Protein 6XXW (pdb70)

CATH classification: 3.20.20.80

Structure (mmCIF, N/CA/C/O backbone):
data_6XXW
#
_entry.id   6XXW
#
_cell.length_a   79.130
_cell.length_b   115.820
_cell.length_c   130.540
_cell.angle_alpha   90.000
_cell.angle_beta   90.000
_cell.angle_gamma   90.000
#
_symmetry.space_group_name_H-M   'I 2 2 2'
#
loop_
_entity.id
_entity.type
_entity.pdbx_description
1 polymer Beta-glucuronidase
2 non-polymer 2-AMINO-2-HYDROXYMETHYL-PROPANE-1,3-DIOL
3 non-polymer (4S)-2-METHYL-2,4-PENTANEDIOL
4 non-polymer 'CHLORIDE ION'
5 water water
#
loop_
_atom_site.group_PDB
_atom_site.id
_atom_site.type_symbol
_atom_site.label_atom_id
_atom_site.label_alt_id
_atom_site.label_comp_id
_atom_site.label_asym_id
_atom_site.label_entity_id
_atom_site.label_seq_id
_atom_site.pdbx_PDB_ins_code
_atom_site.Cartn_x
_atom_site.Cartn_y
_atom_site.Cartn_z
_atom_site.occupancy
_atom_site.B_iso_or_equiv
_atom_site.auth_seq_id
_atom_site.auth_comp_id
_atom_site.auth_asym_id
_atom_site.auth_atom_id
_atom_site.pdbx_PDB_model_num
ATOM 1 N N . MET A 1 21 ? 10.585 39.572 23.396 1.00 45.38 1 MET A N 1
ATOM 2 C CA . MET A 1 21 ? 9.840 40.779 23.065 1.00 45.88 1 MET A CA 1
ATOM 3 C C . MET A 1 21 ? 10.473 42.034 23.683 1.00 33.12 1 MET A C 1
ATOM 4 O O . MET A 1 21 ? 10.795 42.078 24.872 1.00 42.70 1 MET A O 1
ATOM 9 N N . LEU A 1 22 ? 10.643 43.057 22.857 1.00 27.89 2 LEU A N 1
ATOM 10 C CA . LEU A 1 22 ? 11.338 44.267 23.258 1.00 26.06 2 LEU A CA 1
ATOM 11 C C . LEU A 1 22 ? 10.356 45.281 23.832 1.00 21.40 2 LEU A C 1
ATOM 12 O O . LEU A 1 22 ? 9.197 45.355 23.421 1.00 25.75 2 LEU A O 1
ATOM 17 N N . TYR A 1 23 ? 10.838 46.060 24.783 1.00 22.58 3 TYR A N 1
ATOM 18 C CA . TYR A 1 23 ? 10.039 47.131 25.354 1.00 21.93 3 TYR A CA 1
ATOM 19 C C . TYR A 1 23 ? 9.577 48.097 24.260 1.00 22.00 3 TYR A C 1
ATOM 20 O O . TYR A 1 23 ? 10.392 48.522 23.433 1.00 23.87 3 TYR A O 1
ATOM 29 N N . PRO A 1 24 ? 8.291 48.453 24.213 1.00 24.22 4 PRO A N 1
ATOM 30 C CA . PRO A 1 24 ? 7.793 49.343 23.145 1.00 21.96 4 PRO A CA 1
ATOM 31 C C . PRO A 1 24 ? 8.415 50.727 23.253 1.00 26.26 4 PRO A C 1
ATOM 32 O O . PRO A 1 24 ? 8.279 51.400 24.278 1.00 25.41 4 PRO A O 1
ATOM 36 N N . LYS A 1 25 ? 9.077 51.158 22.176 1.00 24.34 5 LYS A N 1
ATOM 37 C CA . LYS A 1 25 ? 9.797 52.428 22.125 1.00 29.73 5 LYS A CA 1
ATOM 38 C C . LYS A 1 25 ? 9.523 53.105 20.792 1.00 29.65 5 LYS A C 1
ATOM 39 O O . LYS A 1 25 ? 9.600 52.460 19.741 1.00 24.76 5 LYS A O 1
ATOM 45 N N . GLU A 1 26 ? 9.231 54.399 20.827 1.00 26.01 6 GLU A N 1
ATOM 46 C CA . GLU A 1 26 ? 9.022 55.119 19.581 1.00 25.30 6 GLU A CA 1
ATOM 47 C C . GLU A 1 26 ? 10.355 55.366 18.881 1.00 24.64 6 GLU A C 1
ATOM 48 O O . GLU A 1 26 ? 11.407 55.484 19.514 1.00 24.06 6 GLU A O 1
ATOM 50 N N . SER A 1 27 ? 10.306 55.417 17.553 1.00 22.25 7 SER A N 1
ATOM 51 C CA . SER A 1 27 ? 11.474 55.784 16.766 1.00 24.41 7 SER A CA 1
ATOM 52 C C . SER A 1 27 ? 11.000 56.383 15.445 1.00 24.59 7 SER A C 1
ATOM 53 O O . SER A 1 27 ? 9.799 56.562 15.214 1.00 22.63 7 SER A O 1
ATOM 56 N N . GLU A 1 28 ? 11.966 56.687 14.572 1.00 21.14 8 GLU A N 1
ATOM 57 C CA . GLU A 1 28 ? 11.655 57.078 13.202 1.00 27.05 8 GLU A CA 1
ATOM 58 C C . GLU A 1 28 ? 10.738 56.078 12.508 1.00 29.15 8 GLU A C 1
ATOM 59 O O . GLU A 1 28 ? 10.072 56.431 11.530 1.00 26.83 8 GLU A O 1
ATOM 65 N N . THR A 1 29 ? 10.702 54.831 12.969 1.00 23.08 9 THR A N 1
ATOM 66 C CA . THR A 1 29 ? 9.976 53.788 12.265 1.00 22.76 9 THR A CA 1
ATOM 67 C C . THR A 1 29 ? 8.896 53.120 13.106 1.00 27.48 9 THR A C 1
ATOM 68 O O . THR A 1 29 ? 8.264 52.166 12.631 1.00 23.15 9 THR A O 1
ATOM 72 N N . ARG A 1 30 ? 8.657 53.587 14.332 1.00 22.40 10 ARG A N 1
ATOM 73 C CA . ARG A 1 30 ? 7.706 52.933 15.227 1.00 21.93 10 ARG A CA 1
ATOM 74 C C . ARG A 1 30 ? 6.899 53.972 15.995 1.00 22.30 10 ARG A C 1
ATOM 75 O O . ARG A 1 30 ? 7.472 54.902 16.562 1.00 23.41 10 ARG A O 1
ATOM 83 N N . GLU A 1 31 ? 5.582 53.794 16.022 1.00 25.84 11 GLU A N 1
ATOM 84 C CA . GLU A 1 31 ? 4.674 54.592 16.835 1.00 25.32 11 GLU A CA 1
ATOM 85 C C . GLU A 1 31 ? 4.244 53.797 18.058 1.00 30.50 11 GLU A C 1
ATOM 86 O O . GLU A 1 31 ? 4.157 52.567 18.016 1.00 23.10 11 GLU A O 1
ATOM 92 N N . VAL A 1 32 ? 3.981 54.508 19.154 1.00 21.28 12 VAL A N 1
ATOM 93 C CA . VAL A 1 32 ? 3.492 53.907 20.385 1.00 22.93 12 VAL A CA 1
ATOM 94 C C . VAL A 1 32 ? 2.283 54.708 20.848 1.00 27.13 12 VAL A C 1
ATOM 95 O O . VAL A 1 32 ? 2.346 55.939 20.922 1.00 26.82 12 VAL A O 1
ATOM 99 N N . LYS A 1 33 ? 1.186 54.012 21.146 1.00 21.98 13 LYS A N 1
ATOM 100 C CA . LYS A 1 33 ? -0.045 54.610 21.658 1.00 22.55 13 LYS A CA 1
ATOM 101 C C . LYS A 1 33 ? -0.348 53.977 23.011 1.00 22.47 13 LYS A C 1
ATOM 102 O O . LYS A 1 33 ? -0.577 52.768 23.091 1.00 22.06 13 LYS A O 1
ATOM 108 N N . ASP A 1 34 ? -0.349 54.784 24.064 1.00 19.69 14 ASP A N 1
ATOM 109 C CA . ASP A 1 34 ? -0.567 54.280 25.418 1.00 20.11 14 ASP A CA 1
ATOM 110 C C . ASP A 1 34 ? -2.064 54.283 25.715 1.00 25.26 14 ASP A C 1
ATOM 111 O O . ASP A 1 34 ? -2.712 55.330 25.624 1.00 25.26 14 ASP A O 1
ATOM 116 N N . LEU A 1 35 ? -2.618 53.114 26.047 1.00 20.89 15 LEU A N 1
ATOM 117 C CA . LEU A 1 35 ? -4.043 52.997 26.345 1.00 22.54 15 LEU A CA 1
ATOM 118 C C . LEU A 1 35 ? -4.350 53.145 27.830 1.00 21.79 15 LEU A C 1
ATOM 119 O O . LEU A 1 35 ? -5.509 52.988 28.227 1.00 23.94 15 LEU A O 1
ATOM 124 N N . SER A 1 36 ? -3.345 53.438 28.649 1.00 24.78 16 SER A N 1
ATOM 125 C CA . SER A 1 36 ? -3.580 53.719 30.057 1.00 22.62 16 SER A CA 1
ATOM 126 C C . SER A 1 36 ? -4.526 54.898 30.202 1.00 24.58 16 SER A C 1
ATOM 127 O O . SER A 1 36 ? -4.616 55.763 29.326 1.00 24.05 16 SER A O 1
ATOM 130 N N . GLY A 1 37 ? -5.245 54.923 31.316 1.00 24.82 17 GLY A N 1
ATOM 131 C CA . GLY A 1 37 ? -6.209 55.973 31.572 1.00 20.24 17 GLY A CA 1
ATOM 132 C C . GLY A 1 37 ? -7.419 55.388 32.262 1.00 20.68 17 GLY A C 1
ATOM 133 O O . GLY A 1 37 ? -7.273 54.443 33.041 1.00 21.10 17 GLY A O 1
ATOM 134 N N . VAL A 1 38 ? -8.614 55.880 31.959 1.00 19.86 18 VAL A N 1
ATOM 135 C CA . VAL A 1 38 ? -9.835 55.413 32.611 1.00 15.37 18 VAL A CA 1
ATOM 136 C C . VAL A 1 38 ? -10.510 54.390 31.707 1.00 19.48 18 VAL A C 1
ATOM 137 O O . VAL A 1 38 ? -10.861 54.701 30.564 1.00 20.77 18 VAL A O 1
ATOM 141 N N . TRP A 1 39 ? -10.727 53.182 32.223 1.00 16.15 19 TRP A N 1
ATOM 142 C CA . TRP A 1 39 ? -11.404 52.127 31.481 1.00 18.80 19 TRP A CA 1
ATOM 143 C C . TRP A 1 39 ? -12.751 51.821 32.120 1.00 19.02 19 TRP A C 1
ATOM 144 O O . TRP A 1 39 ? -13.012 52.181 33.265 1.00 19.10 19 TRP A O 1
ATOM 155 N N . GLU A 1 40 ? -13.606 51.118 31.385 1.00 16.05 20 GLU A N 1
ATOM 156 C CA . GLU A 1 40 ? -14.797 50.568 32.019 1.00 15.61 20 GLU A CA 1
ATOM 157 C C . GLU A 1 40 ? -14.457 49.189 32.579 1.00 19.95 20 GLU A C 1
ATOM 158 O O . GLU A 1 40 ? -13.578 48.493 32.062 1.00 19.04 20 GLU A O 1
ATOM 164 N N . PHE A 1 41 ? -15.158 48.800 33.645 1.00 19.83 21 PHE A N 1
ATOM 165 C CA . PHE A 1 41 ? -14.773 47.638 34.441 1.00 20.18 21 PHE A CA 1
ATOM 166 C C . PHE A 1 41 ? -16.028 46.980 34.996 1.00 18.41 21 PHE A C 1
ATOM 167 O O . PHE A 1 41 ? -16.950 47.667 35.438 1.00 18.56 21 PHE A O 1
ATOM 175 N N . ARG A 1 42 ? -16.054 45.649 34.978 1.00 18.70 22 ARG A N 1
ATOM 176 C CA . ARG A 1 42 ? -17.158 44.909 35.576 1.00 19.88 22 ARG A CA 1
ATOM 177 C C . ARG A 1 42 ? -16.635 43.576 36.082 1.00 21.01 22 ARG A C 1
ATOM 178 O O . ARG A 1 42 ? -15.534 43.152 35.729 1.00 18.87 22 ARG A O 1
ATOM 186 N N . THR A 1 43 ? -17.427 42.927 36.931 1.00 19.74 23 THR A N 1
ATOM 187 C CA . THR A 1 43 ? -17.100 41.596 37.420 1.00 20.74 23 THR A CA 1
ATOM 188 C C . THR A 1 43 ? -17.932 40.554 36.679 1.00 26.57 23 THR A C 1
ATOM 189 O O . THR A 1 43 ? -18.863 40.875 35.942 1.00 26.73 23 THR A O 1
ATOM 193 N N . GLU A 1 44 ? -17.580 39.288 36.900 1.00 25.27 24 GLU A N 1
ATOM 194 C CA . GLU A 1 44 ? -18.138 38.188 36.118 1.00 32.67 24 GLU A CA 1
ATOM 195 C C . GLU A 1 44 ? -19.661 38.152 36.185 1.00 26.33 24 GLU A C 1
ATOM 196 O O . GLU A 1 44 ? -20.256 38.314 37.252 1.00 30.63 24 GLU A O 1
ATOM 202 N N . SER A 1 45 ? -20.288 37.953 35.018 1.00 29.78 25 SER A N 1
ATOM 203 C CA . SER A 1 45 ? -21.736 37.761 34.896 1.00 37.72 25 SER A CA 1
ATOM 204 C C . SER A 1 45 ? -22.527 38.974 35.383 1.00 40.12 25 SER A C 1
ATOM 205 O O . SER A 1 45 ? -23.678 38.850 35.806 1.00 46.62 25 SER A O 1
ATOM 208 N N . ASP A 1 46 ? -21.925 40.159 35.322 1.00 35.34 26 ASP A N 1
ATOM 209 C CA . ASP A 1 46 ? -22.605 41.398 35.665 1.00 35.87 26 ASP A CA 1
ATOM 210 C C . ASP A 1 46 ? -22.556 42.328 34.463 1.00 31.34 26 ASP A C 1
ATOM 211 O O . ASP A 1 46 ? -21.520 42.441 33.803 1.00 36.16 26 ASP A O 1
ATOM 216 N N . LYS A 1 47 ? -23.677 42.998 34.184 1.00 37.02 27 LYS A N 1
ATOM 217 C CA . LYS A 1 47 ? -23.774 43.815 32.978 1.00 48.15 27 LYS A CA 1
ATOM 218 C C . LYS A 1 47 ? -23.422 45.283 33.197 1.00 43.30 27 LYS A C 1
ATOM 219 O O . LYS A 1 47 ? -23.114 45.978 32.222 1.00 47.53 27 LYS A O 1
ATOM 221 N N A ASN A 1 48 ? -23.442 45.771 34.436 0.54 39.37 28 ASN A N 1
ATOM 222 N N B ASN A 1 48 ? -23.475 45.768 34.435 0.46 39.37 28 ASN A N 1
ATOM 223 C CA A ASN A 1 48 ? -23.182 47.180 34.715 0.54 34.84 28 ASN A CA 1
ATOM 224 C CA B ASN A 1 48 ? -23.159 47.161 34.722 0.46 34.88 28 ASN A CA 1
ATOM 225 C C A ASN A 1 48 ? -21.690 47.416 34.928 0.54 35.47 28 ASN A C 1
ATOM 226 C C B ASN A 1 48 ? -21.652 47.351 34.833 0.46 35.43 28 ASN A C 1
ATOM 227 O O A ASN A 1 48 ? -21.036 46.662 35.655 0.54 36.02 28 ASN A O 1
ATOM 228 O O B ASN A 1 48 ? -20.945 46.505 35.388 0.46 35.95 28 ASN A O 1
ATOM 237 N N . TYR A 1 49 ? -21.164 48.471 34.306 1.00 28.69 29 TYR A N 1
ATOM 238 C CA . TYR A 1 49 ? -19.759 48.836 34.412 1.00 25.25 29 TYR A CA 1
ATOM 239 C C . TYR A 1 49 ? -19.565 49.927 35.464 1.00 28.37 29 TYR A C 1
ATOM 240 O O . TYR A 1 49 ? -20.468 50.720 35.733 1.00 24.17 29 TYR A O 1
ATOM 249 N N . ILE A 1 50 ? -18.369 49.965 36.053 1.00 20.65 30 ILE A N 1
ATOM 250 C CA . ILE A 1 50 ? -17.926 51.137 36.812 1.00 22.50 30 ILE A CA 1
ATOM 251 C C . ILE A 1 50 ? -16.676 51.670 36.119 1.00 17.65 30 ILE A C 1
ATOM 252 O O . ILE A 1 50 ? -16.192 51.068 35.152 1.00 19.74 30 ILE A O 1
ATOM 257 N N . LEU A 1 51 ? -16.129 52.779 36.604 1.00 18.78 31 LEU A N 1
ATOM 258 C CA . LEU A 1 51 ? -14.873 53.288 36.068 1.00 16.95 31 LEU A CA 1
ATOM 259 C C . LEU A 1 51 ? -13.690 52.736 36.856 1.00 21.41 31 LEU A C 1
ATOM 260 O O . LEU A 1 51 ? -13.757 52.590 38.077 1.00 19.64 31 LEU A O 1
ATOM 265 N N . MET A 1 52 ? -12.594 52.457 36.147 1.00 16.70 32 MET A N 1
ATOM 266 C CA . MET A 1 52 ? -11.416 51.885 36.782 1.00 19.64 32 MET A CA 1
ATOM 267 C C . MET A 1 52 ? -10.146 52.395 36.113 1.00 15.85 32 MET A C 1
ATOM 268 O O . MET A 1 52 ? -9.982 52.238 34.897 1.00 18.82 32 MET A O 1
ATOM 273 N N . PRO A 1 53 ? -9.213 52.979 36.864 1.00 16.04 33 PRO A N 1
ATOM 274 C CA . PRO A 1 53 ? -7.946 53.405 36.257 1.00 18.75 33 PRO A CA 1
ATOM 275 C C . PRO A 1 53 ? -7.084 52.215 35.848 1.00 20.08 33 PRO A C 1
ATOM 276 O O . PRO A 1 53 ? -7.110 51.151 36.469 1.00 16.97 33 PRO A O 1
ATOM 280 N N . VAL A 1 54 ? -6.320 52.411 34.776 1.00 17.73 34 VAL A N 1
ATOM 281 C CA . VAL A 1 54 ? -5.347 51.439 34.291 1.00 19.35 34 VAL A CA 1
ATOM 282 C C . VAL A 1 54 ? -4.055 52.192 34.000 1.00 20.27 34 VAL A C 1
ATOM 283 O O . VAL A 1 54 ? -4.079 53.184 33.258 1.00 20.93 34 VAL A O 1
ATOM 287 N N . PRO A 1 55 ? -2.900 51.761 34.524 1.00 17.90 35 PRO A N 1
ATOM 288 C CA . PRO A 1 55 ? -2.691 50.573 35.345 1.00 15.93 35 PRO A CA 1
ATOM 289 C C . PRO A 1 55 ? -2.955 50.818 36.835 1.00 18.87 35 PRO A C 1
ATOM 290 O O . PRO A 1 55 ? -2.680 51.903 37.353 1.00 20.67 35 PRO A O 1
ATOM 294 N N . ALA A 1 56 ? -3.475 49.793 37.500 1.00 17.73 36 ALA A N 1
ATOM 295 C CA . ALA A 1 56 ? -3.790 49.822 38.926 1.00 15.93 36 ALA A CA 1
ATOM 296 C C . ALA A 1 56 ? -4.339 48.468 39.345 1.00 17.68 36 ALA A C 1
ATOM 297 O O . ALA A 1 56 ? -4.923 47.750 38.531 1.00 16.33 36 ALA A O 1
ATOM 299 N N . SER A 1 57 ? -4.189 48.120 40.611 1.00 17.85 37 SER A N 1
ATOM 300 C CA . SER A 1 57 ? -4.965 47.020 41.152 1.00 14.86 37 SER A CA 1
ATOM 301 C C . SER A 1 57 ? -6.374 47.551 41.368 1.00 17.09 37 SER A C 1
ATOM 302 O O . SER A 1 57 ? -6.544 48.720 41.699 1.00 19.06 37 SER A O 1
ATOM 305 N N . PHE A 1 58 ? -7.396 46.702 41.189 1.00 19.00 38 PHE A N 1
ATOM 306 C CA . PHE A 1 58 ? -8.753 47.217 41.387 1.00 17.04 38 PHE A CA 1
ATOM 307 C C . PHE A 1 58 ? -9.209 47.194 42.844 1.00 19.00 38 PHE A C 1
ATOM 308 O O . PHE A 1 58 ? -10.257 47.774 43.152 1.00 17.22 38 PHE A O 1
ATOM 316 N N . ASN A 1 59 ? -8.435 46.582 43.745 1.00 14.90 39 ASN A N 1
ATOM 317 C CA . ASN A 1 59 ? -8.949 46.212 45.063 1.00 20.09 39 ASN A CA 1
ATOM 318 C C . ASN A 1 59 ? -9.228 47.424 45.951 1.00 17.29 39 ASN A C 1
ATOM 319 O O . ASN A 1 59 ? -10.208 47.423 46.707 1.00 16.20 39 ASN A O 1
ATOM 324 N N . ASP A 1 60 ? -8.381 48.452 45.903 1.00 14.51 40 ASP A N 1
ATOM 325 C CA . ASP A 1 60 ? -8.503 49.587 46.820 1.00 15.94 40 ASP A CA 1
ATOM 326 C C . ASP A 1 60 ? -9.096 50.832 46.163 1.00 19.47 40 ASP A C 1
ATOM 327 O O . ASP A 1 60 ? -9.095 51.904 46.778 1.00 20.19 40 ASP A O 1
ATOM 332 N N . ILE A 1 61 ? -9.616 50.707 44.940 1.00 16.59 41 ILE A N 1
ATOM 333 C CA . ILE A 1 61 ? -10.092 51.865 44.187 1.00 15.16 41 ILE A CA 1
ATOM 334 C C . ILE A 1 61 ? -11.479 52.289 44.659 1.00 17.19 41 ILE A C 1
ATOM 335 O O . ILE A 1 61 ? -11.798 53.488 44.686 1.00 14.80 41 ILE A O 1
ATOM 340 N N . THR A 1 62 ? -12.322 51.319 45.019 1.00 15.98 42 THR A N 1
ATOM 341 C CA . THR A 1 62 ? -13.713 51.551 45.380 1.00 14.68 42 THR A CA 1
ATOM 342 C C . THR A 1 62 ? -13.901 51.363 46.886 1.00 18.40 42 THR A C 1
ATOM 343 O O . THR A 1 62 ? -12.985 50.989 47.616 1.00 17.70 42 THR A O 1
ATOM 347 N N . GLN A 1 63 ? -15.122 51.625 47.346 1.00 12.86 43 GLN A N 1
ATOM 348 C CA . GLN A 1 63 ? -15.514 51.381 48.726 1.00 17.43 43 GLN A CA 1
ATOM 349 C C . GLN A 1 63 ? -16.371 50.124 48.845 1.00 22.59 43 GLN A C 1
ATOM 350 O O . GLN A 1 63 ? -17.072 49.938 49.850 1.00 22.81 43 GLN A O 1
ATOM 356 N N . ASP A 1 64 ? -16.343 49.276 47.819 1.00 18.95 44 ASP A N 1
ATOM 357 C CA . ASP A 1 64 ? -17.096 48.026 47.798 1.00 18.57 44 ASP A CA 1
ATOM 358 C C . ASP A 1 64 ? -16.192 46.951 48.386 1.00 20.14 44 ASP A C 1
ATOM 359 O O . ASP A 1 64 ? -15.227 46.530 47.741 1.00 19.49 44 ASP A O 1
ATOM 364 N N . ILE A 1 65 ? -16.486 46.515 49.619 1.00 20.22 45 ILE A N 1
ATOM 365 C CA . ILE A 1 65 ? -15.653 45.490 50.244 1.00 20.13 45 ILE A CA 1
ATOM 366 C C . ILE A 1 65 ? -15.710 44.176 49.464 1.00 18.02 45 ILE A C 1
ATOM 367 O O . ILE A 1 65 ? -14.746 43.399 49.458 1.00 22.45 45 ILE A O 1
ATOM 372 N N . ASN A 1 66 ? -16.823 43.915 48.788 1.00 19.27 46 ASN A N 1
ATOM 373 C CA . ASN A 1 66 ? -16.951 42.688 48.021 1.00 21.88 46 ASN A CA 1
ATOM 374 C C . ASN A 1 66 ? -16.103 42.711 46.761 1.00 22.13 46 ASN A C 1
ATOM 375 O O . ASN A 1 66 ? -15.776 41.643 46.229 1.00 22.32 46 ASN A O 1
ATOM 380 N N . LEU A 1 67 ? -15.727 43.896 46.279 1.00 20.16 47 LEU A N 1
ATOM 381 C CA . LEU A 1 67 ? -14.749 43.970 45.200 1.00 20.63 47 LEU A CA 1
ATOM 382 C C . LEU A 1 67 ? -13.326 43.902 45.738 1.00 18.03 47 LEU A C 1
ATOM 383 O O . LEU A 1 67 ? -12.477 43.221 45.158 1.00 19.44 47 LEU A O 1
ATOM 388 N N . ARG A 1 68 ? -13.050 44.584 46.856 1.00 18.54 48 ARG A N 1
ATOM 389 C CA . ARG A 1 68 ? -11.747 44.447 47.506 1.00 21.03 48 ARG A CA 1
ATOM 390 C C . ARG A 1 68 ? -11.342 42.977 47.655 1.00 19.51 48 ARG A C 1
ATOM 391 O O . ARG A 1 68 ? -10.207 42.592 47.359 1.00 19.78 48 ARG A O 1
ATOM 399 N N . ASP A 1 69 ? -12.265 42.139 48.110 1.00 20.15 49 ASP A N 1
ATOM 400 C CA . ASP A 1 69 ? -11.979 40.746 48.416 1.00 18.22 49 ASP A CA 1
ATOM 401 C C . ASP A 1 69 ? -12.463 39.809 47.320 1.00 24.22 49 ASP A C 1
ATOM 402 O O . ASP A 1 69 ? -12.594 38.600 47.553 1.00 19.63 49 ASP A O 1
ATOM 407 N N . TYR A 1 70 ? -12.713 40.344 46.127 1.00 18.16 50 TYR A N 1
ATOM 408 C CA . TYR A 1 70 ? -13.271 39.551 45.039 1.00 19.76 50 TYR A CA 1
ATOM 409 C C . TYR A 1 70 ? -12.297 38.470 44.591 1.00 21.25 50 TYR A C 1
ATOM 410 O O . TYR A 1 70 ? -11.082 38.679 44.570 1.00 20.07 50 TYR A O 1
ATOM 419 N N . VAL A 1 71 ? -12.836 37.298 44.242 1.00 19.09 51 VAL A N 1
ATOM 420 C CA . VAL A 1 71 ? -12.058 36.207 43.664 1.00 17.71 51 VAL A CA 1
ATOM 421 C C . VAL A 1 71 ? -12.815 35.696 42.448 1.00 22.40 51 VAL A C 1
ATOM 422 O O . VAL A 1 71 ? -13.968 35.263 42.566 1.00 19.44 51 VAL A O 1
ATOM 426 N N . GLY A 1 72 ? -12.169 35.743 41.288 1.00 18.21 52 GLY A N 1
ATOM 427 C CA . GLY A 1 72 ? -12.824 35.362 40.053 1.00 18.72 52 GLY A CA 1
ATOM 428 C C . GLY A 1 72 ? -12.404 36.237 38.893 1.00 20.17 52 GLY A C 1
ATOM 429 O O . GLY A 1 72 ? -11.320 36.822 38.916 1.00 20.72 52 GLY A O 1
ATOM 430 N N . ARG A 1 73 ? -13.261 36.351 37.889 1.00 17.85 53 ARG A N 1
ATOM 431 C CA . ARG A 1 73 ? -12.932 37.047 36.653 1.00 19.01 53 ARG A CA 1
ATOM 432 C C . ARG A 1 73 ? -13.480 38.465 36.672 1.00 18.10 53 ARG A C 1
ATOM 433 O O . ARG A 1 73 ? -14.607 38.704 37.109 1.00 20.25 53 ARG A O 1
ATOM 441 N N . VAL A 1 74 ? -12.668 39.410 36.201 1.00 19.76 54 VAL A N 1
ATOM 442 C CA . VAL A 1 74 ? -13.118 40.778 36.001 1.00 18.41 54 VAL A CA 1
ATOM 443 C C . VAL A 1 74 ? -12.816 41.138 34.552 1.00 19.46 54 VAL A C 1
ATOM 444 O O . VAL A 1 74 ? -12.026 40.476 33.879 1.00 18.75 54 VAL A O 1
ATOM 448 N N . TYR A 1 75 ? -13.478 42.183 34.065 1.00 21.52 55 TYR A N 1
ATOM 449 C CA . TYR A 1 75 ? -13.449 42.522 32.644 1.00 21.42 55 TYR A CA 1
ATOM 450 C C . TYR A 1 75 ? -13.227 44.017 32.499 1.00 20.78 55 TYR A C 1
ATOM 451 O O . TYR A 1 75 ? -13.977 44.812 33.068 1.00 18.39 55 TYR A O 1
ATOM 460 N N . TYR A 1 76 ? -12.193 44.386 31.751 1.00 18.77 56 TYR A N 1
ATOM 461 C CA . TYR A 1 76 ? -11.883 45.769 31.412 1.00 19.32 56 TYR A CA 1
ATOM 462 C C . TYR A 1 76 ? -12.277 46.026 29.964 1.00 19.54 56 TYR A C 1
ATOM 463 O O . TYR A 1 76 ? -12.159 45.136 29.123 1.00 23.99 56 TYR A O 1
ATOM 472 N N . LYS A 1 77 ? -12.743 47.246 29.670 1.00 16.54 57 LYS A N 1
ATOM 473 C CA . LYS A 1 77 ? -13.194 47.594 28.324 1.00 16.42 57 LYS A CA 1
ATOM 474 C C . LYS A 1 77 ? -12.820 49.030 27.992 1.00 23.88 57 LYS A C 1
ATOM 475 O O . LYS A 1 77 ? -12.951 49.919 28.841 1.00 22.05 57 LYS A O 1
ATOM 481 N N . LYS A 1 78 ? -12.400 49.263 26.744 1.00 19.29 58 LYS A N 1
ATOM 482 C CA . LYS A 1 78 ? -12.023 50.601 26.306 1.00 17.12 58 LYS A CA 1
ATOM 483 C C . LYS A 1 78 ? -12.125 50.694 24.790 1.00 23.92 58 LYS A C 1
ATOM 484 O O . LYS A 1 78 ? -11.829 49.735 24.074 1.00 19.20 58 LYS A O 1
ATOM 490 N N . SER A 1 79 ? -12.511 51.874 24.316 1.00 23.32 59 SER A N 1
ATOM 491 C CA . SER A 1 79 ? -12.529 52.181 22.890 1.00 21.35 59 SER A CA 1
ATOM 492 C C . SER A 1 79 ? -11.212 52.813 22.469 1.00 23.98 59 SER A C 1
ATOM 493 O O . SER A 1 79 ? -10.599 53.579 23.222 1.00 21.34 59 SER A O 1
ATOM 496 N N . PHE A 1 80 ? -10.797 52.514 21.243 1.00 22.09 60 PHE A N 1
ATOM 497 C CA . PHE A 1 80 ? -9.620 53.153 20.682 1.00 24.45 60 PHE A CA 1
ATOM 498 C C . PHE A 1 80 ? -9.783 53.224 19.172 1.00 24.84 60 PHE A C 1
ATOM 499 O O . PHE A 1 80 ? -10.530 52.453 18.569 1.00 26.15 60 PHE A O 1
ATOM 507 N N . PHE A 1 81 ? -9.085 54.180 18.574 1.00 22.12 61 PHE A N 1
ATOM 508 C CA . PHE A 1 81 ? -9.161 54.448 17.147 1.00 23.51 61 PHE A CA 1
ATOM 509 C C . PHE A 1 81 ? -7.815 54.112 16.527 1.00 26.25 61 PHE A C 1
ATOM 510 O O . PHE A 1 81 ? -6.772 54.480 17.072 1.00 27.05 61 PHE A O 1
ATOM 518 N N . ILE A 1 82 ? -7.835 53.390 15.417 1.00 26.61 62 ILE A N 1
ATOM 519 C CA . ILE A 1 82 ? -6.626 53.041 14.674 1.00 25.61 62 ILE A CA 1
ATOM 520 C C . ILE A 1 82 ? -6.551 53.956 13.459 1.00 24.08 62 ILE A C 1
ATOM 521 O O . ILE A 1 82 ? -7.537 54.050 12.721 1.00 22.10 62 ILE A O 1
ATOM 526 N N . PRO A 1 83 ? -5.431 54.642 13.230 1.00 25.42 63 PRO A N 1
ATOM 527 C CA . PRO A 1 83 ? -5.305 55.477 12.027 1.00 30.16 63 PRO A CA 1
ATOM 528 C C . PRO A 1 83 ? -5.230 54.635 10.763 1.00 28.22 63 PRO A C 1
ATOM 529 O O . PRO A 1 83 ? -4.604 53.571 10.741 1.00 29.41 63 PRO A O 1
ATOM 533 N N . VAL A 1 84 ? -5.867 55.128 9.693 1.00 30.47 64 VAL A N 1
ATOM 534 C CA . VAL A 1 84 ? -5.852 54.401 8.422 1.00 27.67 64 VAL A CA 1
ATOM 535 C C . VAL A 1 84 ? -4.427 54.147 7.966 1.00 27.03 64 VAL A C 1
ATOM 536 O O . VAL A 1 84 ? -4.154 53.156 7.278 1.00 28.93 64 VAL A O 1
ATOM 540 N N . TYR A 1 85 ? -3.497 55.028 8.340 1.00 28.09 65 TYR A N 1
ATOM 541 C CA . TYR A 1 85 ? -2.113 54.917 7.905 1.00 33.72 65 TYR A CA 1
ATOM 542 C C . TYR A 1 85 ? -1.356 53.798 8.605 1.00 39.16 65 TYR A C 1
ATOM 543 O O . TYR A 1 85 ? -0.201 53.545 8.250 1.00 36.85 65 TYR A O 1
ATOM 552 N N . TRP A 1 86 ? -1.960 53.130 9.591 1.00 32.74 66 TRP A N 1
ATOM 553 C CA . TRP A 1 86 ? -1.322 51.957 10.173 1.00 28.66 66 TRP A CA 1
ATOM 554 C C . TRP A 1 86 ? -1.517 50.701 9.329 1.00 28.78 66 TRP A C 1
ATOM 555 O O . TRP A 1 86 ? -0.907 49.671 9.628 1.00 24.87 66 TRP A O 1
ATOM 566 N N . LYS A 1 87 ? -2.330 50.758 8.278 1.00 32.27 67 LYS A N 1
ATOM 567 C CA . LYS A 1 87 ? -2.371 49.652 7.327 1.00 26.67 67 LYS A CA 1
ATOM 568 C C . LYS A 1 87 ? -0.971 49.377 6.781 1.00 27.25 67 LYS A C 1
ATOM 569 O O . LYS A 1 87 ? -0.132 50.275 6.677 1.00 32.69 67 LYS A O 1
ATOM 571 N N . GLU A 1 88 ? -0.702 48.116 6.470 1.00 31.47 68 GLU A N 1
ATOM 572 C CA . GLU A 1 88 ? 0.617 47.701 5.992 1.00 41.11 68 GLU A CA 1
ATOM 573 C C . GLU A 1 88 ? 1.717 47.977 7.023 1.00 48.73 68 GLU A C 1
ATOM 574 O O . GLU A 1 88 ? 2.897 48.110 6.670 1.00 46.62 68 GLU A O 1
ATOM 576 N N . ARG A 1 89 ? 1.339 48.102 8.293 1.00 38.98 69 ARG A N 1
ATOM 577 C CA . ARG A 1 89 ? 2.259 48.016 9.415 1.00 33.76 69 ARG A CA 1
ATOM 578 C C . ARG A 1 89 ? 1.863 46.819 10.263 1.00 26.66 69 ARG A C 1
ATOM 579 O O . ARG A 1 89 ? 0.702 46.407 10.268 1.00 32.57 69 ARG A O 1
ATOM 587 N N . ASN A 1 90 ? 2.827 46.257 10.987 1.00 24.75 70 ASN A N 1
ATOM 588 C CA . ASN A 1 90 ? 2.470 45.373 12.090 1.00 25.98 70 ASN A CA 1
ATOM 589 C C . ASN A 1 90 ? 1.889 46.210 13.225 1.00 23.49 70 ASN A C 1
ATOM 590 O O . ASN A 1 90 ? 2.367 47.304 13.507 1.00 23.94 70 ASN A O 1
ATOM 595 N N . ILE A 1 91 ? 0.839 45.708 13.859 1.00 20.85 71 ILE A N 1
ATOM 596 C CA . ILE A 1 91 ? 0.211 46.391 14.980 1.00 21.59 71 ILE A CA 1
ATOM 597 C C . ILE A 1 91 ? 0.224 45.433 16.156 1.00 20.61 71 ILE A C 1
ATOM 598 O O . ILE A 1 91 ? -0.391 44.361 16.092 1.00 21.74 71 ILE A O 1
ATOM 603 N N . PHE A 1 92 ? 0.937 45.800 17.214 1.00 19.82 72 PHE A N 1
ATOM 604 C CA . PHE A 1 92 ? 1.083 44.933 18.373 1.00 23.01 72 PHE A CA 1
ATOM 605 C C . PHE A 1 92 ? 0.328 45.527 19.551 1.00 24.19 72 PHE A C 1
ATOM 606 O O . PHE A 1 92 ? 0.390 46.735 19.802 1.00 21.36 72 PHE A O 1
ATOM 614 N N . LEU A 1 93 ? -0.382 44.671 20.266 1.00 20.14 73 LEU A N 1
ATOM 615 C CA . LEU A 1 93 ? -1.074 45.049 21.488 1.00 20.04 73 LEU A CA 1
ATOM 616 C C . LEU A 1 93 ? -0.350 44.383 22.641 1.00 20.89 73 LEU A C 1
ATOM 617 O O . LEU A 1 93 ? -0.279 43.156 22.687 1.00 20.15 73 LEU A O 1
ATOM 622 N N . ARG A 1 94 ? 0.183 45.186 23.557 1.00 21.07 74 ARG A N 1
ATOM 623 C CA . ARG A 1 94 ? 1.014 44.700 24.652 1.00 21.26 74 ARG A CA 1
ATOM 624 C C . ARG A 1 94 ? 0.348 45.006 25.989 1.00 20.74 74 ARG A C 1
ATOM 625 O O . ARG A 1 94 ? -0.130 46.125 26.214 1.00 18.94 74 ARG A O 1
ATOM 633 N N . VAL A 1 95 ? 0.309 44.009 26.869 1.00 17.56 75 VAL A N 1
ATOM 634 C CA . VAL A 1 95 ? -0.173 44.179 28.240 1.00 18.69 75 VAL A CA 1
ATOM 635 C C . VAL A 1 95 ? 1.029 43.977 29.152 1.00 19.04 75 VAL A C 1
ATOM 636 O O . VAL A 1 95 ? 1.656 42.912 29.131 1.00 20.57 75 VAL A O 1
ATOM 640 N N . GLY A 1 96 ? 1.369 45.007 29.926 1.00 21.55 76 GLY A N 1
ATOM 641 C CA . GLY A 1 96 ? 2.573 44.937 30.731 1.00 20.92 76 GLY A CA 1
ATOM 642 C C . GLY A 1 96 ? 2.503 43.862 31.800 1.00 19.33 76 GLY A C 1
ATOM 643 O O . GLY A 1 96 ? 3.492 43.169 32.057 1.00 21.39 76 GLY A O 1
ATOM 644 N N . ALA A 1 97 ? 1.348 43.731 32.455 1.00 17.21 77 ALA A N 1
ATOM 645 C CA . ALA A 1 97 ? 1.131 42.701 33.469 1.00 20.35 77 ALA A CA 1
ATOM 646 C C . ALA A 1 97 ? -0.336 42.684 33.873 1.00 21.96 77 ALA A C 1
ATOM 647 O O . ALA A 1 97 ? -0.967 43.742 33.973 1.00 19.08 77 ALA A O 1
ATOM 649 N N . ALA A 1 98 ? -0.868 41.480 34.103 1.00 19.20 78 ALA A N 1
ATOM 650 C CA . ALA A 1 98 ? -2.224 41.302 34.627 1.00 21.95 78 ALA A CA 1
ATOM 651 C C . ALA A 1 98 ? -2.249 40.054 35.502 1.00 22.08 78 ALA A C 1
ATOM 652 O O . ALA A 1 98 ? -1.926 38.962 35.029 1.00 20.94 78 ALA A O 1
ATOM 654 N N . ALA A 1 99 ? -2.626 40.197 36.770 1.00 20.54 79 ALA A N 1
ATOM 655 C CA . ALA A 1 99 ? -2.522 39.108 37.743 1.00 19.23 79 ALA A CA 1
ATOM 656 C C . ALA A 1 99 ? -3.870 38.405 37.899 1.00 16.95 79 ALA A C 1
ATOM 657 O O . ALA A 1 99 ? -4.830 39.025 38.364 1.00 24.23 79 ALA A O 1
ATOM 659 N N . HIS A 1 100 ? -3.951 37.110 37.559 1.00 21.92 80 HIS A N 1
ATOM 660 C CA . HIS A 1 100 ? -2.844 36.226 37.202 1.00 22.59 80 HIS A CA 1
ATOM 661 C C . HIS A 1 100 ? -3.041 35.509 35.855 1.00 22.66 80 HIS A C 1
ATOM 662 O O . HIS A 1 100 ? -2.062 35.175 35.190 1.00 28.74 80 HIS A O 1
ATOM 669 N N . PHE A 1 101 ? -4.291 35.227 35.488 1.00 19.98 81 PHE A N 1
ATOM 670 C CA . PHE A 1 101 ? -4.647 34.686 34.176 1.00 21.51 81 PHE A CA 1
ATOM 671 C C . PHE A 1 101 ? -5.384 35.759 33.383 1.00 25.36 81 PHE A C 1
ATOM 672 O O . PHE A 1 101 ? -6.215 36.486 33.941 1.00 23.65 81 PHE A O 1
ATOM 680 N N . SER A 1 102 ? -5.096 35.864 32.084 1.00 18.50 82 SER A N 1
ATOM 681 C CA . SER A 1 102 ? -5.672 36.948 31.296 1.00 18.09 82 SER A CA 1
ATOM 682 C C . SER A 1 102 ? -6.008 36.481 29.883 1.00 24.16 82 SER A C 1
ATOM 683 O O . SER A 1 102 ? -5.350 35.601 29.325 1.00 18.58 82 SER A O 1
ATOM 686 N N . GLU A 1 103 ? -7.048 37.091 29.314 1.00 22.11 83 GLU A N 1
ATOM 687 C CA . GLU A 1 103 ? -7.443 36.917 27.920 1.00 20.55 83 GLU A CA 1
ATOM 688 C C . GLU A 1 103 ? -7.721 38.288 27.315 1.00 18.59 83 GLU A C 1
ATOM 689 O O . GLU A 1 103 ? -8.387 39.115 27.942 1.00 19.01 83 GLU A O 1
ATOM 695 N N . VAL A 1 104 ? -7.227 38.524 26.097 1.00 21.15 84 VAL A N 1
ATOM 696 C CA . VAL A 1 104 ? -7.324 39.828 25.441 1.00 22.51 84 VAL A CA 1
ATOM 697 C C . VAL A 1 104 ? -8.174 39.696 24.182 1.00 24.23 84 VAL A C 1
ATOM 698 O O . VAL A 1 104 ? -7.875 38.872 23.307 1.00 19.82 84 VAL A O 1
ATOM 702 N N . TYR A 1 105 ? -9.218 40.519 24.085 1.00 19.08 85 TYR A N 1
ATOM 703 C CA . TYR A 1 105 ? -10.123 40.504 22.942 1.00 18.45 85 TYR A CA 1
ATOM 704 C C . TYR A 1 105 ? -10.070 41.835 22.214 1.00 18.95 85 TYR A C 1
ATOM 705 O O . TYR A 1 105 ? -10.211 42.892 22.836 1.00 22.34 85 TYR A O 1
ATOM 714 N N . VAL A 1 106 ? -9.919 41.780 20.895 1.00 17.61 86 VAL A N 1
ATOM 715 C CA . VAL A 1 106 ? -9.982 42.962 20.038 1.00 15.58 86 VAL A CA 1
ATOM 716 C C . VAL A 1 106 ? -11.231 42.819 19.181 1.00 20.68 86 VAL A C 1
ATOM 717 O O . VAL A 1 106 ? -11.320 41.900 18.354 1.00 19.89 86 VAL A O 1
ATOM 721 N N . ASN A 1 107 ? -12.203 43.714 19.387 1.00 19.41 87 ASN A N 1
ATOM 722 C CA . ASN A 1 107 ? -13.506 43.642 18.707 1.00 18.04 87 ASN A CA 1
ATOM 723 C C . ASN A 1 107 ? -14.131 42.254 18.841 1.00 20.81 87 ASN A C 1
ATOM 724 O O . ASN A 1 107 ? -14.686 41.700 17.887 1.00 21.53 87 ASN A O 1
ATOM 729 N N . GLY A 1 108 ? -14.041 41.685 20.044 1.00 19.33 88 GLY A N 1
ATOM 730 C CA . GLY A 1 108 ? -14.595 40.376 20.322 1.00 20.51 88 GLY A CA 1
ATOM 731 C C . GLY A 1 108 ? -13.719 39.200 19.945 1.00 20.26 88 GLY A C 1
ATOM 732 O O . GLY A 1 108 ? -14.076 38.060 20.267 1.00 23.03 88 GLY A O 1
ATOM 733 N N . ASN A 1 109 ? -12.591 39.432 19.277 1.00 19.74 89 ASN A N 1
ATOM 734 C CA . ASN A 1 109 ? -11.693 38.371 18.843 1.00 20.02 89 ASN A CA 1
ATOM 735 C C . ASN A 1 109 ? -10.598 38.137 19.877 1.00 25.71 89 ASN A C 1
ATOM 736 O O . ASN A 1 109 ? -9.876 39.070 20.231 1.00 20.57 89 ASN A O 1
ATOM 741 N N . LEU A 1 110 ? -10.441 36.885 20.315 1.00 21.01 90 LEU A N 1
ATOM 742 C CA . LEU A 1 110 ? -9.360 36.531 21.235 1.00 20.95 90 LEU A CA 1
ATOM 743 C C . LEU A 1 110 ? -8.020 36.595 20.508 1.00 27.21 90 LEU A C 1
ATOM 744 O O . LEU A 1 110 ? -7.770 35.812 19.587 1.00 27.18 90 LEU A O 1
ATOM 749 N N . VAL A 1 111 ? -7.149 37.517 20.913 1.00 21.56 91 VAL A N 1
ATOM 750 C CA . VAL A 1 111 ? -5.852 37.661 20.263 1.00 23.20 91 VAL A CA 1
ATOM 751 C C . VAL A 1 111 ? -4.713 37.018 21.052 1.00 26.89 91 VAL A C 1
ATOM 752 O O . VAL A 1 111 ? -3.682 36.674 20.454 1.00 23.29 91 VAL A O 1
ATOM 756 N N . THR A 1 112 ? -4.867 36.832 22.361 1.00 24.40 92 THR A N 1
ATOM 757 C CA . THR A 1 112 ? -3.877 36.090 23.127 1.00 21.91 92 THR A CA 1
ATOM 758 C C . THR A 1 112 ? -4.425 35.801 24.518 1.00 24.68 92 THR A C 1
ATOM 759 O O . THR A 1 112 ? -5.393 36.417 24.978 1.00 22.39 92 THR A O 1
ATOM 763 N N . LYS A 1 113 ? -3.789 34.830 25.159 1.00 24.56 93 LYS A N 1
ATOM 764 C CA . LYS A 1 113 ? -4.055 34.425 26.526 1.00 22.98 93 LYS A CA 1
ATOM 765 C C . LYS A 1 113 ? -2.719 34.392 27.246 1.00 29.25 93 LYS A C 1
ATOM 766 O O . LYS A 1 113 ? -1.669 34.217 26.618 1.00 24.52 93 LYS A O 1
ATOM 768 N N . HIS A 1 114 ? -2.749 34.573 28.563 1.00 20.93 94 HIS A N 1
ATOM 769 C CA . HIS A 1 114 ? -1.490 34.574 29.281 1.00 20.65 94 HIS A CA 1
ATOM 770 C C . HIS A 1 114 ? -1.686 34.093 30.707 1.00 25.66 94 HIS A C 1
ATOM 771 O O . HIS A 1 114 ? -2.709 34.366 31.347 1.00 21.52 94 HIS A O 1
ATOM 778 N N . LYS A 1 115 ? -0.667 33.397 31.198 1.00 18.01 95 LYS A N 1
ATOM 779 C CA . LYS A 1 115 ? -0.659 32.815 32.531 1.00 17.55 95 LYS A CA 1
ATOM 780 C C . LYS A 1 115 ? 0.552 33.360 33.264 1.00 18.88 95 LYS A C 1
ATOM 781 O O . LYS A 1 115 ? 1.688 33.199 32.800 1.00 19.25 95 LYS A O 1
ATOM 787 N N . GLY A 1 116 ? 0.313 33.968 34.416 1.00 19.19 96 GLY A N 1
ATOM 788 C CA . GLY A 1 116 ? 1.377 34.573 35.192 1.00 20.97 96 GLY A CA 1
ATOM 789 C C . GLY A 1 116 ? 1.166 36.071 35.285 1.00 21.14 96 GLY A C 1
ATOM 790 O O . GLY A 1 116 ? 1.080 36.757 34.263 1.00 21.12 96 GLY A O 1
ATOM 791 N N . GLY A 1 117 ? 1.109 36.597 36.501 1.00 19.35 97 GLY A N 1
ATOM 792 C CA . GLY A 1 117 ? 0.727 37.978 36.692 1.00 19.17 97 GLY A CA 1
ATOM 793 C C . GLY A 1 117 ? 1.824 39.021 36.691 1.00 20.68 97 GLY A C 1
ATOM 794 O O . GLY A 1 117 ? 1.520 40.179 36.995 1.00 18.46 97 GLY A O 1
ATOM 795 N N . PHE A 1 118 ? 3.079 38.676 36.355 1.00 17.85 98 PHE A N 1
ATOM 796 C CA . PHE A 1 118 ? 4.181 39.620 36.534 1.00 18.92 98 PHE A CA 1
ATOM 797 C C . PHE A 1 118 ? 5.084 39.740 35.312 1.00 20.79 98 PHE A C 1
ATOM 798 O O . PHE A 1 118 ? 6.185 40.304 35.417 1.00 21.40 98 PHE A O 1
ATOM 806 N N . LEU A 1 119 ? 4.633 39.272 34.151 1.00 19.16 99 LEU A N 1
ATOM 807 C CA . LEU A 1 119 ? 5.401 39.433 32.923 1.00 17.17 99 LEU A CA 1
ATOM 808 C C . LEU A 1 119 ? 4.477 39.830 31.780 1.00 20.48 99 LEU A C 1
ATOM 809 O O . LEU A 1 119 ? 3.274 39.542 31.820 1.00 18.86 99 LEU A O 1
ATOM 814 N N . PRO A 1 120 ? 5.002 40.513 30.767 1.00 22.57 100 PRO A N 1
ATOM 815 C CA . PRO A 1 120 ? 4.143 41.072 29.719 1.00 18.76 100 PRO A CA 1
ATOM 816 C C . PRO A 1 120 ? 3.766 40.051 28.654 1.00 22.65 100 PRO A C 1
ATOM 817 O O . PRO A 1 120 ? 4.400 39.006 28.483 1.00 21.56 100 PRO A O 1
ATOM 821 N N . PHE A 1 121 ? 2.717 40.390 27.908 1.00 19.81 101 PHE A N 1
ATOM 822 C CA . PHE A 1 121 ? 2.296 39.537 26.809 1.00 21.50 101 PHE A CA 1
ATOM 823 C C . PHE A 1 121 ? 1.716 40.415 25.724 1.00 21.78 101 PHE A C 1
ATOM 824 O O . PHE A 1 121 ? 1.247 41.525 25.989 1.00 19.80 101 PHE A O 1
ATOM 832 N N . GLU A 1 122 ? 1.752 39.908 24.494 1.00 21.52 102 GLU A N 1
ATOM 833 C CA . GLU A 1 122 ? 1.362 40.728 23.360 1.00 22.71 102 GLU A CA 1
ATOM 834 C C . GLU A 1 122 ? 0.886 39.851 22.219 1.00 26.15 102 GLU A C 1
ATOM 835 O O . GLU A 1 122 ? 1.117 38.642 22.194 1.00 23.86 102 GLU A O 1
ATOM 841 N N . ALA A 1 123 ? 0.207 40.482 21.268 1.00 22.36 103 ALA A N 1
ATOM 842 C CA . ALA A 1 123 ? -0.215 39.785 20.064 1.00 22.85 103 ALA A CA 1
ATOM 843 C C . ALA A 1 123 ? -0.235 40.783 18.921 1.00 26.19 103 ALA A C 1
ATOM 844 O O . ALA A 1 123 ? -0.375 41.988 19.140 1.00 19.58 103 ALA A O 1
ATOM 846 N N . GLU A 1 124 ? -0.091 40.279 17.699 1.00 24.14 104 GLU A N 1
ATOM 847 C CA . GLU A 1 124 ? -0.258 41.118 16.520 1.00 23.34 104 GLU A CA 1
ATOM 848 C C . GLU A 1 124 ? -1.735 41.114 16.158 1.00 21.49 104 GLU A C 1
ATOM 849 O O . GLU A 1 124 ? -2.354 40.047 16.104 1.00 25.09 104 GLU A O 1
ATOM 855 N N . ILE A 1 125 ? -2.312 42.301 15.956 1.00 21.97 105 ILE A N 1
ATOM 856 C CA . ILE A 1 125 ? -3.771 42.411 15.906 1.00 21.10 105 ILE A CA 1
ATOM 857 C C . ILE A 1 125 ? -4.278 43.070 14.628 1.00 21.84 105 ILE A C 1
ATOM 858 O O . ILE A 1 125 ? -5.476 43.340 14.507 1.00 21.48 105 ILE A O 1
ATOM 863 N N . SER A 1 126 ? -3.400 43.308 13.651 1.00 20.14 106 SER A N 1
ATOM 864 C CA . SER A 1 126 ? -3.845 44.006 12.444 1.00 19.19 106 SER A CA 1
ATOM 865 C C . SER A 1 126 ? -4.990 43.268 11.752 1.00 24.33 106 SER A C 1
ATOM 866 O O . SER A 1 126 ? -5.824 43.899 11.092 1.00 27.40 106 SER A O 1
ATOM 869 N N . LYS A 1 127 ? -5.074 41.947 11.930 1.00 23.57 107 LYS A N 1
ATOM 870 C CA . LYS A 1 127 ? -6.148 41.172 11.318 1.00 25.84 107 LYS A CA 1
ATOM 871 C C . LYS A 1 127 ? -7.511 41.494 11.914 1.00 22.09 107 LYS A C 1
ATOM 872 O O . LYS A 1 127 ? -8.531 41.180 11.298 1.00 21.62 107 LYS A O 1
ATOM 874 N N . PHE A 1 128 ? -7.563 42.115 13.090 1.00 22.19 108 PHE A N 1
ATOM 875 C CA . PHE A 1 128 ? -8.828 42.278 13.792 1.00 19.68 108 PHE A CA 1
ATOM 876 C C . PHE A 1 128 ? -9.283 43.719 13.955 1.00 22.34 108 PHE A C 1
ATOM 877 O O . PHE A 1 128 ? -10.356 43.938 14.531 1.00 22.69 108 PHE A O 1
ATOM 885 N N . VAL A 1 129 ? -8.518 44.705 13.472 1.00 24.55 109 VAL A N 1
ATOM 886 C CA . VAL A 1 129 ? -8.831 46.108 13.727 1.00 23.46 109 VAL A CA 1
ATOM 887 C C . VAL A 1 129 ? -9.667 46.679 12.590 1.00 29.11 109 VAL A C 1
ATOM 888 O O . VAL A 1 129 ? -9.619 46.216 11.445 1.00 27.67 109 VAL A O 1
ATOM 892 N N . ASN A 1 130 ? -10.443 47.710 12.929 1.00 23.40 110 ASN A N 1
ATOM 893 C CA . ASN A 1 130 ? -11.163 48.534 11.968 1.00 25.38 110 ASN A CA 1
ATOM 894 C C . ASN A 1 130 ? -10.325 49.786 11.738 1.00 23.42 110 ASN A C 1
ATOM 895 O O . ASN A 1 130 ? -10.167 50.608 12.646 1.00 25.40 110 ASN A O 1
ATOM 900 N N . TYR A 1 131 ? -9.787 49.927 10.532 1.00 22.84 111 TYR A N 1
ATOM 901 C CA . TYR A 1 131 ? -8.891 51.035 10.235 1.00 23.11 111 TYR A CA 1
ATOM 902 C C . TYR A 1 131 ? -9.663 52.341 10.060 1.00 28.95 111 TYR A C 1
ATOM 903 O O . TYR A 1 131 ? -10.689 52.394 9.376 1.00 26.41 111 TYR A O 1
ATOM 912 N N . GLY A 1 132 ? -9.149 53.402 10.682 1.00 24.66 112 GLY A N 1
ATOM 913 C CA . GLY A 1 132 ? -9.805 54.694 10.651 1.00 29.10 112 GLY A CA 1
ATOM 914 C C . GLY A 1 132 ? -11.122 54.749 11.382 1.00 29.19 112 GLY A C 1
ATOM 915 O O . GLY A 1 132 ? -11.922 55.656 11.134 1.00 24.54 112 GLY A O 1
ATOM 916 N N . GLN A 1 133 ? -11.371 53.809 12.292 1.00 25.20 113 GLN A N 1
ATOM 917 C CA . GLN A 1 133 ? -12.664 53.682 12.942 1.00 22.06 113 GLN A CA 1
ATOM 918 C C . GLN A 1 133 ? -12.469 53.289 14.400 1.00 23.49 113 GLN A C 1
ATOM 919 O O . GLN A 1 133 ? -11.359 52.985 14.845 1.00 22.22 113 GLN A O 1
ATOM 925 N N . GLU A 1 134 ? -13.580 53.277 15.132 1.00 22.60 114 GLU A N 1
ATOM 926 C CA . GLU A 1 134 ? -13.574 52.859 16.528 1.00 23.34 114 GLU A CA 1
ATOM 927 C C . GLU A 1 134 ? -13.308 51.359 16.654 1.00 24.12 114 GLU A C 1
ATOM 928 O O . GLU A 1 134 ? -13.771 50.551 15.844 1.00 21.16 114 GLU A O 1
ATOM 934 N N . ASN A 1 135 ? -12.544 50.996 17.677 1.00 19.88 115 ASN A N 1
ATOM 935 C CA . ASN A 1 135 ? -12.293 49.613 18.034 1.00 25.86 115 ASN A CA 1
ATOM 936 C C . ASN A 1 135 ? -12.564 49.452 19.523 1.00 19.01 115 ASN A C 1
ATOM 937 O O . ASN A 1 135 ? -12.580 50.431 20.271 1.00 21.94 115 ASN A O 1
ATOM 942 N N . ILE A 1 136 ? -12.796 48.212 19.943 1.00 21.09 116 ILE A N 1
ATOM 943 C CA . ILE A 1 136 ? -13.057 47.889 21.345 1.00 21.82 116 ILE A CA 1
ATOM 944 C C . ILE A 1 136 ? -12.032 46.851 21.790 1.00 21.68 116 ILE A C 1
ATOM 945 O O . ILE A 1 136 ? -11.916 45.786 21.174 1.00 22.56 116 ILE A O 1
ATOM 950 N N . ILE A 1 137 ? -11.291 47.157 22.852 1.00 19.13 117 ILE A N 1
ATOM 951 C CA . ILE A 1 137 ? -10.448 46.168 23.506 1.00 17.64 117 ILE A CA 1
ATOM 952 C C . ILE A 1 137 ? -11.123 45.742 24.801 1.00 20.04 117 ILE A C 1
ATOM 953 O O . ILE A 1 137 ? -11.662 46.575 25.549 1.00 20.60 117 ILE A O 1
ATOM 958 N N . GLU A 1 138 ? -11.126 44.443 25.055 1.00 18.06 118 GLU A N 1
ATOM 959 C CA . GLU A 1 138 ? -11.595 43.928 26.331 1.00 17.49 118 GLU A CA 1
ATOM 960 C C . GLU A 1 138 ? -10.545 42.981 26.883 1.00 22.56 118 GLU A C 1
ATOM 961 O O . GLU A 1 138 ? -9.976 42.172 26.146 1.00 21.01 118 GLU A O 1
ATOM 967 N N . ILE A 1 139 ? -10.268 43.105 28.177 1.00 17.95 119 ILE A N 1
ATOM 968 C CA . ILE A 1 139 ? -9.265 42.283 28.834 1.00 19.02 119 ILE A CA 1
ATOM 969 C C . ILE A 1 139 ? -9.927 41.612 30.026 1.00 21.59 119 ILE A C 1
ATOM 970 O O . ILE A 1 139 ? -10.459 42.293 30.910 1.00 19.42 119 ILE A O 1
ATOM 975 N N . MET A 1 140 ? -9.937 40.283 30.025 1.00 17.91 120 MET A N 1
ATOM 976 C CA . MET A 1 140 ? -10.391 39.518 31.170 1.00 19.05 120 MET A CA 1
ATOM 977 C C . MET A 1 140 ? -9.181 39.201 32.035 1.00 22.05 120 MET A C 1
ATOM 978 O O . MET A 1 140 ? -8.122 38.825 31.525 1.00 21.86 120 MET A O 1
ATOM 983 N N . VAL A 1 141 ? -9.340 39.356 33.345 1.00 19.52 121 VAL A N 1
ATOM 984 C CA . VAL A 1 141 ? -8.290 39.035 34.306 1.00 17.44 121 VAL A CA 1
ATOM 985 C C . VAL A 1 141 ? -8.912 38.165 35.389 1.00 19.57 121 VAL A C 1
ATOM 986 O O . VAL A 1 141 ? -9.976 38.496 35.911 1.00 19.69 121 VAL A O 1
ATOM 990 N N . ASP A 1 142 ? -8.244 37.067 35.730 1.00 19.47 122 ASP A N 1
ATOM 991 C CA . ASP A 1 142 ? -8.717 36.120 36.738 1.00 16.95 122 ASP A CA 1
ATOM 992 C C . ASP A 1 142 ? -7.652 36.049 37.821 1.00 16.79 122 ASP A C 1
ATOM 993 O O . ASP A 1 142 ? -6.484 35.785 37.519 1.00 17.69 122 ASP A O 1
ATOM 998 N N . ASN A 1 143 ? -8.038 36.324 39.074 1.00 19.95 123 ASN A N 1
ATOM 999 C CA . ASN A 1 143 ? -7.090 36.306 40.181 1.00 20.78 123 ASN A CA 1
ATOM 1000 C C . ASN A 1 143 ? -7.150 35.012 40.983 1.00 20.72 123 ASN A C 1
ATOM 1001 O O . ASN A 1 143 ? -6.528 34.925 42.048 1.00 17.02 123 ASN A O 1
ATOM 1006 N N . THR A 1 144 ? -7.867 34.003 40.487 1.00 19.14 124 THR A N 1
ATOM 1007 C CA . THR A 1 144 ? -7.978 32.724 41.176 1.00 21.96 124 THR A CA 1
ATOM 1008 C C . THR A 1 144 ? -6.640 31.997 41.114 1.00 25.60 124 THR A C 1
ATOM 1009 O O . THR A 1 144 ? -6.153 31.678 40.027 1.00 38.88 124 THR A O 1
ATOM 1013 N N . LEU A 1 145 ? -6.048 31.720 42.266 1.00 21.35 125 LEU A N 1
ATOM 1014 C CA . LEU A 1 145 ? -4.782 30.996 42.280 1.00 24.02 125 LEU A CA 1
ATOM 1015 C C . LEU A 1 145 ? -5.011 29.488 42.205 1.00 24.74 125 LEU A C 1
ATOM 1016 O O . LEU A 1 145 ? -6.063 28.974 42.605 1.00 20.84 125 LEU A O 1
ATOM 1021 N N . THR A 1 146 ? -4.007 28.779 41.677 1.00 23.31 126 THR A N 1
ATOM 1022 C CA . THR A 1 146 ? -3.973 27.323 41.660 1.00 18.86 126 THR A CA 1
ATOM 1023 C C . THR A 1 146 ? -2.574 26.861 42.046 1.00 21.20 126 THR A C 1
ATOM 1024 O O . THR A 1 146 ? -1.640 27.662 42.156 1.00 20.38 126 THR A O 1
ATOM 1028 N N . TRP A 1 147 ? -2.408 25.547 42.219 1.00 20.94 127 TRP A N 1
ATOM 1029 C CA . TRP A 1 147 ? -1.079 25.062 42.561 1.00 20.11 127 TRP A CA 1
ATOM 1030 C C . TRP A 1 147 ? -0.132 24.992 41.373 1.00 21.29 127 TRP A C 1
ATOM 1031 O O . TRP A 1 147 ? 1.053 24.706 41.577 1.00 24.98 127 TRP A O 1
ATOM 1042 N N . ASP A 1 148 ? -0.586 25.246 40.143 1.00 19.08 128 ASP A N 1
ATOM 1043 C CA . ASP A 1 148 ? 0.350 25.251 39.022 1.00 24.77 128 ASP A CA 1
ATOM 1044 C C . ASP A 1 148 ? 0.526 26.631 38.394 1.00 24.97 128 ASP A C 1
ATOM 1045 O O . ASP A 1 148 ? 1.017 26.730 37.270 1.00 26.94 128 ASP A O 1
ATOM 1050 N N . VAL A 1 149 ? 0.148 27.691 39.091 1.00 24.64 129 VAL A N 1
ATOM 1051 C CA . VAL A 1 149 ? 0.584 29.036 38.732 1.00 24.19 129 VAL A CA 1
ATOM 1052 C C . VAL A 1 149 ? 1.516 29.502 39.841 1.00 21.06 129 VAL A C 1
ATOM 1053 O O . VAL A 1 149 ? 1.472 28.998 40.966 1.00 19.67 129 VAL A O 1
ATOM 1057 N N . LEU A 1 150 ? 2.380 30.468 39.516 1.00 18.97 130 LEU A N 1
ATOM 1058 C CA . LEU A 1 150 ? 3.296 31.054 40.486 1.00 18.16 130 LEU A CA 1
ATOM 1059 C C . LEU A 1 150 ? 2.972 32.532 40.662 1.00 22.59 130 LEU A C 1
ATOM 1060 O O . LEU A 1 150 ? 2.936 33.276 39.672 1.00 20.58 130 LEU A O 1
ATOM 1065 N N . PRO A 1 151 ? 2.744 33.003 41.891 1.00 17.37 131 PRO A N 1
ATOM 1066 C CA . PRO A 1 151 ? 2.761 32.204 43.119 1.00 16.05 131 PRO A CA 1
ATOM 1067 C C . PRO A 1 151 ? 1.490 31.373 43.290 1.00 16.05 131 PRO A C 1
ATOM 1068 O O . PRO A 1 151 ? 0.424 31.788 42.837 1.00 16.77 131 PRO A O 1
ATOM 1072 N N . PRO A 1 152 ? 1.614 30.221 43.937 1.00 18.37 132 PRO A N 1
ATOM 1073 C CA . PRO A 1 152 ? 0.483 29.296 44.046 1.00 18.09 132 PRO A CA 1
ATOM 1074 C C . PRO A 1 152 ? -0.472 29.612 45.194 1.00 17.95 132 PRO A C 1
ATOM 1075 O O . PRO A 1 152 ? -0.165 30.336 46.142 1.00 18.46 132 PRO A O 1
ATOM 1079 N N . GLY A 1 153 ? -1.649 29.008 45.089 1.00 19.19 133 GLY A N 1
ATOM 1080 C CA . GLY A 1 153 ? -2.686 29.082 46.099 1.00 18.56 133 GLY A CA 1
ATOM 1081 C C . GLY A 1 153 ? -3.785 28.131 45.696 1.00 23.77 133 GLY A C 1
ATOM 1082 O O . GLY A 1 153 ? -3.661 27.394 44.717 1.00 21.52 133 GLY A O 1
ATOM 1083 N N A GLU A 1 154 ? -4.885 28.175 46.446 0.64 21.86 134 GLU A N 1
ATOM 1084 N N B GLU A 1 154 ? -4.869 28.135 46.466 0.36 21.99 134 GLU A N 1
ATOM 1085 C CA A GLU A 1 154 ? -5.967 27.228 46.210 0.64 26.58 134 GLU A CA 1
ATOM 1086 C CA B GLU A 1 154 ? -5.971 27.244 46.135 0.36 26.54 134 GLU A CA 1
ATOM 1087 C C A GLU A 1 154 ? -7.281 27.804 46.713 0.64 26.54 134 GLU A C 1
ATOM 1088 C C B GLU A 1 154 ? -7.271 27.792 46.697 0.36 26.54 134 GLU A C 1
ATOM 1089 O O A GLU A 1 154 ? -7.345 28.344 47.822 0.64 27.09 134 GLU A O 1
ATOM 1090 O O B GLU A 1 154 ? -7.317 28.289 47.826 0.36 27.11 134 GLU A O 1
ATOM 1101 N N . LEU A 1 155 ? -8.319 27.698 45.889 1.00 25.01 135 LEU A N 1
ATOM 1102 C CA . LEU A 1 155 ? -9.652 28.099 46.304 1.00 23.96 135 LEU A CA 1
ATOM 1103 C C . LEU A 1 155 ? -10.277 26.930 47.052 1.00 31.82 135 LEU A C 1
ATOM 1104 O O . LEU A 1 155 ? -10.280 25.801 46.553 1.00 30.08 135 LEU A O 1
ATOM 1109 N N . LYS A 1 156 ? -10.757 27.173 48.263 1.00 31.19 136 LYS A N 1
ATOM 1110 C CA . LYS A 1 156 ? -11.308 26.103 49.077 1.00 32.56 136 LYS A CA 1
ATOM 1111 C C . LYS A 1 156 ? -12.744 26.412 49.461 1.00 35.85 136 LYS A C 1
ATOM 1112 O O . LYS A 1 156 ? -13.081 27.556 49.788 1.00 34.83 136 LYS A O 1
ATOM 1118 N N . VAL A 1 157 ? -13.575 25.372 49.411 1.00 34.39 137 VAL A N 1
ATOM 1119 C CA . VAL A 1 157 ? -14.972 25.437 49.819 1.00 36.76 137 VAL A CA 1
ATOM 1120 C C . VAL A 1 157 ? -15.044 25.151 51.310 1.00 37.44 137 VAL A C 1
ATOM 1121 O O . VAL A 1 157 ? -14.401 24.217 51.806 1.00 40.55 137 VAL A O 1
ATOM 1125 N N . ILE A 1 158 ? -15.799 25.969 52.036 1.00 31.61 138 ILE A N 1
ATOM 1126 C CA . ILE A 1 158 ? -15.953 25.818 53.480 1.00 34.37 138 ILE A CA 1
ATOM 1127 C C . ILE A 1 158 ? -17.453 25.858 53.752 1.00 36.36 138 ILE A C 1
ATOM 1128 O O . ILE A 1 158 ? -18.034 26.928 53.956 1.00 36.76 138 ILE A O 1
ATOM 1133 N N . GLU A 1 159 ? -18.094 24.690 53.756 1.00 29.39 139 GLU A N 1
ATOM 1134 C CA . GLU A 1 159 ? -19.528 24.585 54.020 1.00 32.37 139 GLU A CA 1
ATOM 1135 C C . GLU A 1 159 ? -19.711 23.696 55.242 1.00 33.12 139 GLU A C 1
ATOM 1136 O O . GLU A 1 159 ? -20.030 22.514 55.129 1.00 37.24 139 GLU A O 1
ATOM 1142 N N . ASP A 1 160 ? -19.513 24.274 56.420 1.00 34.86 140 ASP A N 1
ATOM 1143 C CA . ASP A 1 160 ? -19.639 23.505 57.649 1.00 31.74 140 ASP A CA 1
ATOM 1144 C C . ASP A 1 160 ? -20.685 24.156 58.541 1.00 27.49 140 ASP A C 1
ATOM 1145 O O . ASP A 1 160 ? -21.509 24.941 58.060 1.00 36.36 140 ASP A O 1
ATOM 1150 N N . GLU A 1 161 ? -20.661 23.837 59.833 1.00 31.61 141 GLU A N 1
ATOM 1151 C CA . GLU A 1 161 ? -21.705 24.308 60.735 1.00 39.88 141 GLU A CA 1
ATOM 1152 C C . GLU A 1 161 ? -21.693 25.826 60.883 1.00 32.88 141 GLU A C 1
ATOM 1153 O O . GLU A 1 161 ? -22.746 26.430 61.107 1.00 34.32 141 GLU A O 1
ATOM 1159 N N . MET A 1 162 ? -20.537 26.468 60.741 1.00 38.09 142 MET A N 1
ATOM 1160 C CA . MET A 1 162 ? -20.456 27.908 60.956 1.00 31.60 142 MET A CA 1
ATOM 1161 C C . MET A 1 162 ? -20.334 28.706 59.664 1.00 33.09 142 MET A C 1
ATOM 1162 O O . MET A 1 162 ? -20.134 29.926 59.717 1.00 33.29 142 MET A O 1
ATOM 1167 N N . HIS A 1 163 ? -20.466 28.067 58.504 1.00 30.91 143 HIS A N 1
ATOM 1168 C CA . HIS A 1 163 ? -20.404 28.869 57.291 1.00 30.55 143 HIS A CA 1
ATOM 1169 C C . HIS A 1 163 ? -21.617 28.603 56.409 1.00 37.21 143 HIS A C 1
ATOM 1170 O O . HIS A 1 163 ? -22.007 27.447 56.218 1.00 36.63 143 HIS A O 1
ATOM 1177 N N . PRO A 1 164 ? -22.234 29.649 55.865 1.00 43.44 144 PRO A N 1
ATOM 1178 C CA . PRO A 1 164 ? -23.391 29.456 54.979 1.00 40.39 144 PRO A CA 1
ATOM 1179 C C . PRO A 1 164 ? -23.000 28.752 53.686 1.00 45.79 144 PRO A C 1
ATOM 1180 O O . PRO A 1 164 ? -21.825 28.571 53.362 1.00 40.00 144 PRO A O 1
ATOM 1184 N N . LYS A 1 165 ? -24.021 28.342 52.937 1.00 44.66 145 LYS A N 1
ATOM 1185 C CA . LYS A 1 165 ? -23.786 27.678 51.664 1.00 44.23 145 LYS A CA 1
ATOM 1186 C C . LYS A 1 165 ? -23.061 28.623 50.717 1.00 38.08 145 LYS A C 1
ATOM 1187 O O . LYS A 1 165 ? -23.413 29.801 50.600 1.00 46.45 145 LYS A O 1
ATOM 1193 N N . GLY A 1 166 ? -22.029 28.114 50.057 1.00 42.16 146 GLY A N 1
ATOM 1194 C CA . GLY A 1 166 ? -21.299 28.906 49.092 1.00 35.47 146 GLY A CA 1
ATOM 1195 C C . GLY A 1 166 ? -20.144 29.702 49.649 1.00 37.91 146 GLY A C 1
ATOM 1196 O O . GLY A 1 166 ? -19.513 30.447 48.893 1.00 33.43 146 GLY A O 1
ATOM 1197 N N . TYR A 1 167 ? -19.839 29.573 50.938 1.00 33.88 147 TYR A N 1
ATOM 1198 C CA . TYR A 1 167 ? -18.681 30.262 51.493 1.00 34.56 147 TYR A CA 1
ATOM 1199 C C . TYR A 1 167 ? -17.404 29.670 50.912 1.00 31.93 147 TYR A C 1
ATOM 1200 O O . TYR A 1 167 ? -17.189 28.455 50.973 1.00 28.18 147 TYR A O 1
ATOM 1209 N N . LYS A 1 168 ? -16.547 30.522 50.356 1.00 28.62 148 LYS A N 1
ATOM 1210 C CA . LYS A 1 168 ? -15.297 30.035 49.794 1.00 29.28 148 LYS A CA 1
ATOM 1211 C C . LYS A 1 168 ? -14.166 30.974 50.182 1.00 35.20 148 LYS A C 1
ATOM 1212 O O . LYS A 1 168 ? -14.388 32.157 50.448 1.00 29.86 148 LYS A O 1
ATOM 1218 N N . VAL A 1 169 ? -12.954 30.424 50.269 1.00 26.98 149 VAL A N 1
ATOM 1219 C CA . VAL A 1 169 ? -11.772 31.208 50.611 1.00 30.36 149 VAL A CA 1
ATOM 1220 C C . VAL A 1 169 ? -10.673 30.891 49.605 1.00 32.52 149 VAL A C 1
ATOM 1221 O O . VAL A 1 169 ? -10.543 29.752 49.147 1.00 29.50 149 VAL A O 1
ATOM 1225 N N . LEU A 1 170 ? -9.905 31.909 49.230 1.00 23.88 150 LEU A N 1
ATOM 1226 C CA . LEU A 1 170 ? -8.692 31.692 48.455 1.00 24.29 150 LEU A CA 1
ATOM 1227 C C . LEU A 1 170 ? -7.550 31.604 49.449 1.00 24.49 150 LEU A C 1
ATOM 1228 O O . LEU A 1 170 ? -7.198 32.601 50.086 1.00 27.09 150 LEU A O 1
ATOM 1233 N N . ASN A 1 171 ? -6.998 30.414 49.618 1.00 21.99 151 ASN A N 1
ATOM 1234 C CA . ASN A 1 171 ? -5.867 30.243 50.511 1.00 25.96 151 ASN A CA 1
ATOM 1235 C C . ASN A 1 171 ? -4.571 30.423 49.738 1.00 24.89 151 ASN A C 1
ATOM 1236 O O . ASN A 1 171 ? -4.445 29.975 48.594 1.00 26.53 151 ASN A O 1
ATOM 1241 N N . TYR A 1 172 ? -3.611 31.083 50.375 1.00 23.01 152 TYR A N 1
ATOM 1242 C CA . TYR A 1 172 ? -2.284 31.244 49.808 1.00 20.91 152 TYR A CA 1
ATOM 1243 C C . TYR A 1 172 ? -1.320 31.577 50.936 1.00 24.58 152 TYR A C 1
ATOM 1244 O O . TYR A 1 172 ? -1.714 32.078 51.994 1.00 23.04 152 TYR A O 1
ATOM 1253 N N . TYR A 1 173 ? -0.048 31.279 50.696 1.00 18.35 153 TYR A N 1
ATOM 1254 C CA . TYR A 1 173 ? 0.944 31.192 51.755 1.00 22.72 153 TYR A CA 1
ATOM 1255 C C . TYR A 1 173 ? 2.119 32.120 51.511 1.00 22.43 153 TYR A C 1
ATOM 1256 O O . TYR A 1 173 ? 3.147 32.001 52.184 1.00 26.71 153 TYR A O 1
ATOM 1265 N N . PHE A 1 174 ? 1.988 33.048 50.577 1.00 17.41 154 PHE A N 1
ATOM 1266 C CA . PHE A 1 174 ? 2.949 34.129 50.437 1.00 19.64 154 PHE A CA 1
ATOM 1267 C C . PHE A 1 174 ? 2.443 35.352 51.194 1.00 23.78 154 PHE A C 1
ATOM 1268 O O . PHE A 1 174 ? 1.238 35.568 51.325 1.00 20.36 154 PHE A O 1
ATOM 1276 N N . ASP A 1 175 ? 3.381 36.145 51.706 1.00 18.96 155 ASP A N 1
ATOM 1277 C CA . ASP A 1 175 ? 3.065 37.229 52.631 1.00 17.98 155 ASP A CA 1
ATOM 1278 C C . ASP A 1 175 ? 3.033 38.572 51.907 1.00 19.28 155 ASP A C 1
ATOM 1279 O O . ASP A 1 175 ? 3.776 39.500 52.220 1.00 20.75 155 ASP A O 1
ATOM 1284 N N . PHE A 1 176 ? 2.200 38.648 50.875 1.00 18.43 156 PHE A N 1
ATOM 1285 C CA . PHE A 1 176 ? 1.829 39.931 50.293 1.00 18.04 156 PHE A CA 1
ATOM 1286 C C . PHE A 1 176 ? 0.432 39.760 49.728 1.00 15.41 156 PHE A C 1
ATOM 1287 O O . PHE A 1 176 ? 0.045 38.655 49.356 1.00 16.39 156 PHE A O 1
ATOM 1295 N N . PHE A 1 177 ? -0.330 40.850 49.694 1.00 18.28 157 PHE A N 1
ATOM 1296 C CA . PHE A 1 177 ? -1.741 40.751 49.340 1.00 18.36 157 PHE A CA 1
ATOM 1297 C C . PHE A 1 177 ? -1.912 40.350 47.879 1.00 19.54 157 PHE A C 1
ATOM 1298 O O . PHE A 1 177 ? -1.176 40.813 47.002 1.00 19.08 157 PHE A O 1
ATOM 1306 N N . ASN A 1 178 ? -2.923 39.515 47.615 1.00 15.32 158 ASN A N 1
ATOM 1307 C CA . ASN A 1 178 ? -3.215 39.045 46.257 1.00 19.43 158 ASN A CA 1
ATOM 1308 C C . ASN A 1 178 ? -3.955 40.122 45.454 1.00 19.74 158 ASN A C 1
ATOM 1309 O O . ASN A 1 178 ? -5.079 39.936 44.987 1.00 20.01 158 ASN A O 1
ATOM 1314 N N . TYR A 1 179 ? -3.304 41.279 45.316 1.00 18.68 159 TYR A N 1
ATOM 1315 C CA . TYR A 1 179 ? -3.830 42.345 44.464 1.00 17.23 159 TYR A CA 1
ATOM 1316 C C . TYR A 1 179 ? -4.012 41.842 43.035 1.00 20.32 159 TYR A C 1
ATOM 1317 O O . TYR A 1 179 ? -3.199 41.062 42.525 1.00 19.40 159 TYR A O 1
ATOM 1326 N N . SER A 1 180 ? -5.065 42.321 42.372 1.00 17.92 160 SER A N 1
ATOM 1327 C CA . SER A 1 180 ? -5.351 41.908 41.011 1.00 17.78 160 SER A CA 1
ATOM 1328 C C . SER A 1 180 ? -5.778 43.097 40.164 1.00 16.79 160 SER A C 1
ATOM 1329 O O . SER A 1 180 ? -6.160 44.160 40.672 1.00 17.62 160 SER A O 1
ATOM 1332 N N . GLY A 1 181 ? -5.728 42.889 38.853 1.00 20.31 161 GLY A N 1
ATOM 1333 C CA . GLY A 1 181 ? -6.043 43.915 37.884 1.00 19.39 161 GLY A CA 1
ATOM 1334 C C . GLY A 1 181 ? -4.955 44.008 36.844 1.00 20.86 161 GLY A C 1
ATOM 1335 O O . GLY A 1 181 ? -4.080 43.140 36.743 1.00 21.20 161 GLY A O 1
ATOM 1336 N N . ILE A 1 182 ? -5.006 45.077 36.049 1.00 17.41 162 ILE A N 1
ATOM 1337 C CA . ILE A 1 182 ? -3.991 45.340 35.034 1.00 18.67 162 ILE A CA 1
ATOM 1338 C C . ILE A 1 182 ? -2.963 46.263 35.677 1.00 19.44 162 ILE A C 1
ATOM 1339 O O . ILE A 1 182 ? -3.187 47.469 35.806 1.00 18.46 162 ILE A O 1
ATOM 1344 N N . HIS A 1 183 ? -1.813 45.698 36.045 1.00 15.64 163 HIS A N 1
ATOM 1345 C CA . HIS A 1 183 ? -0.847 46.373 36.903 1.00 19.40 163 HIS A CA 1
ATOM 1346 C C . HIS A 1 183 ? 0.186 47.182 36.134 1.00 16.79 163 HIS A C 1
ATOM 1347 O O . HIS A 1 183 ? 0.871 48.017 36.731 1.00 18.56 163 HIS A O 1
ATOM 1354 N N . ARG A 1 184 ? 0.322 46.968 34.835 1.00 15.58 164 ARG A N 1
ATOM 1355 C CA . ARG A 1 184 ? 1.305 47.688 34.042 1.00 15.54 164 ARG A CA 1
ATOM 1356 C C . ARG A 1 184 ? 0.647 48.118 32.736 1.00 18.69 164 ARG A C 1
ATOM 1357 O O . ARG A 1 184 ? -0.395 47.575 32.356 1.00 16.73 164 ARG A O 1
ATOM 1365 N N . PRO A 1 185 ? 1.226 49.105 32.048 1.00 17.25 165 PRO A N 1
ATOM 1366 C CA . PRO A 1 185 ? 0.502 49.765 30.952 1.00 18.84 165 PRO A CA 1
ATOM 1367 C C . PRO A 1 185 ? 0.108 48.823 29.822 1.00 20.48 165 PRO A C 1
ATOM 1368 O O . PRO A 1 185 ? 0.828 47.886 29.478 1.00 18.31 165 PRO A O 1
ATOM 1372 N N . VAL A 1 186 ? -1.069 49.084 29.270 1.00 17.09 166 VAL A N 1
ATOM 1373 C CA . VAL A 1 186 ? -1.524 48.486 28.023 1.00 18.28 166 VAL A CA 1
ATOM 1374 C C . VAL A 1 186 ? -1.175 49.457 26.908 1.00 20.16 166 VAL A C 1
ATOM 1375 O O . VAL A 1 186 ? -1.536 50.637 26.975 1.00 21.41 166 VAL A O 1
ATOM 1379 N N . VAL A 1 187 ? -0.457 48.987 25.887 1.00 15.97 167 VAL A N 1
ATOM 1380 C CA . VAL A 1 187 ? -0.087 49.877 24.792 1.00 16.83 167 VAL A CA 1
ATOM 1381 C C . VAL A 1 187 ? -0.257 49.153 23.464 1.00 18.60 167 VAL A C 1
ATOM 1382 O O . VAL A 1 187 ? -0.237 47.923 23.385 1.00 19.66 167 VAL A O 1
ATOM 1386 N N . ILE A 1 188 ? -0.435 49.946 22.415 1.00 18.58 168 ILE A N 1
ATOM 1387 C CA . ILE A 1 188 ? -0.444 49.464 21.041 1.00 16.90 168 ILE A CA 1
ATOM 1388 C C . ILE A 1 188 ? 0.717 50.129 20.319 1.00 19.13 168 ILE A C 1
ATOM 1389 O O . ILE A 1 188 ? 0.933 51.335 20.460 1.00 20.15 168 ILE A O 1
ATOM 1394 N N . TYR A 1 189 ? 1.490 49.347 19.582 1.00 20.61 169 TYR A N 1
ATOM 1395 C CA . TYR A 1 189 ? 2.630 49.922 18.892 1.00 20.05 169 TYR A CA 1
ATOM 1396 C C . TYR A 1 189 ? 2.736 49.308 17.508 1.00 21.39 169 TYR A C 1
ATOM 1397 O O . TYR A 1 189 ? 2.228 48.210 17.261 1.00 23.07 169 TYR A O 1
ATOM 1406 N N . THR A 1 190 ? 3.354 50.056 16.595 1.00 18.61 170 THR A N 1
ATOM 1407 C CA . THR A 1 190 ? 3.558 49.623 15.221 1.00 20.74 170 THR A CA 1
ATOM 1408 C C . THR A 1 190 ? 5.022 49.294 14.972 1.00 22.45 170 THR A C 1
ATOM 1409 O O . THR A 1 190 ? 5.920 49.850 15.611 1.00 22.04 170 THR A O 1
ATOM 1413 N N . THR A 1 191 ? 5.255 48.406 14.013 1.00 23.32 171 THR A N 1
ATOM 1414 C CA . THR A 1 191 ? 6.565 48.171 13.428 1.00 23.67 171 THR A CA 1
ATOM 1415 C C . THR A 1 191 ? 6.372 47.990 11.929 1.00 22.20 171 THR A C 1
ATOM 1416 O O . THR A 1 191 ? 5.259 47.712 11.470 1.00 25.31 171 THR A O 1
ATOM 1420 N N . PRO A 1 192 ? 7.436 48.118 11.144 1.00 23.68 172 PRO A N 1
ATOM 1421 C CA . PRO A 1 192 ? 7.355 47.673 9.749 1.00 24.10 172 PRO A CA 1
ATOM 1422 C C . PRO A 1 192 ? 7.134 46.169 9.687 1.00 26.05 172 PRO A C 1
ATOM 1423 O O . PRO A 1 192 ? 7.342 45.441 10.659 1.00 26.55 172 PRO A O 1
ATOM 1427 N N . LYS A 1 193 ? 6.719 45.697 8.508 1.00 25.18 173 LYS A N 1
ATOM 1428 C CA . LYS A 1 193 ? 6.388 44.283 8.355 1.00 27.87 173 LYS A CA 1
ATOM 1429 C C . LYS A 1 193 ? 7.604 43.390 8.547 1.00 27.99 173 LYS A C 1
ATOM 1430 O O . LYS A 1 193 ? 7.467 42.249 9.003 1.00 30.84 173 LYS A O 1
ATOM 1436 N N . VAL A 1 194 ? 8.789 43.880 8.191 1.00 25.99 174 VAL A N 1
ATOM 1437 C CA . VAL A 1 194 ? 10.054 43.235 8.518 1.00 27.57 174 VAL A CA 1
ATOM 1438 C C . VAL A 1 194 ? 10.766 44.162 9.495 1.00 24.71 174 VAL A C 1
ATOM 1439 O O . VAL A 1 194 ? 10.999 45.337 9.186 1.00 26.73 174 VAL A O 1
ATOM 1443 N N . TYR A 1 195 ? 11.111 43.644 10.671 1.00 24.97 175 TYR A N 1
ATOM 1444 C CA . TYR A 1 195 ? 11.395 44.510 11.807 1.00 23.52 175 TYR A CA 1
ATOM 1445 C C . TYR A 1 195 ? 12.354 43.814 12.764 1.00 28.44 175 TYR A C 1
ATOM 1446 O O . TYR A 1 195 ? 12.555 42.602 12.699 1.00 21.91 175 TYR A O 1
ATOM 1455 N N . ILE A 1 196 ? 12.926 44.602 13.672 1.00 20.79 176 ILE A N 1
ATOM 1456 C CA . ILE A 1 196 ? 13.815 44.088 14.709 1.00 24.06 176 ILE A CA 1
ATOM 1457 C C . ILE A 1 196 ? 12.944 43.430 15.776 1.00 25.90 176 ILE A C 1
ATOM 1458 O O . ILE A 1 196 ? 12.223 44.118 16.498 1.00 23.06 176 ILE A O 1
ATOM 1463 N N . LYS A 1 197 ? 13.009 42.101 15.878 1.00 25.09 177 LYS A N 1
ATOM 1464 C CA . LYS A 1 197 ? 12.154 41.384 16.818 1.00 26.25 177 LYS A CA 1
ATOM 1465 C C . LYS A 1 197 ? 12.759 41.323 18.213 1.00 28.90 177 LYS A C 1
ATOM 1466 O O . LYS A 1 197 ? 12.030 41.391 19.209 1.00 29.77 177 LYS A O 1
ATOM 1472 N N . ASP A 1 198 ? 14.077 41.187 18.292 1.00 20.92 178 ASP A N 1
ATOM 1473 C CA . ASP A 1 198 ? 14.790 41.035 19.552 1.00 21.66 178 ASP A CA 1
ATOM 1474 C C . ASP A 1 198 ? 16.266 41.238 19.251 1.00 24.03 178 ASP A C 1
ATOM 1475 O O . ASP A 1 198 ? 16.687 41.234 18.094 1.00 21.88 178 ASP A O 1
ATOM 1480 N N . PHE A 1 199 ? 17.053 41.425 20.303 1.00 20.27 179 PHE A N 1
ATOM 1481 C CA . PHE A 1 199 ? 18.493 41.352 20.150 1.00 18.05 179 PHE A CA 1
ATOM 1482 C C . PHE A 1 199 ? 19.074 40.973 21.498 1.00 23.40 179 PHE A C 1
ATOM 1483 O O . PHE A 1 199 ? 18.445 41.168 22.538 1.00 24.35 179 PHE A O 1
ATOM 1491 N N . SER A 1 200 ? 20.275 40.422 21.466 1.00 20.38 180 SER A N 1
ATOM 1492 C CA . SER A 1 200 ? 21.014 40.062 22.663 1.00 21.98 180 SER A CA 1
ATOM 1493 C C . SER A 1 200 ? 22.330 40.814 22.662 1.00 21.30 180 SER A C 1
ATOM 1494 O O . SER A 1 200 ? 22.977 40.944 21.618 1.00 21.20 180 SER A O 1
ATOM 1497 N N . VAL A 1 201 ? 22.713 41.314 23.833 1.00 19.48 181 VAL A N 1
ATOM 1498 C CA . VAL A 1 201 ? 23.973 42.011 24.023 1.00 22.38 181 VAL A CA 1
ATOM 1499 C C . VAL A 1 201 ? 24.713 41.353 25.180 1.00 31.57 181 VAL A C 1
ATOM 1500 O O . VAL A 1 201 ? 24.111 41.049 26.216 1.00 26.36 181 VAL A O 1
ATOM 1504 N N . ILE A 1 202 ? 26.003 41.097 24.991 1.00 21.63 182 ILE A N 1
ATOM 1505 C CA . ILE A 1 202 ? 26.888 40.660 26.064 1.00 22.72 182 ILE A CA 1
ATOM 1506 C C . ILE A 1 202 ? 28.115 41.560 26.042 1.00 26.44 182 ILE A C 1
ATOM 1507 O O . ILE A 1 202 ? 28.644 41.869 24.969 1.00 23.50 182 ILE A O 1
ATOM 1512 N N . THR A 1 203 ? 28.571 41.982 27.215 1.00 22.69 183 THR A N 1
ATOM 1513 C CA . THR A 1 203 ? 29.744 42.840 27.308 1.00 28.74 183 THR A CA 1
ATOM 1514 C C . THR A 1 203 ? 30.903 42.092 27.959 1.00 29.73 183 THR A C 1
ATOM 1515 O O . THR A 1 203 ? 30.713 41.331 28.913 1.00 31.65 183 THR A O 1
ATOM 1519 N N . GLU A 1 204 ? 32.097 42.289 27.402 1.00 29.91 184 GLU A N 1
ATOM 1520 C CA . GLU A 1 204 ? 33.328 41.681 27.881 1.00 26.70 184 GLU A CA 1
ATOM 1521 C C . GLU A 1 204 ? 34.388 42.765 27.995 1.00 25.39 184 GLU A C 1
ATOM 1522 O O . GLU A 1 204 ? 34.321 43.798 27.323 1.00 26.10 184 GLU A O 1
ATOM 1528 N N . LEU A 1 205 ? 35.376 42.520 28.848 1.00 26.15 185 LEU A N 1
ATOM 1529 C CA . LEU A 1 205 ? 36.537 43.392 28.970 1.00 24.16 185 LEU A CA 1
ATOM 1530 C C . LEU A 1 205 ? 37.718 42.710 28.297 1.00 28.37 185 LEU A C 1
ATOM 1531 O O . LEU A 1 205 ? 37.959 41.522 28.519 1.00 31.81 185 LEU A O 1
ATOM 1536 N N . SER A 1 206 ? 38.451 43.450 27.473 1.00 30.93 186 SER A N 1
ATOM 1537 C CA . SER A 1 206 ? 39.530 42.856 26.690 1.00 28.22 186 SER A CA 1
ATOM 1538 C C . SER A 1 206 ? 40.658 43.871 26.577 1.00 26.01 186 SER A C 1
ATOM 1539 O O . SER A 1 206 ? 40.505 44.895 25.903 1.00 26.93 186 SER A O 1
ATOM 1542 N N . ASN A 1 207 ? 41.785 43.577 27.231 1.00 28.63 187 ASN A N 1
ATOM 1543 C CA . ASN A 1 207 ? 42.960 44.453 27.265 1.00 27.77 187 ASN A CA 1
ATOM 1544 C C . ASN A 1 207 ? 42.517 45.779 27.868 1.00 33.00 187 ASN A C 1
ATOM 1545 O O . ASN A 1 207 ? 42.048 45.775 29.018 1.00 32.24 187 ASN A O 1
ATOM 1550 N N . ASN A 1 208 ? 42.627 46.903 27.162 1.00 28.54 188 ASN A N 1
ATOM 1551 C CA . ASN A 1 208 ? 42.145 48.187 27.648 1.00 35.18 188 ASN A CA 1
ATOM 1552 C C . ASN A 1 208 ? 40.830 48.594 27.004 1.00 32.97 188 ASN A C 1
ATOM 1553 O O . ASN A 1 208 ? 40.437 49.760 27.101 1.00 36.74 188 ASN A O 1
ATOM 1558 N N . SER A 1 209 ? 40.150 47.666 26.346 1.00 28.33 189 SER A N 1
ATOM 1559 C CA . SER A 1 209 ? 38.912 47.929 25.634 1.00 24.30 189 SER A CA 1
ATOM 1560 C C . SER A 1 209 ? 37.779 47.145 26.270 1.00 29.26 189 SER A C 1
ATOM 1561 O O . SER A 1 209 ? 37.985 46.239 27.080 1.00 29.15 189 SER A O 1
ATOM 1564 N N . ALA A 1 210 ? 36.569 47.503 25.885 1.00 23.63 190 ALA A N 1
ATOM 1565 C CA . ALA A 1 210 ? 35.409 46.673 26.141 1.00 24.62 190 ALA A CA 1
ATOM 1566 C C . ALA A 1 210 ? 34.818 46.244 24.807 1.00 25.65 190 ALA A C 1
ATOM 1567 O O . ALA A 1 210 ? 34.922 46.961 23.802 1.00 29.34 190 ALA A O 1
ATOM 1569 N N . LEU A 1 211 ? 34.222 45.058 24.795 1.00 26.81 191 LEU A N 1
ATOM 1570 C CA . LEU A 1 211 ? 33.519 44.549 23.629 1.00 26.81 191 LEU A CA 1
ATOM 1571 C C . LEU A 1 211 ? 32.043 44.433 23.951 1.00 27.86 191 LEU A C 1
ATOM 1572 O O . LEU A 1 211 ? 31.668 43.965 25.030 1.00 24.74 191 LEU A O 1
ATOM 1577 N N . VAL A 1 212 ? 31.216 44.886 23.029 1.00 25.24 192 VAL A N 1
ATOM 1578 C CA . VAL A 1 212 ? 29.783 44.687 23.101 1.00 24.09 192 VAL A CA 1
ATOM 1579 C C . VAL A 1 212 ? 29.449 43.729 21.974 1.00 26.20 192 VAL A C 1
ATOM 1580 O O . VAL A 1 212 ? 29.484 44.113 20.798 1.00 25.98 192 VAL A O 1
ATOM 1584 N N . LYS A 1 213 ? 29.169 42.474 22.320 1.00 22.84 193 LYS A N 1
ATOM 1585 C CA . LYS A 1 213 ? 28.827 41.464 21.326 1.00 24.55 193 LYS A CA 1
ATOM 1586 C C . LYS A 1 213 ? 27.317 41.384 21.175 1.00 25.76 193 LYS A C 1
ATOM 1587 O O . LYS A 1 213 ? 26.580 41.451 22.159 1.00 25.73 193 LYS A O 1
ATOM 1593 N N . TYR A 1 214 ? 26.848 41.263 19.938 1.00 20.77 194 TYR A N 1
ATOM 1594 C CA . TYR A 1 214 ? 25.415 41.350 19.721 1.00 21.90 194 TYR A CA 1
ATOM 1595 C C . TYR A 1 214 ? 24.973 40.355 18.662 1.00 24.71 194 TYR A C 1
ATOM 1596 O O . TYR A 1 214 ? 25.743 39.960 17.781 1.00 21.80 194 TYR A O 1
ATOM 1605 N N . SER A 1 215 ? 23.709 39.969 18.770 1.00 17.23 195 SER A N 1
ATOM 1606 C CA . SER A 1 215 ? 22.991 39.186 17.779 1.00 18.70 195 SER A CA 1
ATOM 1607 C C . SER A 1 215 ? 21.579 39.733 17.697 1.00 26.44 195 SER A C 1
ATOM 1608 O O . SER A 1 215 ? 20.987 40.078 18.723 1.00 21.77 195 SER A O 1
ATOM 1611 N N . ILE A 1 216 ? 21.048 39.828 16.484 1.00 21.57 196 ILE A N 1
ATOM 1612 C CA . ILE A 1 216 ? 19.732 40.403 16.245 1.00 22.25 196 ILE A CA 1
ATOM 1613 C C . ILE A 1 216 ? 18.815 39.319 15.700 1.00 24.43 196 ILE A C 1
ATOM 1614 O O . ILE A 1 216 ? 19.229 38.508 14.863 1.00 21.03 196 ILE A O 1
ATOM 1619 N N . GLU A 1 217 ? 17.569 39.310 16.167 1.00 20.84 197 GLU A N 1
ATOM 1620 C CA . GLU A 1 217 ? 16.544 38.400 15.668 1.00 20.36 197 GLU A CA 1
ATOM 1621 C C . GLU A 1 217 ? 15.605 39.164 14.738 1.00 26.01 197 GLU A C 1
ATOM 1622 O O . GLU A 1 217 ? 14.989 40.153 15.148 1.00 23.83 197 GLU A O 1
ATOM 1624 N N . SER A 1 218 ? 15.486 38.704 13.493 1.00 18.18 198 SER A N 1
ATOM 1625 C CA . SER A 1 218 ? 14.655 39.413 12.523 1.00 21.49 198 SER A CA 1
ATOM 1626 C C . SER A 1 218 ? 14.512 38.531 11.290 1.00 25.57 198 SER A C 1
ATOM 1627 O O . SER A 1 218 ? 15.327 37.640 11.057 1.00 24.07 198 SER A O 1
ATOM 1630 N N . GLU A 1 219 ? 13.455 38.774 10.513 1.00 26.19 199 GLU A N 1
ATOM 1631 C CA . GLU A 1 219 ? 13.422 38.219 9.165 1.00 30.34 199 GLU A CA 1
ATOM 1632 C C . GLU A 1 219 ? 14.322 38.993 8.209 1.00 27.45 199 GLU A C 1
ATOM 1633 O O . GLU A 1 219 ? 14.685 38.467 7.150 1.00 27.03 199 GLU A O 1
ATOM 1639 N N . GLY A 1 220 ? 14.715 40.214 8.571 1.00 21.16 200 GLY A N 1
ATOM 1640 C CA . GLY A 1 220 ? 15.681 40.955 7.792 1.00 28.04 200 GLY A CA 1
ATOM 1641 C C . GLY A 1 220 ? 17.105 40.498 8.067 1.00 31.21 200 GLY A C 1
ATOM 1642 O O . GLY A 1 220 ? 17.386 39.765 9.020 1.00 26.61 200 GLY A O 1
ATOM 1643 N N . ASN A 1 221 ? 18.021 40.943 7.208 1.00 26.60 201 ASN A N 1
ATOM 1644 C CA . ASN A 1 221 ? 19.413 40.528 7.343 1.00 29.06 201 ASN A CA 1
ATOM 1645 C C . ASN A 1 221 ? 20.452 41.630 7.211 1.00 26.95 201 ASN A C 1
ATOM 1646 O O . ASN A 1 221 ? 21.603 41.385 7.582 1.00 31.95 201 ASN A O 1
ATOM 1651 N N . ASN A 1 222 ? 20.117 42.816 6.705 1.00 25.94 202 ASN A N 1
ATOM 1652 C CA . ASN A 1 222 ? 21.086 43.899 6.544 1.00 30.24 202 ASN A CA 1
ATOM 1653 C C . ASN A 1 222 ? 20.901 44.880 7.690 1.00 30.53 202 ASN A C 1
ATOM 1654 O O . ASN A 1 222 ? 19.867 45.548 7.775 1.00 27.58 202 ASN A O 1
ATOM 1659 N N . PHE A 1 223 ? 21.918 44.999 8.541 1.00 25.16 203 PHE A N 1
ATOM 1660 C CA . PHE A 1 223 ? 21.846 45.837 9.729 1.00 23.85 203 PHE A CA 1
ATOM 1661 C C . PHE A 1 223 ? 23.092 46.694 9.849 1.00 22.76 203 PHE A C 1
ATOM 1662 O O . PHE A 1 223 ? 24.206 46.234 9.585 1.00 26.49 203 PHE A O 1
ATOM 1670 N N . GLN A 1 224 ? 22.890 47.944 10.239 1.00 25.96 204 GLN A N 1
ATOM 1671 C CA . GLN A 1 224 ? 23.954 48.796 10.736 1.00 23.09 204 GLN A CA 1
ATOM 1672 C C . GLN A 1 224 ? 23.692 49.034 12.215 1.00 27.29 204 GLN A C 1
ATOM 1673 O O . GLN A 1 224 ? 22.569 49.366 12.598 1.00 24.36 204 GLN A O 1
ATOM 1679 N N . VAL A 1 225 ? 24.720 48.851 13.035 1.00 24.40 205 VAL A N 1
ATOM 1680 C CA . VAL A 1 225 ? 24.618 48.996 14.483 1.00 28.22 205 VAL A CA 1
ATOM 1681 C C . VAL A 1 225 ? 25.647 50.024 14.917 1.00 23.46 205 VAL A C 1
ATOM 1682 O O . VAL A 1 225 ? 26.813 49.947 14.515 1.00 26.98 205 VAL A O 1
ATOM 1686 N N . ILE A 1 226 ? 25.217 50.987 15.724 1.00 22.71 206 ILE A N 1
ATOM 1687 C CA . ILE A 1 226 ? 26.059 52.092 16.157 1.00 24.06 206 ILE A CA 1
ATOM 1688 C C . ILE A 1 226 ? 25.944 52.208 17.667 1.00 24.73 206 ILE A C 1
ATOM 1689 O O . ILE A 1 226 ? 24.860 52.031 18.227 1.00 27.27 206 ILE A O 1
ATOM 1694 N N . LEU A 1 227 ? 27.063 52.495 18.320 1.00 23.82 207 LEU A N 1
ATOM 1695 C CA . LEU A 1 227 ? 27.107 52.727 19.751 1.00 23.82 207 LEU A CA 1
ATOM 1696 C C . LEU A 1 227 ? 27.560 54.160 19.990 1.00 25.06 207 LEU A C 1
ATOM 1697 O O . LEU A 1 227 ? 28.561 54.601 19.411 1.00 24.60 207 LEU A O 1
ATOM 1702 N N . ARG A 1 228 ? 26.815 54.885 20.828 1.00 24.06 208 ARG A N 1
ATOM 1703 C CA . ARG A 1 228 ? 27.095 56.276 21.145 1.00 22.17 208 ARG A CA 1
ATOM 1704 C C . ARG A 1 228 ? 27.324 56.433 22.639 1.00 25.98 208 ARG A C 1
ATOM 1705 O O . ARG A 1 228 ? 26.683 55.758 23.449 1.00 22.55 208 ARG A O 1
ATOM 1713 N N . ASP A 1 229 ? 28.232 57.336 23.002 1.00 23.97 209 ASP A N 1
ATOM 1714 C CA . ASP A 1 229 ? 28.500 57.614 24.406 1.00 24.20 209 ASP A CA 1
ATOM 1715 C C . ASP A 1 229 ? 27.480 58.630 24.928 1.00 27.82 209 ASP A C 1
ATOM 1716 O O . ASP A 1 229 ? 26.505 58.974 24.252 1.00 26.33 209 ASP A O 1
ATOM 1721 N N . LYS A 1 230 ? 27.727 59.131 26.143 1.00 31.27 210 LYS A N 1
ATOM 1722 C CA . LYS A 1 230 ? 26.810 60.054 26.810 1.00 39.01 210 LYS A CA 1
ATOM 1723 C C . LYS A 1 230 ? 26.591 61.332 26.009 1.00 40.67 210 LYS A C 1
ATOM 1724 O O . LYS A 1 230 ? 25.509 61.930 26.081 1.00 39.70 210 LYS A O 1
ATOM 1730 N N . ASP A 1 231 ? 27.602 61.779 25.263 1.00 37.02 211 ASP A N 1
ATOM 1731 C CA . ASP A 1 231 ? 27.539 63.031 24.522 1.00 38.20 211 ASP A CA 1
ATOM 1732 C C . ASP A 1 231 ? 27.167 62.831 23.056 1.00 42.66 211 ASP A C 1
ATOM 1733 O O . ASP A 1 231 ? 27.393 63.730 22.239 1.00 40.60 211 ASP A O 1
ATOM 1738 N N . LYS A 1 232 ? 26.600 61.674 22.710 1.00 40.24 212 LYS A N 1
ATOM 1739 C CA . LYS A 1 232 ? 26.156 61.320 21.363 1.00 34.34 212 LYS A CA 1
ATOM 1740 C C . LYS A 1 232 ? 27.308 61.088 20.393 1.00 32.24 212 LYS A C 1
ATOM 1741 O O . LYS A 1 232 ? 27.065 60.926 19.192 1.00 33.12 212 LYS A O 1
ATOM 1747 N N . ASN A 1 233 ? 28.551 61.070 20.867 1.00 28.80 213 ASN A N 1
ATOM 1748 C CA . ASN A 1 233 ? 29.672 60.691 20.015 1.00 30.36 213 ASN A CA 1
ATOM 1749 C C . ASN A 1 233 ? 29.575 59.219 19.641 1.00 35.99 213 ASN A C 1
ATOM 1750 O O . ASN A 1 233 ? 29.327 58.370 20.499 1.00 27.97 213 ASN A O 1
ATOM 1755 N N . ILE A 1 234 ? 29.786 58.915 18.366 1.00 33.31 214 ILE A N 1
ATOM 1756 C CA . ILE A 1 234 ? 29.856 57.529 17.910 1.00 27.15 214 ILE A CA 1
ATOM 1757 C C . ILE A 1 234 ? 31.197 56.950 18.337 1.00 33.22 214 ILE A C 1
ATOM 1758 O O . ILE A 1 234 ? 32.254 57.469 17.961 1.00 34.09 214 ILE A O 1
ATOM 1763 N N . VAL A 1 235 ? 31.162 55.873 19.126 1.00 28.96 215 VAL A N 1
ATOM 1764 C CA . VAL A 1 235 ? 32.390 55.220 19.568 1.00 25.56 215 VAL A CA 1
ATOM 1765 C C . VAL A 1 235 ? 32.588 53.854 18.944 1.00 23.14 215 VAL A C 1
ATOM 1766 O O . VAL A 1 235 ? 33.676 53.275 19.105 1.00 33.16 215 VAL A O 1
ATOM 1770 N N . ALA A 1 236 ? 31.588 53.311 18.252 1.00 23.03 216 ALA A N 1
ATOM 1771 C CA . ALA A 1 236 ? 31.756 52.021 17.591 1.00 24.20 216 ALA A CA 1
ATOM 1772 C C . ALA A 1 236 ? 30.625 51.813 16.597 1.00 24.75 216 ALA A C 1
ATOM 1773 O O . ALA A 1 236 ? 29.534 52.367 16.748 1.00 23.79 216 ALA A O 1
ATOM 1775 N N . GLU A 1 237 ? 30.897 51.004 15.576 1.00 27.57 217 GLU A N 1
ATOM 1776 C CA . GLU A 1 237 ? 29.907 50.742 14.544 1.00 25.10 217 GLU A CA 1
ATOM 1777 C C . GLU A 1 237 ? 30.198 49.383 13.937 1.00 27.16 217 GLU A C 1
ATOM 1778 O O . GLU A 1 237 ? 31.342 48.922 13.943 1.00 28.44 217 GLU A O 1
ATOM 1784 N N . ASN A 1 238 ? 29.158 48.760 13.392 1.00 27.08 218 ASN A N 1
ATOM 1785 C CA . ASN A 1 238 ? 29.338 47.482 12.720 1.00 26.93 218 ASN A CA 1
ATOM 1786 C C . ASN A 1 238 ? 28.180 47.245 11.772 1.00 29.45 218 ASN A C 1
ATOM 1787 O O . ASN A 1 238 ? 27.033 47.557 12.096 1.00 31.13 218 ASN A O 1
ATOM 1792 N N . PHE A 1 239 ? 28.496 46.717 10.593 1.00 27.49 219 PHE A N 1
ATOM 1793 C CA A PHE A 1 239 ? 27.497 46.202 9.668 0.57 26.74 219 PHE A CA 1
ATOM 1794 C CA B PHE A 1 239 ? 27.494 46.203 9.672 0.43 26.77 219 PHE A CA 1
ATOM 1795 C C . PHE A 1 239 ? 27.419 44.695 9.861 1.00 32.41 219 PHE A C 1
ATOM 1796 O O . PHE A 1 239 ? 28.429 43.997 9.714 1.00 30.31 219 PHE A O 1
ATOM 1811 N N . GLY A 1 240 ? 26.236 44.202 10.210 1.00 26.54 220 GLY A N 1
ATOM 1812 C CA . GLY A 1 240 ? 26.065 42.784 10.436 1.00 26.43 220 GLY A CA 1
ATOM 1813 C C . GLY A 1 240 ? 24.938 42.478 11.398 1.00 26.75 220 GLY A C 1
ATOM 1814 O O . GLY A 1 240 ? 24.729 43.211 12.377 1.00 24.03 220 GLY A O 1
ATOM 1815 N N . LYS A 1 241 ? 24.203 41.398 11.108 1.00 25.10 221 LYS A N 1
ATOM 1816 C CA . LYS A 1 241 ? 23.123 40.936 11.974 1.00 24.96 221 LYS A CA 1
ATOM 1817 C C . LYS A 1 241 ? 23.658 40.408 13.302 1.00 25.94 221 LYS A C 1
ATOM 1818 O O . LYS A 1 241 ? 22.945 40.432 14.313 1.00 22.92 221 LYS A O 1
ATOM 1824 N N . SER A 1 242 ? 24.888 39.900 13.302 1.00 22.61 222 SER A N 1
ATOM 1825 C CA . SER A 1 242 ? 25.647 39.597 14.508 1.00 24.91 222 SER A CA 1
ATOM 1826 C C . SER A 1 242 ? 26.999 40.289 14.397 1.00 29.95 222 SER A C 1
ATOM 1827 O O . SER A 1 242 ? 27.463 40.604 13.298 1.00 31.49 222 SER A O 1
ATOM 1830 N N . GLY A 1 243 ? 27.635 40.543 15.535 1.00 27.95 223 GLY A N 1
ATOM 1831 C CA . GLY A 1 243 ? 28.961 41.120 15.484 1.00 29.13 223 GLY A CA 1
ATOM 1832 C C . GLY A 1 243 ? 29.441 41.589 16.841 1.00 30.55 223 GLY A C 1
ATOM 1833 O O . GLY A 1 243 ? 28.833 41.310 17.878 1.00 27.26 223 GLY A O 1
ATOM 1834 N N . VAL A 1 244 ? 30.568 42.291 16.805 1.00 27.68 224 VAL A N 1
ATOM 1835 C CA . VAL A 1 244 ? 31.230 42.781 18.005 1.00 34.92 224 VAL A CA 1
ATOM 1836 C C . VAL A 1 244 ? 31.520 44.263 17.806 1.00 30.84 224 VAL A C 1
ATOM 1837 O O . VAL A 1 244 ? 31.929 44.681 16.719 1.00 36.80 224 VAL A O 1
ATOM 1841 N N . LEU A 1 245 ? 31.257 45.058 18.832 1.00 26.75 225 LEU A N 1
ATOM 1842 C CA . LEU A 1 245 ? 31.578 46.479 18.841 1.00 28.94 225 LEU A CA 1
ATOM 1843 C C . LEU A 1 245 ? 32.699 46.705 19.842 1.00 30.75 225 LEU A C 1
ATOM 1844 O O . LEU A 1 245 ? 32.576 46.308 21.006 1.00 32.30 225 LEU A O 1
ATOM 1849 N N . GLU A 1 246 ? 33.790 47.325 19.398 1.00 28.29 226 GLU A N 1
ATOM 1850 C CA . GLU A 1 246 ? 34.921 47.595 20.277 1.00 29.77 226 GLU A CA 1
ATOM 1851 C C . GLU A 1 246 ? 34.844 49.016 20.808 1.00 29.42 226 GLU A C 1
ATOM 1852 O O . GLU A 1 246 ? 34.730 49.970 20.030 1.00 27.24 226 GLU A O 1
ATOM 1858 N N . VAL A 1 247 ? 34.945 49.157 22.125 1.00 25.96 227 VAL A N 1
ATOM 1859 C CA . VAL A 1 247 ? 34.939 50.464 22.772 1.00 23.46 227 VAL A CA 1
ATOM 1860 C C . VAL A 1 247 ? 36.302 50.660 23.421 1.00 25.17 227 VAL A C 1
ATOM 1861 O O . VAL A 1 247 ? 36.623 50.002 24.419 1.00 27.12 227 VAL A O 1
ATOM 1865 N N . LYS A 1 248 ? 37.105 51.553 22.854 1.00 29.01 228 LYS A N 1
ATOM 1866 C CA . LYS A 1 248 ? 38.396 51.875 23.442 1.00 34.55 228 LYS A CA 1
ATOM 1867 C C . LYS A 1 248 ? 38.191 52.844 24.599 1.00 30.07 228 LYS A C 1
ATOM 1868 O O . LYS A 1 248 ? 37.365 53.755 24.521 1.00 33.94 228 LYS A O 1
ATOM 1874 N N . ASN A 1 249 ? 38.929 52.638 25.683 1.00 36.40 229 ASN A N 1
ATOM 1875 C CA . ASN A 1 249 ? 38.761 53.411 26.907 1.00 41.49 229 ASN A CA 1
ATOM 1876 C C . ASN A 1 249 ? 37.280 53.430 27.334 1.00 35.03 229 ASN A C 1
ATOM 1877 O O . ASN A 1 249 ? 36.651 54.489 27.355 1.00 27.49 229 ASN A O 1
ATOM 1879 N N . PRO A 1 250 ? 36.708 52.279 27.645 1.00 32.96 230 PRO A N 1
ATOM 1880 C CA . PRO A 1 250 ? 35.299 52.255 28.036 1.00 26.85 230 PRO A CA 1
ATOM 1881 C C . PRO A 1 250 ? 35.106 52.872 29.409 1.00 30.06 230 PRO A C 1
ATOM 1882 O O . PRO A 1 250 ? 35.985 52.811 30.273 1.00 29.65 230 PRO A O 1
ATOM 1886 N N . LYS A 1 251 ? 33.943 53.482 29.600 1.00 27.37 231 LYS A N 1
ATOM 1887 C CA . LYS A 1 251 ? 33.472 53.855 30.926 1.00 22.27 231 LYS A CA 1
ATOM 1888 C C . LYS A 1 251 ? 32.499 52.770 31.377 1.00 26.47 231 LYS A C 1
ATOM 1889 O O . LYS A 1 251 ? 31.451 52.567 30.749 1.00 23.07 231 LYS A O 1
ATOM 1895 N N . LEU A 1 252 ? 32.862 52.056 32.435 1.00 24.18 232 LEU A N 1
ATOM 1896 C CA . LEU A 1 252 ? 32.087 50.905 32.876 1.00 21.85 232 LEU A CA 1
ATOM 1897 C C . LEU A 1 252 ? 30.893 51.323 33.730 1.00 30.05 232 LEU A C 1
ATOM 1898 O O . LEU A 1 252 ? 30.942 52.303 34.479 1.00 29.75 232 LEU A O 1
ATOM 1903 N N . TRP A 1 253 ? 29.816 50.553 33.607 1.00 22.83 233 TRP A N 1
ATOM 1904 C CA . TRP A 1 253 ? 28.651 50.704 34.463 1.00 20.55 233 TRP A CA 1
ATOM 1905 C C . TRP A 1 253 ? 28.896 49.994 35.791 1.00 18.41 233 TRP A C 1
ATOM 1906 O O . TRP A 1 253 ? 29.365 48.852 35.817 1.00 21.71 233 TRP A O 1
ATOM 1917 N N . GLU A 1 254 ? 28.577 50.663 36.894 1.00 19.51 234 GLU A N 1
ATOM 1918 C CA . GLU A 1 254 ? 28.595 50.014 38.198 1.00 22.28 234 GLU A CA 1
ATOM 1919 C C . GLU A 1 254 ?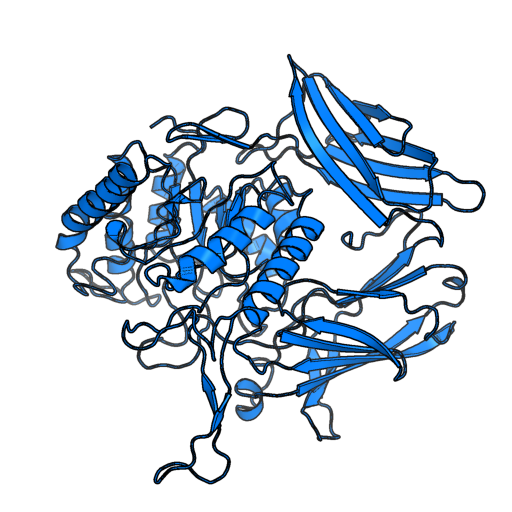 27.843 50.903 39.179 1.00 20.08 234 GLU A C 1
ATOM 1920 O O . GLU A 1 254 ? 27.590 52.075 38.883 1.00 25.27 234 GLU A O 1
ATOM 1926 N N . PRO A 1 255 ? 27.425 50.363 40.319 1.00 26.92 235 PRO A N 1
ATOM 1927 C CA . PRO A 1 255 ? 26.883 51.228 41.373 1.00 31.27 235 PRO A CA 1
ATOM 1928 C C . PRO A 1 255 ? 27.889 52.306 41.728 1.00 37.26 235 PRO A C 1
ATOM 1929 O O . PRO A 1 255 ? 29.077 52.029 41.934 1.00 37.74 235 PRO A O 1
ATOM 1933 N N . GLY A 1 256 ? 27.409 53.549 41.781 1.00 30.90 236 GLY A N 1
ATOM 1934 C CA . GLY A 1 256 ? 28.258 54.702 41.990 1.00 35.00 236 GLY A CA 1
ATOM 1935 C C . GLY A 1 256 ? 28.823 55.310 40.725 1.00 41.16 236 GLY A C 1
ATOM 1936 O O . GLY A 1 256 ? 29.419 56.395 40.788 1.00 38.89 236 GLY A O 1
ATOM 1937 N N . ASN A 1 257 ? 28.668 54.644 39.582 1.00 27.41 237 ASN A N 1
ATOM 1938 C CA . ASN A 1 257 ? 29.075 55.188 38.297 1.00 31.94 237 ASN A CA 1
ATOM 1939 C C . ASN A 1 257 ? 28.232 54.561 37.190 1.00 28.51 237 ASN A C 1
ATOM 1940 O O . ASN A 1 257 ? 28.732 53.698 36.458 1.00 26.52 237 ASN A O 1
ATOM 1945 N N . PRO A 1 258 ? 26.950 54.962 37.038 1.00 26.2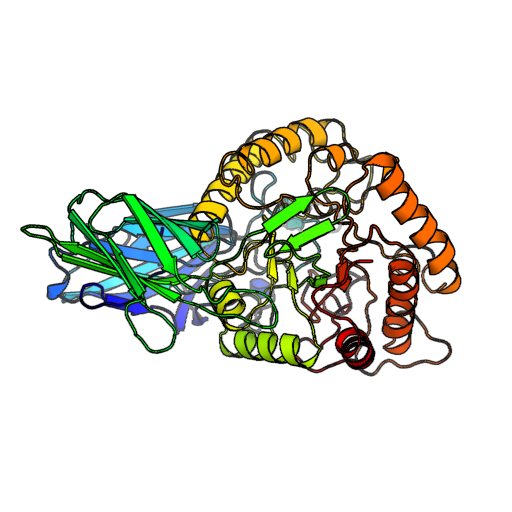4 238 PRO A N 1
ATOM 1946 C CA . PRO A 1 258 ? 26.024 54.302 36.093 1.00 22.07 238 PRO A CA 1
ATOM 1947 C C . PRO A 1 258 ? 26.157 54.785 34.651 1.00 27.88 238 PRO A C 1
ATOM 1948 O O . PRO A 1 258 ? 25.219 55.315 34.057 1.00 32.29 238 PRO A O 1
ATOM 1952 N N . TYR A 1 259 ? 27.314 54.568 34.048 1.00 23.02 239 TYR A N 1
ATOM 1953 C CA . TYR A 1 259 ? 27.510 55.055 32.689 1.00 25.27 239 TYR A CA 1
ATOM 1954 C C . TYR A 1 259 ? 26.768 54.170 31.688 1.00 23.15 239 TYR A C 1
ATOM 1955 O O . TYR A 1 259 ? 26.924 52.944 31.696 1.00 20.74 239 TYR A O 1
ATOM 1964 N N . LEU A 1 260 ? 25.956 54.795 30.827 1.00 19.65 240 LEU A N 1
ATOM 1965 C CA . LEU A 1 260 ? 25.207 54.085 29.793 1.00 21.90 240 LEU A CA 1
ATOM 1966 C C . LEU A 1 260 ? 25.621 54.556 28.401 1.00 25.64 240 LEU A C 1
ATOM 1967 O O . LEU A 1 260 ? 25.733 55.757 28.153 1.00 23.55 240 LEU A O 1
ATOM 1972 N N . TYR A 1 261 ? 25.841 53.606 27.501 1.00 23.76 241 TYR A N 1
ATOM 1973 C CA . TYR A 1 261 ? 26.000 53.853 26.075 1.00 21.28 241 TYR A CA 1
ATOM 1974 C C . TYR A 1 261 ? 24.668 53.573 25.392 1.00 21.47 241 TYR A C 1
ATOM 1975 O O . TYR A 1 261 ? 23.884 52.743 25.858 1.00 24.12 241 TYR A O 1
ATOM 1984 N N . ASN A 1 262 ? 24.407 54.253 24.281 1.00 22.06 242 ASN A N 1
ATOM 1985 C CA . ASN A 1 262 ? 23.164 54.042 23.550 1.00 19.61 242 ASN A CA 1
ATOM 1986 C C . ASN A 1 262 ? 23.448 53.190 22.321 1.00 23.69 242 ASN A C 1
ATOM 1987 O O . ASN A 1 262 ? 24.254 53.571 21.468 1.00 24.31 242 ASN A O 1
ATOM 1992 N N . LEU A 1 263 ? 22.795 52.040 22.251 1.00 20.11 243 LEU A N 1
ATOM 1993 C CA . LEU A 1 263 ? 22.933 51.125 21.132 1.00 21.64 243 LEU A CA 1
ATOM 1994 C C . LEU A 1 263 ? 21.815 51.412 20.142 1.00 25.04 243 LEU A C 1
ATOM 1995 O O . LEU A 1 263 ? 20.636 51.355 20.507 1.00 22.00 243 LEU A O 1
ATOM 2000 N N . GLU A 1 264 ? 22.180 51.724 18.900 1.00 22.60 244 GLU A N 1
ATOM 2001 C CA . GLU A 1 264 ? 21.212 51.958 17.836 1.00 23.40 244 GLU A CA 1
ATOM 2002 C C . GLU A 1 264 ? 21.309 50.859 16.784 1.00 23.00 244 GLU A C 1
ATOM 2003 O O . GLU A 1 264 ? 22.390 50.606 16.239 1.00 26.90 244 GLU A O 1
ATOM 2009 N N . ILE A 1 265 ? 20.182 50.210 16.504 1.00 22.41 245 ILE A N 1
ATOM 2010 C CA . ILE A 1 265 ? 20.106 49.133 15.525 1.00 24.85 245 ILE A CA 1
ATOM 2011 C C . ILE A 1 265 ? 19.227 49.605 14.380 1.00 24.49 245 ILE A C 1
ATOM 2012 O O . ILE A 1 265 ? 18.075 50.000 14.597 1.00 25.04 245 ILE A O 1
ATOM 2017 N N . LYS A 1 266 ? 19.755 49.541 13.163 1.00 24.01 246 LYS A N 1
ATOM 2018 C CA . LYS A 1 266 ? 19.037 50.010 11.984 1.00 22.52 246 LYS A CA 1
ATOM 2019 C C . LYS A 1 266 ? 18.964 48.871 10.978 1.00 26.47 246 LYS A C 1
ATOM 2020 O O . LYS A 1 266 ? 19.996 48.421 10.470 1.00 25.85 246 LYS A O 1
ATOM 2022 N N . LEU A 1 267 ? 17.749 48.393 10.720 1.00 25.17 247 LEU A N 1
ATOM 2023 C CA . LEU A 1 267 ? 17.500 47.474 9.620 1.00 22.91 247 LEU A CA 1
ATOM 2024 C C . LEU A 1 267 ? 17.342 48.263 8.329 1.00 31.53 247 LEU A C 1
ATOM 2025 O O . LEU A 1 267 ? 16.514 49.175 8.250 1.00 29.62 247 LEU A O 1
ATOM 2030 N N . LEU A 1 268 ? 18.130 47.918 7.311 1.00 30.34 248 LEU A N 1
ATOM 2031 C CA . LEU A 1 268 ? 18.079 48.623 6.025 1.00 35.25 248 LEU A CA 1
ATOM 2032 C C . LEU A 1 268 ? 17.869 47.596 4.915 1.00 40.86 248 LEU A C 1
ATOM 2033 O O . LEU A 1 268 ? 18.834 47.016 4.413 1.00 43.84 248 LEU A O 1
ATOM 2038 N N . GLU A 1 269 ? 16.613 47.373 4.539 1.00 37.43 249 GLU A N 1
ATOM 2039 C CA . GLU A 1 269 ? 16.263 46.471 3.450 1.00 45.55 249 GLU A CA 1
ATOM 2040 C C . GLU A 1 269 ? 15.633 47.260 2.304 1.00 57.56 249 GLU A C 1
ATOM 2041 O O . GLU A 1 269 ? 15.524 48.493 2.343 1.00 51.11 249 GLU A O 1
ATOM 2047 N N . LYS A 1 270 ? 15.220 46.526 1.267 1.00 54.81 250 LYS A N 1
ATOM 2048 C CA . LYS A 1 270 ? 14.632 47.157 0.091 1.00 61.26 250 LYS A CA 1
ATOM 2049 C C . LYS A 1 270 ? 13.312 47.836 0.439 1.00 59.07 250 LYS A C 1
ATOM 2050 O O . LYS A 1 270 ? 13.139 49.040 0.220 1.00 59.69 250 LYS A O 1
ATOM 2052 N N . ASP A 1 271 ? 12.370 47.076 0.998 1.00 53.76 251 ASP A N 1
ATOM 2053 C CA . ASP A 1 271 ? 11.037 47.584 1.287 1.00 52.09 251 ASP A CA 1
ATOM 2054 C C . ASP A 1 271 ? 10.815 47.922 2.756 1.00 56.20 251 ASP A C 1
ATOM 2055 O O . ASP A 1 271 ? 9.771 48.494 3.089 1.00 59.49 251 ASP A O 1
ATOM 2057 N N . ASN A 1 272 ? 11.755 47.594 3.641 1.00 47.70 252 ASN A N 1
ATOM 2058 C CA . ASN A 1 272 ? 11.554 47.798 5.068 1.00 43.34 252 ASN A CA 1
ATOM 2059 C C . ASN A 1 272 ? 12.748 48.503 5.687 1.00 44.83 252 ASN A C 1
ATOM 2060 O O . ASN A 1 272 ? 13.902 48.257 5.319 1.00 38.87 252 ASN A O 1
ATOM 2065 N N . PHE A 1 273 ? 12.441 49.372 6.644 1.00 38.94 253 PHE A N 1
ATOM 2066 C CA . PHE A 1 273 ? 13.398 50.210 7.348 1.00 35.85 253 PHE A CA 1
ATOM 2067 C C . PHE A 1 273 ? 12.933 50.248 8.794 1.00 25.93 253 PHE A C 1
ATOM 2068 O O . PHE A 1 273 ? 11.759 50.526 9.044 1.00 29.60 253 PHE A O 1
ATOM 2076 N N . ASP A 1 274 ? 13.820 49.933 9.738 1.00 24.19 254 ASP A N 1
ATOM 2077 C CA . ASP A 1 274 ? 13.414 49.864 11.141 1.00 22.46 254 ASP A CA 1
ATOM 2078 C C . ASP A 1 274 ? 14.571 50.303 12.026 1.00 24.65 254 ASP A C 1
ATOM 2079 O O . ASP A 1 274 ? 15.721 49.932 11.782 1.00 25.43 254 ASP A O 1
ATOM 2084 N N . ILE A 1 275 ? 14.264 51.083 13.063 1.00 21.13 255 ILE A N 1
ATOM 2085 C CA . ILE A 1 275 ? 15.274 51.534 14.010 1.00 21.99 255 ILE A CA 1
ATOM 2086 C C . ILE A 1 275 ? 14.799 51.237 15.430 1.00 24.03 255 ILE A C 1
ATOM 2087 O O . ILE A 1 275 ? 13.663 51.556 15.791 1.00 23.38 255 ILE A O 1
ATOM 2092 N N . TYR A 1 276 ? 15.669 50.631 16.229 1.00 20.50 256 TYR A N 1
ATOM 2093 C CA . TYR A 1 276 ? 15.419 50.438 17.653 1.00 21.76 256 TYR A CA 1
ATOM 2094 C C . TYR A 1 276 ? 16.666 50.848 18.412 1.00 21.98 256 TYR A C 1
ATOM 2095 O O . TYR A 1 276 ? 17.785 50.530 17.993 1.00 24.33 256 TYR A O 1
ATOM 2104 N N . ARG A 1 277 ? 16.470 51.545 19.536 1.00 19.51 257 ARG A N 1
ATOM 2105 C CA . ARG A 1 277 ? 17.569 52.047 20.350 1.00 23.13 257 ARG A CA 1
ATOM 2106 C C . ARG A 1 277 ? 17.394 51.599 21.793 1.00 24.49 257 ARG A C 1
ATOM 2107 O O . ARG A 1 277 ? 16.266 51.522 22.294 1.00 23.70 257 ARG A O 1
ATOM 2115 N N . MET A 1 278 ? 18.513 51.319 22.465 1.00 22.60 258 MET A N 1
ATOM 2116 C CA . MET A 1 278 ? 18.457 51.015 23.886 1.00 23.21 258 MET A CA 1
ATOM 2117 C C . MET A 1 278 ? 19.743 51.455 24.572 1.00 21.88 258 MET A C 1
ATOM 2118 O O . MET A 1 278 ? 20.839 51.269 24.036 1.00 22.80 258 MET A O 1
ATOM 2123 N N . ASP A 1 279 ? 19.603 52.049 25.754 1.00 23.04 259 ASP A N 1
ATOM 2124 C CA . ASP A 1 279 ? 20.765 52.313 26.589 1.00 20.49 259 ASP A CA 1
ATOM 2125 C C . ASP A 1 279 ? 21.251 51.012 27.213 1.00 27.12 259 ASP A C 1
ATOM 2126 O O . ASP A 1 279 ? 20.466 50.269 27.814 1.00 21.56 259 ASP A O 1
ATOM 2131 N N . ILE A 1 280 ? 22.552 50.747 27.106 1.00 18.01 260 ILE A N 1
ATOM 2132 C CA . ILE A 1 280 ? 23.147 49.553 27.690 1.00 19.35 260 ILE A CA 1
ATOM 2133 C C . ILE A 1 280 ? 24.311 49.990 28.567 1.00 20.90 260 ILE A C 1
ATOM 2134 O O . ILE A 1 280 ? 24.808 51.108 28.460 1.00 23.82 260 ILE A O 1
ATOM 2139 N N . GLY A 1 281 ? 24.748 49.088 29.427 1.00 18.43 261 GLY A N 1
ATOM 2140 C CA . GLY A 1 281 ? 25.885 49.349 30.296 1.00 20.90 261 GLY A CA 1
ATOM 2141 C C . GLY A 1 281 ? 26.929 48.263 30.147 1.00 23.96 261 GLY A C 1
ATOM 2142 O O . GLY A 1 281 ? 26.601 47.090 29.964 1.00 27.06 261 GLY A O 1
ATOM 2143 N N . ILE A 1 282 ? 28.190 48.666 30.212 1.00 23.28 262 ILE A N 1
ATOM 2144 C CA . ILE A 1 282 ? 29.314 47.751 30.056 1.00 22.63 262 ILE A CA 1
ATOM 2145 C C . ILE A 1 282 ? 29.780 47.337 31.450 1.00 21.25 262 ILE A C 1
ATOM 2146 O O . ILE A 1 282 ? 30.370 48.138 32.184 1.00 23.06 262 ILE A O 1
ATOM 2151 N N . ARG A 1 283 ? 29.515 46.085 31.827 1.00 18.91 263 ARG A N 1
ATOM 2152 C CA . ARG A 1 283 ? 29.997 45.563 33.099 1.00 20.86 263 ARG A CA 1
ATOM 2153 C C . ARG A 1 283 ? 30.045 44.042 33.044 1.00 20.09 263 ARG A C 1
ATOM 2154 O O . ARG A 1 283 ? 29.311 43.408 32.282 1.00 23.60 263 ARG A O 1
ATOM 2162 N N . THR A 1 284 ? 30.900 43.464 33.887 1.00 20.34 264 THR A N 1
ATOM 2163 C CA . THR A 1 284 ? 30.960 42.020 34.064 1.00 22.79 264 THR A CA 1
ATOM 2164 C C . THR A 1 284 ? 30.546 41.662 35.481 1.00 21.77 264 THR A C 1
ATOM 2165 O O . THR A 1 284 ? 30.718 42.454 36.416 1.00 25.38 264 THR A O 1
ATOM 2169 N N . VAL A 1 285 ? 30.015 40.455 35.637 1.00 23.35 265 VAL A N 1
ATOM 2170 C CA . VAL A 1 285 ? 29.669 39.928 36.951 1.00 24.20 265 VAL A CA 1
ATOM 2171 C C . VAL A 1 285 ? 30.161 38.488 37.040 1.00 22.72 265 VAL A C 1
ATOM 2172 O O . VAL A 1 285 ? 30.001 37.704 36.097 1.00 24.72 265 VAL A O 1
ATOM 2176 N N . ARG A 1 286 ? 30.764 38.145 38.175 1.00 22.19 266 ARG A N 1
ATOM 2177 C CA . ARG A 1 286 ? 31.416 36.853 38.341 1.00 28.02 266 ARG A CA 1
ATOM 2178 C C . ARG A 1 286 ? 31.532 36.539 39.828 1.00 27.80 266 ARG A C 1
ATOM 2179 O O . ARG A 1 286 ? 31.863 37.420 40.625 1.00 26.16 266 ARG A O 1
ATOM 2187 N N . VAL A 1 287 ? 31.262 35.290 40.204 1.00 22.78 267 VAL A N 1
ATOM 2188 C CA . VAL A 1 287 ? 31.504 34.831 41.569 1.00 21.85 267 VAL A CA 1
ATOM 2189 C C . VAL A 1 287 ? 32.776 33.994 41.575 1.00 25.53 267 VAL A C 1
ATOM 2190 O O . VAL A 1 287 ? 32.979 33.150 40.696 1.00 28.80 267 VAL A O 1
ATOM 2194 N N . GLU A 1 288 ? 33.662 34.268 42.527 1.00 24.68 268 GLU A N 1
ATOM 2195 C CA . GLU A 1 288 ? 34.915 33.526 42.661 1.00 31.70 268 GLU A CA 1
ATOM 2196 C C . GLU A 1 288 ? 35.243 33.398 44.143 1.00 27.15 268 GLU A C 1
ATOM 2197 O O . GLU A 1 288 ? 35.524 34.400 44.800 1.00 28.40 268 GLU A O 1
ATOM 2203 N N . GLY A 1 289 ? 35.241 32.173 44.661 1.00 26.82 269 GLY A N 1
ATOM 2204 C CA . GLY A 1 289 ? 35.533 31.979 46.076 1.00 29.26 269 GLY A CA 1
ATOM 2205 C C . GLY A 1 289 ? 34.397 32.539 46.912 1.00 26.81 269 GLY A C 1
ATOM 2206 O O . GLY A 1 289 ? 33.223 32.228 46.683 1.00 30.10 269 GLY A O 1
ATOM 2207 N N . LYS A 1 290 ? 34.728 33.391 47.880 1.00 24.60 270 LYS A N 1
ATOM 2208 C CA . LYS A 1 290 ? 33.709 34.051 48.684 1.00 25.35 270 LYS A CA 1
ATOM 2209 C C . LYS A 1 290 ? 33.487 35.493 48.250 1.00 24.61 270 LYS A C 1
ATOM 2210 O O . LYS A 1 290 ? 33.011 36.314 49.042 1.00 23.67 270 LYS A O 1
ATOM 2216 N N . GLN A 1 291 ? 33.829 35.816 47.010 1.00 23.70 271 GLN A N 1
ATOM 2217 C CA . GLN A 1 291 ? 33.697 37.165 46.495 1.00 22.24 271 GLN A CA 1
ATOM 2218 C C . GLN A 1 291 ? 32.650 37.221 45.390 1.00 24.66 271 GLN A C 1
ATOM 2219 O O . GLN A 1 291 ? 32.553 36.309 44.566 1.00 23.11 271 GLN A O 1
ATOM 2225 N N . PHE A 1 292 ? 31.869 38.307 45.383 1.00 21.42 272 PHE A N 1
ATOM 2226 C CA . PHE A 1 292 ? 30.959 38.650 44.297 1.00 18.83 272 PHE A CA 1
ATOM 2227 C C . PHE A 1 292 ? 31.602 39.805 43.536 1.00 27.08 272 PHE A C 1
ATOM 2228 O O . PHE A 1 292 ? 31.673 40.925 44.054 1.00 21.33 272 PHE A O 1
ATOM 2236 N N . LEU A 1 293 ? 32.081 39.542 42.319 1.00 20.79 273 LEU A N 1
ATOM 2237 C CA . LEU A 1 293 ? 32.857 40.530 41.572 1.00 22.64 273 LEU A CA 1
ATOM 2238 C C . LEU A 1 293 ? 32.004 41.220 40.516 1.00 27.46 273 LEU A C 1
ATOM 2239 O O . LEU A 1 293 ? 31.372 40.560 39.682 1.00 30.35 273 LEU A O 1
ATOM 2244 N N . ILE A 1 294 ? 32.009 42.547 40.545 1.00 23.77 274 ILE A N 1
ATOM 2245 C CA . ILE A 1 294 ? 31.481 43.371 39.466 1.00 19.23 274 ILE A CA 1
ATOM 2246 C C . ILE A 1 294 ? 32.657 44.146 38.911 1.00 21.43 274 ILE A C 1
ATOM 2247 O O . ILE A 1 294 ? 33.355 44.837 39.668 1.00 22.64 274 ILE A O 1
ATOM 2252 N N . ASN A 1 295 ? 32.903 43.997 37.605 1.00 22.06 275 ASN A N 1
ATOM 2253 C CA . ASN A 1 295 ? 34.061 44.610 36.957 1.00 24.07 275 ASN A CA 1
ATOM 2254 C C . ASN A 1 295 ? 35.346 44.237 37.693 1.00 25.30 275 ASN A C 1
ATOM 2255 O O . ASN A 1 295 ? 36.233 45.070 37.919 1.00 23.87 275 ASN A O 1
ATOM 2260 N N . GLU A 1 296 ? 35.416 42.966 38.100 1.00 25.82 276 GLU A N 1
ATOM 2261 C CA . GLU A 1 296 ? 36.565 42.351 38.762 1.00 26.47 276 GLU A CA 1
ATOM 2262 C C . GLU A 1 296 ? 36.886 42.981 40.119 1.00 29.79 276 GLU A C 1
ATOM 2263 O O . GLU A 1 296 ? 37.993 42.807 40.641 1.00 24.74 276 GLU A O 1
ATOM 2269 N N . LYS A 1 297 ? 35.935 43.687 40.730 1.00 22.32 277 LYS A N 1
ATOM 2270 C CA . LYS A 1 297 ? 36.156 44.227 42.061 1.00 26.86 277 LYS A CA 1
ATOM 2271 C C . LYS A 1 297 ? 35.165 43.618 43.049 1.00 25.35 277 LYS A C 1
ATOM 2272 O O . LYS A 1 297 ? 34.022 43.341 42.676 1.00 22.65 277 LYS A O 1
ATOM 2278 N N . PRO A 1 298 ? 35.580 43.372 44.308 1.00 26.00 278 PRO A N 1
ATOM 2279 C CA . PRO A 1 298 ? 34.676 42.747 45.292 1.00 22.94 278 PRO A CA 1
ATOM 2280 C C . PRO A 1 298 ? 33.526 43.635 45.743 1.00 24.81 278 PRO A C 1
ATOM 2281 O O . PRO A 1 298 ? 33.738 44.586 46.498 1.00 25.87 278 PRO A O 1
ATOM 2285 N N . PHE A 1 299 ? 32.306 43.307 45.326 1.00 20.92 279 PHE A N 1
ATOM 2286 C CA . PHE A 1 299 ? 31.119 44.085 45.666 1.00 21.22 279 PHE A CA 1
ATOM 2287 C C . PHE A 1 299 ? 30.629 43.759 47.079 1.00 21.36 279 PHE A C 1
ATOM 2288 O O . PHE A 1 299 ? 30.823 42.649 47.583 1.00 21.71 279 PHE A O 1
ATOM 2296 N N . TYR A 1 300 ? 29.978 44.739 47.713 1.00 20.11 280 TYR A N 1
ATOM 2297 C CA . TYR A 1 300 ? 29.215 44.511 48.941 1.00 19.99 280 TYR A CA 1
ATOM 2298 C C . TYR A 1 300 ? 27.812 45.073 48.759 1.00 20.19 280 TYR A C 1
ATOM 2299 O O . TYR A 1 300 ? 27.649 46.286 48.582 1.00 21.73 280 TYR A O 1
ATOM 2308 N N . PHE A 1 301 ? 26.804 44.198 48.802 1.00 18.85 281 PHE A N 1
ATOM 2309 C CA . PHE A 1 301 ? 25.420 44.638 48.637 1.00 18.30 281 PHE A CA 1
ATOM 2310 C C . PHE A 1 301 ? 24.958 45.401 49.867 1.00 16.31 281 PHE A C 1
ATOM 2311 O O . PHE A 1 301 ? 25.037 44.891 50.987 1.00 15.62 281 PHE A O 1
ATOM 2319 N N . LYS A 1 302 ? 24.394 46.565 49.612 1.00 18.39 282 LYS A N 1
ATOM 2320 C CA . LYS A 1 302 ? 23.757 47.374 50.664 1.00 18.27 282 LYS A CA 1
ATOM 2321 C C . LYS A 1 302 ? 22.354 47.681 50.152 1.00 16.87 282 LYS A C 1
ATOM 2322 O O . LYS A 1 302 ? 22.255 48.383 49.215 1.00 16.84 282 LYS A O 1
ATOM 2328 N N . GLY A 1 303 ? 21.320 47.134 50.776 1.00 15.06 283 GLY A N 1
ATOM 2329 C CA . GLY A 1 303 ? 20.011 47.411 50.188 1.00 18.08 283 GLY A CA 1
ATOM 2330 C C . GLY A 1 303 ? 18.834 46.748 50.849 1.00 21.97 283 GLY A C 1
ATOM 2331 O O . GLY A 1 303 ? 18.851 46.537 52.012 1.00 18.39 283 GLY A O 1
ATOM 2332 N N . PHE A 1 304 ? 17.823 46.443 49.852 1.00 18.26 284 PHE A N 1
ATOM 2333 C CA . PHE A 1 304 ? 16.524 46.070 50.405 1.00 14.27 284 PHE A CA 1
ATOM 2334 C C . PHE A 1 304 ? 15.891 44.923 49.648 1.00 15.71 284 PHE A C 1
ATOM 2335 O O . PHE A 1 304 ? 16.321 44.585 48.601 1.00 18.74 284 PHE A O 1
ATOM 2343 N N . GLY A 1 305 ? 14.976 44.236 50.226 1.00 16.24 285 GLY A N 1
ATOM 2344 C CA . GLY A 1 305 ? 13.923 43.550 49.486 1.00 14.04 285 GLY A CA 1
ATOM 2345 C C . GLY A 1 305 ? 12.822 44.585 49.306 1.00 19.74 285 GLY A C 1
ATOM 2346 O O . GLY A 1 305 ? 12.532 45.296 50.271 1.00 19.14 285 GLY A O 1
ATOM 2347 N N . LYS A 1 306 ? 12.301 44.724 48.094 1.00 14.27 286 LYS A N 1
ATOM 2348 C CA . LYS A 1 306 ? 11.218 45.689 47.870 1.00 17.25 286 LYS A CA 1
ATOM 2349 C C . LYS A 1 306 ? 9.905 44.947 47.599 1.00 17.43 286 LYS A C 1
ATOM 2350 O O . LYS A 1 306 ? 9.831 43.815 47.863 1.00 21.98 286 LYS A O 1
ATOM 2356 N N . HIS A 1 307 ? 8.887 45.672 47.208 1.00 17.56 287 HIS A N 1
ATOM 2357 C CA . HIS A 1 307 ? 7.635 45.107 46.721 1.00 17.66 287 HIS A CA 1
ATOM 2358 C C . HIS A 1 307 ? 7.054 46.122 45.757 1.00 20.38 287 HIS A C 1
ATOM 2359 O O . HIS A 1 307 ? 7.304 47.318 45.892 1.00 19.00 287 HIS A O 1
ATOM 2366 N N . GLU A 1 308 ? 6.260 45.655 44.797 1.00 17.80 288 GLU A N 1
ATOM 2367 C CA . GLU A 1 308 ? 5.518 46.586 43.952 1.00 17.42 288 GLU A CA 1
ATOM 2368 C C . GLU A 1 308 ? 4.205 46.854 44.669 1.00 20.60 288 GLU A C 1
ATOM 2369 O O . GLU A 1 308 ? 3.252 46.085 44.558 1.00 18.91 288 GLU A O 1
ATOM 2375 N N . ASP A 1 309 ? 4.170 47.946 45.432 1.00 17.69 289 ASP A N 1
ATOM 2376 C CA . ASP A 1 309 ? 3.080 48.208 46.359 1.00 17.08 289 ASP A CA 1
ATOM 2377 C C . ASP A 1 309 ? 3.113 49.690 46.695 1.00 18.87 289 ASP A C 1
ATOM 2378 O O . ASP A 1 309 ? 4.184 50.240 46.972 1.00 16.06 289 ASP A O 1
ATOM 2383 N N . SER A 1 310 ? 1.953 50.328 46.653 1.00 17.35 290 SER A N 1
ATOM 2384 C CA . SER A 1 310 ? 1.833 51.720 47.064 1.00 17.45 290 SER A CA 1
ATOM 2385 C C . SER A 1 310 ? 0.367 52.011 47.361 1.00 19.66 290 SER A C 1
ATOM 2386 O O . SER A 1 310 ? -0.522 51.221 47.013 1.00 17.50 290 SER A O 1
ATOM 2389 N N . ASP A 1 311 ? 0.126 53.138 48.050 1.00 15.80 291 ASP A N 1
ATOM 2390 C CA . ASP A 1 311 ? -1.218 53.483 48.505 1.00 21.20 291 ASP A CA 1
ATOM 2391 C C . ASP A 1 311 ? -2.195 53.563 47.339 1.00 17.97 291 ASP A C 1
ATOM 2392 O O . ASP A 1 311 ? -1.890 54.144 46.292 1.00 14.44 291 ASP A O 1
ATOM 2397 N N . ILE A 1 312 ? -3.386 52.989 47.540 1.00 14.95 292 ILE A N 1
ATOM 2398 C CA . ILE A 1 312 ? -4.559 53.124 46.669 1.00 16.89 292 ILE A CA 1
ATOM 2399 C C . ILE A 1 312 ? -4.441 52.287 45.396 1.00 17.12 292 ILE A C 1
ATOM 2400 O O . ILE A 1 312 ? -5.364 51.541 45.060 1.00 15.20 292 ILE A O 1
ATOM 2405 N N . ARG A 1 313 ? -3.330 52.386 44.674 1.00 14.89 293 ARG A N 1
ATOM 2406 C CA A ARG A 1 313 ? -3.223 51.685 43.397 0.44 16.77 293 ARG A CA 1
ATOM 2407 C CA B ARG A 1 313 ? -3.201 51.692 43.394 0.56 16.75 293 ARG A CA 1
ATOM 2408 C C . ARG A 1 313 ? -2.695 50.260 43.529 1.00 18.72 293 ARG A C 1
ATOM 2409 O O . ARG A 1 313 ? -2.625 49.544 42.518 1.00 17.20 293 ARG A O 1
ATOM 2424 N N . GLY A 1 314 ? -2.347 49.821 44.739 1.00 18.13 294 GLY A N 1
ATOM 2425 C CA . GLY A 1 314 ? -1.888 48.461 44.941 1.00 16.69 294 GLY A CA 1
ATOM 2426 C C . GLY A 1 314 ? -0.583 48.198 44.227 1.00 17.44 294 GLY A C 1
ATOM 2427 O O . GLY A 1 314 ? 0.418 48.863 44.506 1.00 18.46 294 GLY A O 1
ATOM 2428 N N . LYS A 1 315 ? -0.580 47.255 43.289 1.00 15.88 295 LYS A N 1
ATOM 2429 C CA . LYS A 1 315 ? 0.623 46.906 42.539 1.00 16.61 295 LYS A CA 1
ATOM 2430 C C . LYS A 1 315 ? 0.771 47.686 41.237 1.00 19.89 295 LYS A C 1
ATOM 2431 O O . LYS A 1 315 ? 1.691 47.404 40.456 1.00 16.46 295 LYS A O 1
ATOM 2437 N N . GLY A 1 316 ? -0.105 48.654 40.980 1.00 17.72 296 GLY A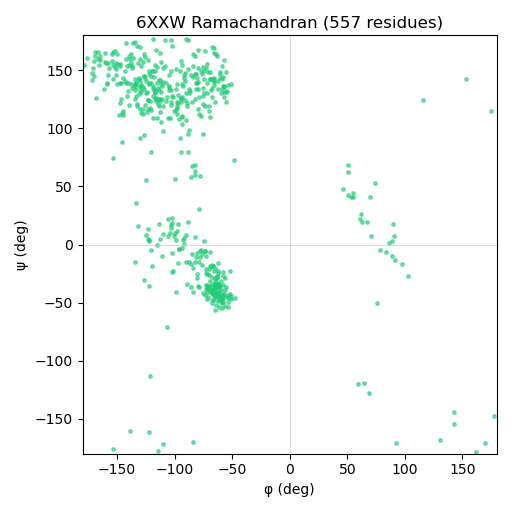 N 1
ATOM 2438 C CA . GLY A 1 316 ? -0.061 49.363 39.711 1.00 19.25 296 GLY A CA 1
ATOM 2439 C C . GLY A 1 316 ? 1.210 50.178 39.557 1.00 22.67 296 GLY A C 1
ATOM 2440 O O . GLY A 1 316 ? 1.700 50.790 40.509 1.00 20.43 296 GLY A O 1
ATOM 2441 N N . LEU A 1 317 ? 1.746 50.181 38.326 1.00 17.72 297 LEU A N 1
ATOM 2442 C CA . LEU A 1 317 ? 2.904 51.003 37.983 1.00 24.29 297 LEU A CA 1
ATOM 2443 C C . LEU A 1 317 ? 2.624 52.482 38.217 1.00 19.86 297 LEU A C 1
ATOM 2444 O O . LEU A 1 317 ? 1.581 53.000 37.806 1.00 20.75 297 LEU A O 1
ATOM 2449 N N . ASP A 1 318 ? 3.569 53.172 38.862 1.00 22.13 298 ASP A N 1
ATOM 2450 C CA . ASP A 1 318 ? 3.463 54.622 39.045 1.00 23.23 298 ASP A CA 1
ATOM 2451 C C . ASP A 1 318 ? 4.864 55.206 38.975 1.00 17.90 298 ASP A C 1
ATOM 2452 O O . ASP A 1 318 ? 5.694 54.928 39.838 1.00 17.14 298 ASP A O 1
ATOM 2457 N N . GLN A 1 319 ? 5.137 55.999 37.941 1.00 19.76 299 GLN A N 1
ATOM 2458 C CA . GLN A 1 319 ? 6.503 56.477 37.773 1.00 20.85 299 GLN A CA 1
ATOM 2459 C C . GLN A 1 319 ? 6.867 57.513 38.824 1.00 20.28 299 GLN A C 1
ATOM 2460 O O . GLN A 1 319 ? 8.046 57.657 39.150 1.00 18.01 299 GLN A O 1
ATOM 2466 N N . VAL A 1 320 ? 5.883 58.229 39.377 1.00 18.47 300 VAL A N 1
ATOM 2467 C CA . VAL A 1 320 ? 6.179 59.113 40.505 1.00 17.58 300 VAL A CA 1
ATOM 2468 C C . VAL A 1 320 ? 6.778 58.314 41.660 1.00 22.41 300 VAL A C 1
ATOM 2469 O O . VAL A 1 320 ? 7.831 58.665 42.202 1.00 18.90 300 VAL A O 1
ATOM 2473 N N . ILE A 1 321 ? 6.122 57.212 42.038 1.00 18.80 301 ILE A N 1
ATOM 2474 C CA . ILE A 1 321 ? 6.605 56.388 43.146 1.00 19.53 301 ILE A CA 1
ATOM 2475 C C . ILE A 1 321 ? 7.959 55.768 42.803 1.00 17.46 301 ILE A C 1
ATOM 2476 O O . ILE A 1 321 ? 8.859 55.675 43.654 1.00 17.85 301 ILE A O 1
ATOM 2481 N N . ASN A 1 322 ? 8.146 55.383 41.543 1.00 16.12 302 ASN A N 1
ATOM 2482 C CA . ASN A 1 322 ? 9.389 54.727 41.156 1.00 15.93 302 ASN A CA 1
ATOM 2483 C C . ASN A 1 322 ? 10.568 55.683 41.292 1.00 19.65 302 ASN A C 1
ATOM 2484 O O . ASN A 1 322 ? 11.601 55.334 41.870 1.00 17.66 302 ASN A O 1
ATOM 2489 N N . ILE A 1 323 ? 10.427 56.899 40.769 1.00 16.14 303 ILE A N 1
ATOM 2490 C CA . ILE A 1 323 ? 11.522 57.861 40.851 1.00 13.18 303 ILE A CA 1
ATOM 2491 C C . ILE A 1 323 ? 11.758 58.269 42.298 1.00 15.12 303 ILE A C 1
ATOM 2492 O O . ILE A 1 323 ? 12.906 58.353 42.755 1.00 15.07 303 ILE A O 1
ATOM 2497 N N . LYS A 1 324 ? 10.683 58.484 43.058 1.00 15.91 304 LYS A N 1
ATOM 2498 C CA . LYS A 1 324 ? 10.832 58.721 44.495 1.00 14.73 304 LYS A CA 1
ATOM 2499 C C . LYS A 1 324 ? 11.635 57.605 45.162 1.00 13.63 304 LYS A C 1
ATOM 2500 O O . LYS A 1 324 ? 12.527 57.867 45.978 1.00 14.87 304 LYS A O 1
ATOM 2506 N N . ASP A 1 325 ? 11.345 56.351 44.809 1.00 13.11 305 ASP A N 1
ATOM 2507 C CA . ASP A 1 325 ? 12.011 55.230 45.467 1.00 16.63 305 ASP A CA 1
ATOM 2508 C C . ASP A 1 325 ? 13.501 55.222 45.140 1.00 15.48 305 ASP A C 1
ATOM 2509 O O . ASP A 1 325 ? 14.335 54.961 46.014 1.00 15.05 305 ASP A O 1
ATOM 2514 N N . PHE A 1 326 ? 13.859 55.508 43.883 1.00 13.83 306 PHE A N 1
ATOM 2515 C CA . PHE A 1 326 ? 15.274 55.524 43.533 1.00 16.03 306 PHE A CA 1
ATOM 2516 C C . PHE A 1 326 ? 16.004 56.698 44.180 1.00 14.79 306 PHE A C 1
ATOM 2517 O O . PHE A 1 326 ? 17.172 56.570 44.563 1.00 17.08 306 PHE A O 1
ATOM 2525 N N . ASN A 1 327 ? 15.348 57.850 44.308 1.00 17.30 307 ASN A N 1
ATOM 2526 C CA . ASN A 1 327 ? 15.994 58.958 45.013 1.00 16.47 307 ASN A CA 1
ATOM 2527 C C . ASN A 1 327 ? 16.211 58.617 46.482 1.00 15.41 307 ASN A C 1
ATOM 2528 O O . ASN A 1 327 ? 17.230 58.997 47.076 1.00 14.66 307 ASN A O 1
ATOM 2533 N N . LEU A 1 328 ? 15.278 57.871 47.074 1.00 14.87 308 LEU A N 1
ATOM 2534 C CA . LEU A 1 328 ? 15.466 57.417 48.452 1.00 15.29 308 LEU A CA 1
ATOM 2535 C C . LEU A 1 328 ? 16.589 56.391 48.549 1.00 15.78 308 LEU A C 1
ATOM 2536 O O . LEU A 1 328 ? 17.376 56.414 49.503 1.00 14.96 308 LEU A O 1
ATOM 2541 N N . LEU A 1 329 ? 16.684 55.486 47.571 1.00 13.49 309 LEU A N 1
ATOM 2542 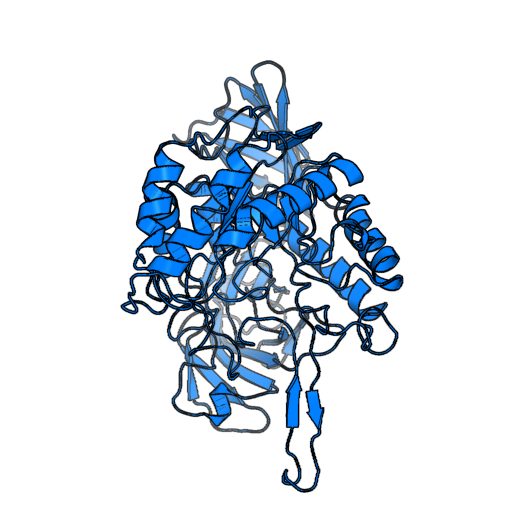C CA . LEU A 1 329 ? 17.787 54.527 47.557 1.00 17.56 309 LEU A CA 1
ATOM 2543 C C . LEU A 1 329 ? 19.133 55.243 47.536 1.00 18.20 309 LEU A C 1
ATOM 2544 O O . LEU A 1 329 ? 20.065 54.873 48.265 1.00 16.54 309 LEU A O 1
ATOM 2549 N N . LYS A 1 330 ? 19.265 56.261 46.679 1.00 15.51 310 LYS A N 1
ATOM 2550 C CA . LYS A 1 330 ? 20.512 57.015 46.630 1.00 18.96 310 LYS A CA 1
ATOM 2551 C C . LYS A 1 330 ? 20.724 57.816 47.910 1.00 19.60 310 LYS A C 1
ATOM 2552 O O . LYS A 1 330 ? 21.846 57.869 48.433 1.00 19.19 310 LYS A O 1
ATOM 2558 N N . TRP A 1 331 ? 19.651 58.413 48.450 1.00 14.46 311 TRP A N 1
ATOM 2559 C CA . TRP A 1 331 ? 19.752 59.184 49.695 1.00 17.56 311 TRP A CA 1
ATOM 2560 C C . TRP A 1 331 ? 20.258 58.333 50.862 1.00 20.29 311 TRP A C 1
ATOM 2561 O O . TRP A 1 331 ? 21.144 58.751 51.625 1.00 17.85 311 TRP A O 1
ATOM 2572 N N . ILE A 1 332 ? 19.685 57.143 51.038 1.00 14.52 312 ILE A N 1
ATOM 2573 C CA . ILE A 1 332 ? 20.075 56.292 52.162 1.00 16.36 312 ILE A CA 1
ATOM 2574 C C . ILE A 1 332 ? 21.398 55.578 51.930 1.00 17.79 312 ILE A C 1
ATOM 2575 O O . ILE A 1 332 ? 21.966 55.012 52.872 1.00 19.02 312 ILE A O 1
ATOM 2580 N N . GLY A 1 333 ? 21.930 55.615 50.712 1.00 17.88 313 GLY A N 1
ATOM 2581 C CA . GLY A 1 333 ? 23.212 55.000 50.431 1.00 18.73 313 GLY A CA 1
ATOM 2582 C C . GLY A 1 333 ? 23.138 53.552 50.014 1.00 21.08 313 GLY A C 1
ATOM 2583 O O . GLY A 1 333 ? 24.149 52.840 50.103 1.00 21.62 313 GLY A O 1
ATOM 2584 N N . ALA A 1 334 ? 21.969 53.084 49.590 1.00 15.69 314 ALA A N 1
ATOM 2585 C CA . ALA A 1 334 ? 21.850 51.721 49.098 1.00 16.49 314 ALA A CA 1
ATOM 2586 C C . ALA A 1 334 ? 22.458 51.622 47.710 1.00 19.68 314 ALA A C 1
ATOM 2587 O O . ALA A 1 334 ? 22.496 52.593 46.958 1.00 18.49 314 ALA A O 1
ATOM 2589 N N . ASN A 1 335 ? 22.927 50.429 47.365 1.00 15.89 315 ASN A N 1
ATOM 2590 C CA . ASN A 1 335 ? 23.446 50.208 46.028 1.00 18.55 315 ASN A CA 1
ATOM 2591 C C . ASN A 1 335 ? 22.740 49.067 45.310 1.00 19.77 315 ASN A C 1
ATOM 2592 O O . ASN A 1 335 ? 23.143 48.718 44.195 1.00 16.75 315 ASN A O 1
ATOM 2597 N N . SER A 1 336 ? 21.697 48.482 45.907 1.00 14.64 316 SER A N 1
ATOM 2598 C CA . SER A 1 336 ? 21.113 47.267 45.350 1.00 14.52 316 SER A CA 1
ATOM 2599 C C . SER A 1 336 ? 19.741 47.002 45.955 1.00 19.52 316 SER A C 1
ATOM 2600 O O . SER A 1 336 ? 19.433 47.462 47.053 1.00 15.63 316 SER A O 1
ATOM 2603 N N . PHE A 1 337 ? 18.928 46.212 45.241 1.00 16.45 317 PHE A N 1
ATOM 2604 C CA . PHE A 1 337 ? 17.758 45.603 45.863 1.00 16.19 317 PHE A CA 1
ATOM 2605 C C . PHE A 1 337 ? 17.426 44.298 45.156 1.00 17.44 317 PHE A C 1
ATOM 2606 O O . PHE A 1 337 ? 17.948 43.992 44.084 1.00 18.16 317 PHE A O 1
ATOM 2614 N N . ARG A 1 338 ? 16.560 43.516 45.791 1.00 21.06 318 ARG A N 1
ATOM 2615 C CA . ARG A 1 338 ? 16.014 42.297 45.211 1.00 17.19 318 ARG A CA 1
ATOM 2616 C C . ARG A 1 338 ? 14.562 42.565 44.847 1.00 17.16 318 ARG A C 1
ATOM 2617 O O . ARG A 1 338 ? 13.848 43.241 45.591 1.00 15.36 318 ARG A O 1
ATOM 2625 N N . THR A 1 339 ? 14.126 42.063 43.689 1.00 15.34 319 THR A N 1
ATOM 2626 C CA . THR A 1 339 ? 12.727 42.206 43.286 1.00 16.59 319 THR A CA 1
ATOM 2627 C C . THR A 1 339 ? 11.866 41.130 43.950 1.00 14.74 319 THR A C 1
ATOM 2628 O O . THR A 1 339 ? 11.217 40.308 43.303 1.00 17.06 319 THR A O 1
ATOM 2632 N N . SER A 1 340 ? 11.865 41.141 45.279 1.00 16.12 320 SER A N 1
ATOM 2633 C CA . SER A 1 340 ? 10.954 40.277 46.014 1.00 15.48 320 SER A CA 1
ATOM 2634 C C . SER A 1 340 ? 9.511 40.615 45.644 1.00 16.24 320 SER A C 1
ATOM 2635 O O . SER A 1 340 ? 9.137 41.793 45.623 1.00 17.40 320 SER A O 1
ATOM 2638 N N . HIS A 1 341 ? 8.701 39.602 45.294 1.00 13.23 321 HIS A N 1
ATOM 2639 C CA . HIS A 1 341 ? 9.115 38.224 45.013 1.00 17.58 321 HIS A CA 1
ATOM 2640 C C . HIS A 1 341 ? 8.617 37.834 43.625 1.00 19.38 321 HIS A C 1
ATOM 2641 O O . HIS A 1 341 ? 7.889 36.858 43.479 1.00 17.42 321 HIS A O 1
ATOM 2648 N N . TYR A 1 342 ? 8.977 38.610 42.614 1.00 15.97 322 TYR A N 1
ATOM 2649 C CA . TYR A 1 342 ? 8.416 38.447 41.279 1.00 18.02 322 TYR A CA 1
ATOM 2650 C C . TYR A 1 342 ? 9.143 39.444 40.392 1.00 18.75 322 TYR A C 1
ATOM 2651 O O . TYR A 1 342 ? 9.748 40.398 40.906 1.00 15.55 322 TYR A O 1
ATOM 2660 N N . PRO A 1 343 ? 9.130 39.264 39.075 1.00 19.40 323 PRO A N 1
ATOM 2661 C CA . PRO A 1 343 ? 9.730 40.281 38.213 1.00 16.91 323 PRO A CA 1
ATOM 2662 C C . PRO A 1 343 ? 8.981 41.595 38.370 1.00 15.36 323 PRO A C 1
ATOM 2663 O O . PRO A 1 343 ? 7.752 41.621 38.501 1.00 18.36 323 PRO A O 1
ATOM 2667 N N . TYR A 1 344 ? 9.732 42.687 38.384 1.00 17.94 324 TYR A N 1
ATOM 2668 C CA . TYR A 1 344 ? 9.111 43.997 38.456 1.00 19.99 324 TYR A CA 1
ATOM 2669 C C . TYR A 1 344 ? 8.851 44.522 37.043 1.00 20.08 324 TYR A C 1
ATOM 2670 O O . TYR A 1 344 ? 9.182 43.890 36.033 1.00 17.72 324 TYR A O 1
ATOM 2679 N N . SER A 1 345 ? 8.218 45.685 36.971 1.00 16.69 325 SER A N 1
ATOM 2680 C CA . SER A 1 345 ? 8.014 46.333 35.687 1.00 22.10 325 SER A CA 1
ATOM 2681 C C . SER A 1 345 ? 9.355 46.644 35.034 1.00 18.34 325 SER A C 1
ATOM 2682 O O . SER A 1 345 ? 10.346 46.946 35.711 1.00 16.70 325 SER A O 1
ATOM 2685 N N . GLU A 1 346 ? 9.372 46.573 33.695 1.00 19.12 326 GLU A N 1
ATOM 2686 C CA . GLU A 1 346 ? 10.560 46.959 32.937 1.00 22.42 326 GLU A CA 1
ATOM 2687 C C . GLU A 1 346 ? 10.987 48.377 33.275 1.00 22.38 326 GLU A C 1
ATOM 2688 O O . GLU A 1 346 ? 12.190 48.679 33.326 1.00 19.12 326 GLU A O 1
ATOM 2694 N N . GLU A 1 347 ? 10.007 49.259 33.508 1.00 18.31 327 GLU A N 1
ATOM 2695 C CA . GLU A 1 347 ? 10.281 50.640 33.889 1.00 19.00 327 GLU A CA 1
ATOM 2696 C C . GLU A 1 347 ? 11.237 50.714 35.072 1.00 20.65 327 GLU A C 1
ATOM 2697 O O . GLU A 1 347 ? 12.169 51.525 35.080 1.00 19.04 327 GLU A O 1
ATOM 2703 N N . ILE A 1 348 ? 11.048 49.854 36.077 1.00 17.91 328 ILE A N 1
ATOM 2704 C CA . ILE A 1 348 ? 11.928 49.914 37.240 1.00 19.00 328 ILE A CA 1
ATOM 2705 C C . ILE A 1 348 ? 13.357 49.497 36.871 1.00 20.98 328 ILE A C 1
ATOM 2706 O O . ILE A 1 348 ? 14.335 50.059 37.386 1.00 17.01 328 ILE A O 1
ATOM 2711 N N . LEU A 1 349 ? 13.508 48.539 35.951 1.00 15.86 329 LEU A N 1
ATOM 2712 C CA . LEU A 1 349 ? 14.857 48.125 35.556 1.00 17.15 329 LEU A CA 1
ATOM 2713 C C . LEU A 1 349 ? 15.563 49.197 34.722 1.00 18.06 329 LEU A C 1
ATOM 2714 O O . LEU A 1 349 ? 16.782 49.386 34.860 1.00 20.03 329 LEU A O 1
ATOM 2719 N N . PHE A 1 350 ? 14.830 49.906 33.850 1.00 16.57 330 PHE A N 1
ATOM 2720 C CA . PHE A 1 350 ? 15.444 51.020 33.126 1.00 16.94 330 PHE A CA 1
ATOM 2721 C C . PHE A 1 350 ? 15.916 52.096 34.093 1.00 19.71 330 PHE A C 1
ATOM 2722 O O . PHE A 1 350 ? 16.983 52.693 33.899 1.00 18.38 330 PHE A O 1
ATOM 2730 N N . LEU A 1 351 ? 15.135 52.351 35.151 1.00 17.56 331 LEU A N 1
ATOM 2731 C CA . LEU A 1 351 ? 15.563 53.299 36.172 1.00 16.69 331 LEU A CA 1
ATOM 2732 C C . LEU A 1 351 ? 16.772 52.776 36.942 1.00 17.49 331 LEU A C 1
ATOM 2733 O O . LEU A 1 351 ? 17.706 53.535 37.225 1.00 19.32 331 LEU A O 1
ATOM 2738 N N . ALA A 1 352 ? 16.785 51.484 37.291 1.00 17.81 332 ALA A N 1
ATOM 2739 C CA . ALA A 1 352 ? 17.959 50.963 37.981 1.00 16.69 332 ALA A CA 1
ATOM 2740 C C . ALA A 1 352 ? 19.205 51.103 37.109 1.00 21.83 332 ALA A C 1
ATOM 2741 O O . ALA A 1 352 ? 20.296 51.402 37.622 1.00 16.53 332 ALA A O 1
ATOM 2743 N N . ASP A 1 353 ? 19.049 50.941 35.783 1.00 17.20 333 ASP A N 1
ATOM 2744 C CA . ASP A 1 353 ? 20.147 51.198 34.845 1.00 18.23 333 ASP A CA 1
ATOM 2745 C C . ASP A 1 353 ? 20.635 52.643 34.948 1.00 21.57 333 ASP A C 1
ATOM 2746 O O . ASP A 1 353 ? 21.845 52.906 34.947 1.00 19.97 333 ASP A O 1
ATOM 2751 N N . GLN A 1 354 ? 19.700 53.599 34.991 1.00 17.68 334 GLN A N 1
ATOM 2752 C CA . GLN A 1 354 ? 20.058 55.020 35.045 1.00 19.75 334 GLN A CA 1
ATOM 2753 C C . GLN A 1 354 ? 20.702 55.399 36.371 1.00 22.37 334 GLN A C 1
ATOM 2754 O O . GLN A 1 354 ? 21.627 56.222 36.409 1.00 18.37 334 GLN A O 1
ATOM 2760 N N . TYR A 1 355 ? 20.202 54.845 37.472 1.00 18.86 335 TYR A N 1
ATOM 2761 C CA . TYR A 1 355 ? 20.664 55.239 38.793 1.00 19.41 335 TYR A CA 1
ATOM 2762 C C . TYR A 1 355 ? 21.876 54.442 39.266 1.00 21.85 335 TYR A C 1
ATOM 2763 O O . TYR A 1 355 ? 22.519 54.843 40.237 1.00 23.79 335 TYR A O 1
ATOM 2772 N N . GLY A 1 356 ? 22.193 53.321 38.629 1.00 20.08 336 GLY A N 1
ATOM 2773 C CA . GLY A 1 356 ? 23.304 52.496 39.078 1.00 17.91 336 GLY A CA 1
ATOM 2774 C C . GLY A 1 356 ? 22.983 51.730 40.343 1.00 23.42 336 GLY A C 1
ATOM 2775 O O . GLY A 1 356 ? 23.709 51.804 41.339 1.00 25.13 336 GLY A O 1
ATOM 2776 N N . ILE A 1 357 ? 21.878 50.994 40.314 1.00 15.97 337 ILE A N 1
ATOM 2777 C CA . ILE A 1 357 ? 21.449 50.146 41.414 1.00 15.95 337 ILE A CA 1
ATOM 2778 C C . ILE A 1 357 ? 21.486 48.707 40.920 1.00 18.65 337 ILE A C 1
ATOM 2779 O O . ILE A 1 357 ? 20.905 48.391 39.879 1.00 17.55 337 ILE A O 1
ATOM 2784 N N . ALA A 1 358 ? 22.191 47.847 41.647 1.00 17.11 338 ALA A N 1
ATOM 2785 C CA . ALA A 1 358 ? 22.304 46.450 41.262 1.00 19.97 338 ALA A CA 1
ATOM 2786 C C . ALA A 1 358 ? 21.045 45.714 41.691 1.00 24.12 338 ALA A C 1
ATOM 2787 O O . ALA A 1 358 ? 20.577 45.878 42.820 1.00 21.62 338 ALA A O 1
ATOM 2789 N N . VAL A 1 359 ? 20.496 44.900 40.797 1.00 19.41 339 VAL A N 1
ATOM 2790 C CA . VAL A 1 359 ? 19.213 44.249 41.017 1.00 20.35 339 VAL A CA 1
ATOM 2791 C C . VAL A 1 359 ? 19.403 42.733 41.004 1.00 17.85 339 VAL A C 1
ATOM 2792 O O . VAL A 1 359 ? 19.983 42.180 40.063 1.00 19.21 339 VAL A O 1
ATOM 2796 N N . ILE A 1 360 ? 18.913 42.071 42.043 1.00 17.00 340 ILE A N 1
ATOM 2797 C CA . ILE A 1 360 ? 18.692 40.626 42.022 1.00 15.55 340 ILE A CA 1
ATOM 2798 C C . ILE A 1 360 ? 17.241 40.440 41.609 1.00 17.27 340 ILE A C 1
ATOM 2799 O O . ILE A 1 360 ? 16.333 40.762 42.378 1.00 16.37 340 ILE A O 1
ATOM 2804 N N . GLU A 1 361 ? 16.996 39.924 40.409 1.00 14.48 341 GLU A N 1
ATOM 2805 C CA . GLU A 1 361 ? 15.618 39.784 39.966 1.00 16.50 341 GLU A CA 1
ATOM 2806 C C . GLU A 1 361 ? 15.138 38.359 40.191 1.00 19.16 341 GLU A C 1
ATOM 2807 O O . GLU A 1 361 ? 15.838 37.395 39.863 1.00 18.53 341 GLU A O 1
ATOM 2813 N N . GLU A 1 362 ? 13.941 38.239 40.760 1.00 15.81 342 GLU A N 1
ATOM 2814 C CA . GLU A 1 362 ? 13.447 36.999 41.330 1.00 15.82 342 GLU A CA 1
ATOM 2815 C C . GLU A 1 362 ? 12.185 36.530 40.615 1.00 18.37 342 GLU A C 1
ATOM 2816 O O . GLU A 1 362 ? 11.280 37.328 40.327 1.00 18.22 342 GLU A O 1
ATOM 2822 N N . ALA A 1 363 ? 12.136 35.229 40.339 1.00 18.02 343 ALA A N 1
ATOM 2823 C CA . ALA A 1 363 ? 10.947 34.581 39.807 1.00 17.41 343 ALA A CA 1
ATOM 2824 C C . ALA A 1 363 ? 9.866 34.477 40.881 1.00 20.43 343 ALA A C 1
ATOM 2825 O O . ALA A 1 363 ? 10.168 34.434 42.079 1.00 19.63 343 ALA A O 1
ATOM 2827 N N . PRO A 1 364 ? 8.592 34.383 40.473 1.00 20.45 344 PRO A N 1
ATOM 2828 C CA . PRO A 1 364 ? 7.494 34.433 41.453 1.00 20.01 344 PRO A CA 1
ATOM 2829 C C . PRO A 1 364 ? 7.244 33.138 42.216 1.00 20.43 344 PRO A C 1
ATOM 2830 O O . PRO A 1 364 ? 6.099 32.877 42.610 1.00 20.15 344 PRO A O 1
ATOM 2834 N N . ALA A 1 365 ? 8.286 32.332 42.442 1.00 18.33 345 ALA A N 1
ATOM 2835 C CA . ALA A 1 365 ? 8.159 31.066 43.168 1.00 20.19 345 ALA A CA 1
ATOM 2836 C C . ALA A 1 365 ? 8.255 31.320 44.676 1.00 17.25 345 ALA A C 1
ATOM 2837 O O . ALA A 1 365 ? 9.194 30.923 45.370 1.00 18.28 345 ALA A O 1
ATOM 2839 N N . VAL A 1 366 ? 7.235 32.002 45.176 1.00 19.15 346 VAL A N 1
ATOM 2840 C CA . VAL A 1 366 ? 7.098 32.330 46.587 1.00 19.05 346 VAL A CA 1
ATOM 2841 C C . VAL A 1 366 ? 5.776 31.734 47.047 1.00 16.62 346 VAL A C 1
ATOM 2842 O O . VAL A 1 366 ? 4.818 31.645 46.275 1.00 18.61 346 VAL A O 1
ATOM 2846 N N . GLY A 1 367 ? 5.729 31.302 48.303 1.00 19.41 347 GLY A N 1
ATOM 2847 C CA . GLY A 1 367 ? 4.566 30.603 48.795 1.00 19.85 347 GLY A CA 1
ATOM 2848 C C . GLY A 1 367 ? 4.618 29.101 48.639 1.00 20.84 347 GLY A C 1
ATOM 2849 O O . GLY A 1 367 ? 3.607 28.434 48.895 1.00 19.92 347 GLY A O 1
ATOM 2850 N N . LEU A 1 368 ? 5.759 28.551 48.223 1.00 15.68 348 LEU A N 1
ATOM 2851 C CA . LEU A 1 368 ? 5.923 27.106 48.075 1.00 20.88 348 LEU A CA 1
ATOM 2852 C C . LEU A 1 368 ? 6.333 26.495 49.415 1.00 19.83 348 LEU A C 1
ATOM 2853 O O . LEU A 1 368 ? 7.362 25.839 49.569 1.00 20.88 348 LEU A O 1
ATOM 2858 N N . ASN A 1 369 ? 5.476 26.726 50.403 1.00 19.92 349 ASN A N 1
ATOM 2859 C CA . ASN A 1 369 ? 5.807 26.360 51.770 1.00 21.30 349 ASN A CA 1
ATOM 2860 C C . ASN A 1 369 ? 4.555 26.465 52.619 1.00 25.52 349 ASN A C 1
ATOM 2861 O O . ASN A 1 369 ? 3.879 27.499 52.613 1.00 25.96 349 ASN A O 1
ATOM 2866 N N . LEU A 1 370 ? 4.224 25.390 53.308 1.00 29.81 350 LEU A N 1
ATOM 2867 C CA . LEU A 1 370 ? 3.155 25.374 54.302 1.00 38.93 350 LEU A CA 1
ATOM 2868 C C . LEU A 1 370 ? 3.876 25.238 55.631 1.00 45.68 350 LEU A C 1
ATOM 2869 O O . LEU A 1 370 ? 4.281 24.137 56.011 1.00 51.65 350 LEU A O 1
ATOM 2874 N N . TRP A 1 371 ? 4.077 26.367 56.302 1.00 46.16 351 TRP A N 1
ATOM 2875 C CA . TRP A 1 371 ? 4.913 26.444 57.495 1.00 54.47 351 TRP A CA 1
ATOM 2876 C C . TRP A 1 371 ? 4.572 25.343 58.493 1.00 50.44 351 TRP A C 1
ATOM 2877 O O . TRP A 1 371 ? 4.002 25.611 59.556 1.00 51.83 351 TRP A O 1
ATOM 2888 N N . ASN A 1 372 ? 4.960 24.110 58.153 1.00 48.36 352 ASN A N 1
ATOM 2889 C CA . ASN A 1 372 ? 4.481 22.884 58.779 1.00 48.24 352 ASN A CA 1
ATOM 2890 C C . ASN A 1 372 ? 5.061 21.689 58.027 1.00 55.60 352 ASN A C 1
ATOM 2891 O O . ASN A 1 372 ? 4.736 21.474 56.853 1.00 50.51 352 ASN A O 1
ATOM 2896 N N . ARG A 1 373 ? 5.913 20.901 58.686 1.00 52.42 353 ARG A N 1
ATOM 2897 C CA . ARG A 1 373 ? 6.584 19.790 58.020 1.00 48.66 353 ARG A CA 1
ATOM 2898 C C . ARG A 1 373 ? 5.685 18.574 57.824 1.00 49.01 353 ARG A C 1
ATOM 2899 O O . ARG A 1 373 ? 6.114 17.604 57.190 1.00 53.09 353 ARG A O 1
ATOM 2901 N N . ASN A 1 374 ? 4.456 18.596 58.337 1.00 49.90 354 ASN A N 1
ATOM 2902 C CA . ASN A 1 374 ? 3.512 17.514 58.082 1.00 52.89 354 ASN A CA 1
ATOM 2903 C C . ASN A 1 374 ? 2.760 17.680 56.769 1.00 44.86 354 ASN A C 1
ATOM 2904 O O . ASN A 1 374 ? 2.219 16.698 56.250 1.00 50.32 354 ASN A O 1
ATOM 2906 N N . GLU A 1 375 ? 2.709 18.892 56.224 1.00 47.52 355 GLU A N 1
ATOM 2907 C CA . GLU A 1 375 ? 2.066 19.158 54.942 1.00 44.03 355 GLU A CA 1
ATOM 2908 C C . GLU A 1 375 ? 3.159 19.336 53.894 1.00 42.24 355 GLU A C 1
ATOM 2909 O O . GLU A 1 375 ? 3.879 20.338 53.905 1.00 38.88 355 GLU A O 1
ATOM 2915 N N . LYS A 1 376 ? 3.293 18.366 52.996 1.00 34.39 356 LYS A N 1
ATOM 2916 C CA . LYS A 1 376 ? 4.338 18.445 51.989 1.00 29.45 356 LYS A CA 1
ATOM 2917 C C . LYS A 1 376 ? 3.878 19.278 50.802 1.00 28.83 356 LYS A C 1
ATOM 2918 O O . LYS A 1 376 ? 2.706 19.257 50.418 1.00 27.03 356 LYS A O 1
ATOM 2924 N N . VAL A 1 377 ? 4.821 20.029 50.241 1.00 26.90 357 VAL A N 1
ATOM 2925 C CA . VAL A 1 377 ? 4.551 20.972 49.169 1.00 24.56 357 VAL A CA 1
ATOM 2926 C C . VAL A 1 377 ? 4.905 20.384 47.812 1.00 21.88 357 VAL A C 1
ATOM 2927 O O . VAL A 1 377 ? 4.179 20.577 46.840 1.00 22.27 357 VAL A O 1
ATOM 2931 N N . PHE A 1 378 ? 6.026 19.669 47.738 1.00 21.77 358 PHE A N 1
ATOM 2932 C CA . PHE A 1 378 ? 6.528 19.138 46.474 1.00 20.66 358 PHE A CA 1
ATOM 2933 C C . PHE A 1 378 ? 6.013 17.713 46.342 1.00 27.92 358 PHE A C 1
ATOM 2934 O O . PHE A 1 378 ? 6.703 16.727 46.611 1.00 24.78 358 PHE A O 1
ATOM 2942 N N . THR A 1 379 ? 4.755 17.623 45.927 1.00 24.29 359 THR A N 1
ATOM 2943 C CA . THR A 1 379 ? 4.025 16.372 45.982 1.00 24.92 359 THR A CA 1
ATOM 2944 C C . THR A 1 379 ? 2.848 16.460 45.023 1.00 30.54 359 THR A C 1
ATOM 2945 O O . THR A 1 379 ? 2.412 17.550 44.635 1.00 22.91 359 THR A O 1
ATOM 2949 N N . GLU A 1 380 ? 2.375 15.293 44.603 1.00 28.09 360 GLU A N 1
ATOM 2950 C CA . GLU A 1 380 ? 1.176 15.234 43.785 1.00 25.22 360 GLU A CA 1
ATOM 2951 C C . GLU A 1 380 ? 0.049 15.968 44.497 1.00 20.97 360 GLU A C 1
ATOM 2952 O O . GLU A 1 380 ? -0.172 15.775 45.691 1.00 33.06 360 GLU A O 1
ATOM 2958 N N . GLY A 1 381 ? -0.644 16.835 43.768 1.00 28.23 361 GLY A N 1
ATOM 2959 C CA . GLY A 1 381 ? -1.689 17.644 44.337 1.00 33.20 361 GLY A CA 1
ATOM 2960 C C . GLY A 1 381 ? -1.282 19.080 44.588 1.00 43.09 361 GLY A C 1
ATOM 2961 O O . GLY A 1 381 ? -2.140 19.973 44.566 1.00 36.71 361 GLY A O 1
ATOM 2962 N N . ARG A 1 382 ? 0.009 19.326 44.813 1.00 29.97 362 ARG A N 1
ATOM 2963 C CA . ARG A 1 382 ? 0.474 20.695 45.001 1.00 28.21 362 ARG A CA 1
ATOM 2964 C C . ARG A 1 382 ? 1.523 21.056 43.956 1.00 25.24 362 ARG A C 1
ATOM 2965 O O . ARG A 1 382 ? 1.207 21.139 42.765 1.00 28.96 362 ARG A O 1
ATOM 2973 N N . VAL A 1 383 ? 2.766 21.275 44.372 1.00 18.33 363 VAL A N 1
ATOM 2974 C CA . VAL A 1 383 ? 3.834 21.628 43.438 1.00 22.28 363 VAL A CA 1
ATOM 2975 C C . VAL A 1 383 ? 4.306 20.355 42.737 1.00 23.82 363 VAL A C 1
ATOM 2976 O O . VAL A 1 383 ? 4.916 19.481 43.363 1.00 22.41 363 VAL A O 1
ATOM 2980 N N . ASP A 1 384 ? 4.039 20.259 41.437 1.00 19.94 364 ASP A N 1
ATOM 2981 C CA . ASP A 1 384 ? 4.284 19.036 40.672 1.00 22.38 364 ASP A CA 1
ATOM 2982 C C . ASP A 1 384 ? 4.879 19.395 39.311 1.00 24.12 364 ASP A C 1
ATOM 2983 O O . ASP A 1 384 ? 5.397 20.497 39.098 1.00 23.87 364 ASP A O 1
ATOM 2988 N N . GLY A 1 385 ? 4.776 18.458 38.361 1.00 24.92 365 GLY A N 1
ATOM 2989 C CA . GLY A 1 385 ? 5.321 18.678 37.026 1.00 22.91 365 GLY A CA 1
ATOM 2990 C C . GLY A 1 385 ? 4.681 19.839 36.280 1.00 24.70 365 GLY A C 1
ATOM 2991 O O . GLY A 1 385 ? 5.348 20.522 35.491 1.00 22.11 365 GLY A O 1
ATOM 2992 N N . LYS A 1 386 ? 3.382 20.070 36.497 1.00 22.01 366 LYS A N 1
ATOM 2993 C CA . LYS A 1 386 ? 2.725 21.213 35.871 1.00 24.82 366 LYS A CA 1
ATOM 2994 C C . LYS A 1 386 ? 3.286 22.532 36.403 1.00 22.66 366 LYS A C 1
ATOM 2995 O O . LYS A 1 386 ? 3.519 23.471 35.625 1.00 20.24 366 LYS A O 1
ATOM 3001 N N . THR A 1 387 ? 3.493 22.624 37.728 1.00 20.51 367 THR A N 1
ATOM 3002 C CA . THR A 1 387 ? 4.116 23.816 38.306 1.00 20.98 367 THR A CA 1
ATOM 3003 C C . THR A 1 387 ? 5.520 24.012 37.756 1.00 22.04 367 THR A C 1
ATOM 3004 O O . THR A 1 387 ? 5.919 25.135 37.419 1.00 20.34 367 THR A O 1
ATOM 3008 N N . LEU A 1 388 ? 6.294 22.928 37.678 1.00 18.61 368 LEU A N 1
ATOM 3009 C CA . LEU A 1 388 ? 7.653 23.018 37.156 1.00 20.76 368 LEU A CA 1
ATOM 3010 C C . LEU A 1 388 ? 7.649 23.540 35.725 1.00 21.66 368 LEU A C 1
ATOM 3011 O O . LEU A 1 388 ? 8.425 24.438 35.377 1.00 20.67 368 LEU A O 1
ATOM 3016 N N . GLU A 1 389 ? 6.761 22.995 34.887 1.00 19.34 369 GLU A N 1
ATOM 3017 C CA . GLU A 1 389 ? 6.636 23.466 33.512 1.00 23.55 369 GLU A CA 1
ATOM 3018 C C . GLU A 1 389 ? 6.397 24.973 33.458 1.00 19.81 369 GLU A C 1
ATOM 3019 O O . GLU A 1 389 ? 7.018 25.683 32.661 1.00 21.22 369 GLU A O 1
ATOM 3025 N N . HIS A 1 390 ? 5.491 25.480 34.303 1.00 23.18 370 HIS A N 1
ATOM 3026 C CA . HIS A 1 390 ? 5.233 26.919 34.344 1.00 21.43 370 HIS A CA 1
ATOM 3027 C C . HIS A 1 390 ? 6.465 27.685 34.810 1.00 21.71 370 HIS A C 1
ATOM 3028 O O . HIS A 1 390 ? 6.818 28.724 34.237 1.00 20.59 370 HIS A O 1
ATOM 3035 N N . HIS A 1 391 ? 7.131 27.185 35.854 1.00 17.08 371 HIS A N 1
ATOM 3036 C CA . HIS A 1 391 ? 8.334 27.840 36.360 1.00 19.30 371 HIS A CA 1
ATOM 3037 C C . HIS A 1 391 ? 9.399 27.954 35.271 1.00 19.86 371 HIS A C 1
ATOM 3038 O O . HIS A 1 391 ? 10.036 29.007 35.115 1.00 19.63 371 HIS A O 1
ATOM 3045 N N . LEU A 1 392 ? 9.601 26.882 34.500 1.00 18.09 372 LEU A N 1
ATOM 3046 C CA . LEU A 1 392 ? 10.593 26.915 33.427 1.00 17.45 372 LEU A CA 1
ATOM 3047 C C . LEU A 1 392 ? 10.203 27.908 32.340 1.00 18.63 372 LEU A C 1
ATOM 3048 O O . LEU A 1 392 ? 11.061 28.620 31.802 1.00 19.28 372 LEU A O 1
ATOM 3053 N N . GLU A 1 393 ? 8.920 27.952 31.977 1.00 19.29 373 GLU A N 1
ATOM 3054 C CA . GLU A 1 393 ? 8.484 28.954 31.005 1.00 20.76 373 GLU A CA 1
ATOM 3055 C C . GLU A 1 393 ? 8.677 30.365 31.552 1.00 20.23 373 GLU A C 1
ATOM 3056 O O . GLU A 1 393 ? 9.040 31.288 30.806 1.00 20.89 373 GLU A O 1
ATOM 3062 N N . ILE A 1 394 ? 8.448 30.548 32.855 1.00 20.64 374 ILE A N 1
ATOM 3063 C CA . ILE A 1 394 ? 8.645 31.859 33.477 1.00 20.76 374 ILE A CA 1
ATOM 3064 C C . ILE A 1 394 ? 10.099 32.304 33.351 1.00 14.71 374 ILE A C 1
ATOM 3065 O O . ILE A 1 394 ? 10.386 33.450 32.981 1.00 20.77 374 ILE A O 1
ATOM 3070 N N . MET A 1 395 ? 11.040 31.416 33.683 1.00 18.70 375 MET A N 1
ATOM 3071 C CA . MET A 1 395 ? 12.456 31.768 33.554 1.00 19.11 375 MET A CA 1
ATOM 3072 C C . MET A 1 395 ? 12.801 32.150 32.118 1.00 18.37 375 MET A C 1
ATOM 3073 O O . MET A 1 395 ? 13.587 33.078 31.886 1.00 17.91 375 MET A O 1
ATOM 3078 N N . ARG A 1 396 ? 12.230 31.444 31.137 1.00 21.60 376 ARG A N 1
ATOM 3079 C CA . ARG A 1 396 ? 12.490 31.805 29.745 1.00 22.13 376 ARG A CA 1
ATOM 3080 C C . ARG A 1 396 ? 11.935 33.188 29.424 1.00 17.95 376 ARG A C 1
ATOM 3081 O O . ARG A 1 396 ? 12.620 34.001 28.798 1.00 18.69 376 ARG A O 1
ATOM 3089 N N . GLU A 1 397 ? 10.705 33.482 29.864 1.00 20.11 377 GLU A N 1
ATOM 3090 C CA . GLU A 1 397 ? 10.107 34.793 29.600 1.00 22.65 377 GLU A CA 1
ATOM 3091 C C . GLU A 1 397 ? 10.871 35.906 30.309 1.00 22.44 377 GLU A C 1
ATOM 3092 O O . GLU A 1 397 ? 11.001 37.028 29.790 1.00 19.30 377 GLU A O 1
ATOM 3098 N N . LEU A 1 398 ? 11.345 35.624 31.516 1.00 19.42 378 LEU A N 1
ATOM 3099 C CA . LEU A 1 398 ? 11.991 36.647 32.329 1.00 18.27 378 LEU A CA 1
ATOM 3100 C C . LEU A 1 398 ? 13.355 37.010 31.762 1.00 19.31 378 LEU A C 1
ATOM 3101 O O . LEU A 1 398 ? 13.685 38.189 31.608 1.00 19.14 378 LEU A O 1
ATOM 3106 N N . ILE A 1 399 ? 14.158 36.003 31.430 1.00 18.39 379 ILE A N 1
ATOM 3107 C CA . ILE A 1 399 ? 15.461 36.275 30.843 1.00 21.66 379 ILE A CA 1
ATOM 3108 C C . ILE A 1 399 ? 15.307 36.922 29.470 1.00 20.27 379 ILE A C 1
ATOM 3109 O O . ILE A 1 399 ? 16.057 37.839 29.118 1.00 20.14 379 ILE A O 1
ATOM 3114 N N . ALA A 1 400 ? 14.321 36.481 28.677 1.00 23.05 380 ALA A N 1
ATOM 3115 C CA . ALA A 1 400 ? 14.108 37.111 27.375 1.00 18.72 380 ALA A CA 1
ATOM 3116 C C . ALA A 1 400 ? 13.762 38.588 27.530 1.00 20.17 380 ALA A C 1
ATOM 3117 O O . ALA A 1 400 ? 14.165 39.423 26.708 1.00 19.60 380 ALA A O 1
ATOM 3119 N N . ARG A 1 401 ? 13.017 38.938 28.581 1.00 16.64 381 ARG A N 1
ATOM 3120 C CA . ARG A 1 401 ? 12.650 40.339 28.754 1.00 18.83 381 ARG A CA 1
ATOM 3121 C C . ARG A 1 401 ? 13.836 41.173 29.218 1.00 19.70 381 ARG A C 1
ATOM 3122 O O . ARG A 1 401 ? 14.050 42.281 28.716 1.00 19.70 381 ARG A O 1
ATOM 3130 N N . ASP A 1 402 ? 14.622 40.662 30.170 1.00 15.45 382 ASP A N 1
ATOM 3131 C CA . ASP A 1 402 ? 15.536 41.505 30.933 1.00 19.39 382 ASP A CA 1
ATOM 3132 C C . ASP A 1 402 ? 17.010 41.231 30.672 1.00 20.32 382 ASP A C 1
ATOM 3133 O O . ASP A 1 402 ? 17.861 41.873 31.304 1.00 20.09 382 ASP A O 1
ATOM 3138 N N . LYS A 1 403 ? 17.335 40.345 29.721 1.00 19.29 383 LYS A N 1
ATOM 3139 C CA . LYS A 1 403 ? 18.718 39.925 29.498 1.00 18.72 383 LYS A CA 1
ATOM 3140 C C . LYS A 1 403 ? 19.670 41.074 29.180 1.00 15.69 383 LYS A C 1
ATOM 3141 O O . LYS A 1 403 ? 20.878 40.924 29.397 1.00 20.00 383 LYS A O 1
ATOM 3147 N N . ASN A 1 404 ? 19.176 42.207 28.668 1.00 17.12 384 ASN A N 1
ATOM 3148 C CA . ASN A 1 404 ? 20.046 43.310 28.244 1.00 17.68 384 ASN A CA 1
ATOM 3149 C C . ASN A 1 404 ? 20.143 44.464 29.253 1.00 23.39 384 ASN A C 1
ATOM 3150 O O . ASN A 1 404 ? 20.771 45.485 28.946 1.00 19.85 384 ASN A O 1
ATOM 3155 N N . HIS A 1 405 ? 19.573 44.326 30.451 1.00 21.50 385 HIS A N 1
ATOM 3156 C CA . HIS A 1 405 ? 19.689 45.378 31.458 1.00 19.63 385 HIS A CA 1
ATOM 3157 C C . HIS A 1 405 ? 20.992 45.207 32.231 1.00 20.17 385 HIS A C 1
ATOM 3158 O O . HIS A 1 405 ? 21.211 44.142 32.829 1.00 19.49 385 HIS A O 1
ATOM 3165 N N . PRO A 1 406 ? 21.868 46.211 32.264 1.00 19.91 386 PRO A N 1
ATOM 3166 C CA . PRO A 1 406 ? 23.071 46.090 33.106 1.00 19.46 386 PRO A CA 1
ATOM 3167 C C . PRO A 1 406 ? 22.755 45.972 34.594 1.00 16.94 386 PRO A C 1
ATOM 3168 O O . PRO A 1 406 ? 23.524 45.349 35.338 1.00 15.91 386 PRO A O 1
ATOM 3172 N N . SER A 1 407 ? 21.623 46.520 35.036 1.00 15.73 387 SER A N 1
ATOM 3173 C CA . SER A 1 407 ? 21.307 46.550 36.461 1.00 14.02 387 SER A CA 1
ATOM 3174 C C . SER A 1 407 ? 21.011 45.161 37.020 1.00 15.76 387 SER A C 1
ATOM 3175 O O . SER A 1 407 ? 21.281 44.911 38.203 1.00 16.89 387 SER A O 1
ATOM 3178 N N . VAL A 1 408 ? 20.450 44.251 36.214 1.00 18.57 388 VAL A N 1
ATOM 3179 C CA . VAL A 1 408 ? 20.232 42.889 36.696 1.00 15.77 388 VAL A CA 1
ATOM 3180 C C . VAL A 1 408 ? 21.576 42.171 36.761 1.00 17.19 388 VAL A C 1
ATOM 3181 O O . VAL A 1 408 ? 22.248 41.977 35.737 1.00 16.30 388 VAL A O 1
ATOM 3185 N N . ILE A 1 409 ? 21.963 41.737 37.961 1.00 15.88 389 ILE A N 1
ATOM 3186 C CA . ILE A 1 409 ? 23.260 41.104 38.149 1.00 17.01 389 ILE A CA 1
ATOM 3187 C C . ILE A 1 409 ? 23.159 39.706 38.723 1.00 19.95 389 ILE A C 1
ATOM 3188 O O . ILE A 1 409 ? 24.186 39.092 38.980 1.00 19.75 389 ILE A O 1
ATOM 3193 N N . MET A 1 410 ? 21.952 39.185 38.930 1.00 20.61 390 MET A N 1
ATOM 3194 C CA . MET A 1 410 ? 21.759 37.860 39.517 1.00 18.34 390 MET A CA 1
ATOM 3195 C C . MET A 1 410 ? 20.294 37.495 39.374 1.00 15.21 390 MET A C 1
ATOM 3196 O O . MET A 1 410 ? 19.418 38.357 39.487 1.00 17.92 390 MET A O 1
ATOM 3201 N N . TRP A 1 411 ? 20.032 36.207 39.156 1.00 16.85 391 TRP A N 1
ATOM 3202 C CA . TRP A 1 411 ? 18.675 35.679 39.144 1.00 16.80 391 TRP A CA 1
ATOM 3203 C C . TRP A 1 411 ? 18.408 34.905 40.430 1.00 17.79 391 TRP A C 1
ATOM 3204 O O . TRP A 1 411 ? 19.235 34.082 40.853 1.00 16.64 391 TRP A O 1
ATOM 3215 N N . SER A 1 412 ? 17.235 35.131 41.027 1.00 13.51 392 SER A N 1
ATOM 3216 C CA . SER A 1 412 ? 16.774 34.346 42.173 1.00 15.82 392 SER A CA 1
ATOM 3217 C C . SER A 1 412 ? 15.645 33.434 41.716 1.00 15.66 392 SER A C 1
ATOM 3218 O O . SER A 1 412 ? 14.656 33.907 41.153 1.00 18.44 392 SER A O 1
ATOM 3221 N N . VAL A 1 413 ? 15.800 32.127 41.920 1.00 17.14 393 VAL A N 1
ATOM 3222 C CA . VAL A 1 413 ? 14.798 31.208 41.385 1.00 19.43 393 VAL A CA 1
ATOM 3223 C C . VAL A 1 413 ? 13.598 31.010 42.313 1.00 18.40 393 VAL A C 1
ATOM 3224 O O . VAL A 1 413 ? 12.547 30.540 41.847 1.00 16.98 393 VAL A O 1
ATOM 3228 N N . ALA A 1 414 ? 13.704 31.376 43.593 1.00 17.62 394 ALA A N 1
ATOM 3229 C CA . ALA A 1 414 ? 12.602 31.181 44.535 1.00 19.06 394 ALA A CA 1
ATOM 3230 C C . ALA A 1 414 ? 12.893 31.919 45.837 1.00 18.83 394 ALA A C 1
ATOM 3231 O O . ALA A 1 414 ? 14.027 32.320 46.112 1.00 19.93 394 ALA A O 1
ATOM 3233 N N . ASN A 1 415 ? 11.849 32.066 46.653 1.00 17.59 395 ASN A N 1
ATOM 3234 C CA . ASN A 1 415 ? 11.962 32.665 47.982 1.00 20.20 395 ASN A CA 1
ATOM 3235 C C . ASN A 1 415 ? 11.289 31.765 49.004 1.00 20.57 395 ASN A C 1
ATOM 3236 O O . ASN A 1 415 ? 10.071 31.572 48.952 1.00 17.90 395 ASN A O 1
ATOM 3241 N N . GLU A 1 416 ? 12.077 31.239 49.944 1.00 16.94 396 GLU A N 1
ATOM 3242 C CA . GLU A 1 416 ? 11.553 30.500 51.096 1.00 15.59 396 GLU A CA 1
ATOM 3243 C C . GLU A 1 416 ? 10.657 29.338 50.679 1.00 19.53 396 GLU A C 1
ATOM 3244 O O . GLU A 1 416 ? 9.586 29.122 51.252 1.00 18.63 396 GLU A O 1
ATOM 3250 N N . ALA A 1 417 ? 11.092 28.583 49.673 1.00 19.63 397 ALA A N 1
ATOM 3251 C CA . ALA A 1 417 ? 10.434 27.322 49.366 1.00 16.15 397 ALA A CA 1
ATOM 3252 C C . ALA A 1 417 ? 10.779 26.266 50.422 1.00 18.81 397 ALA A C 1
ATOM 3253 O O . ALA A 1 417 ? 11.716 26.412 51.211 1.00 17.93 397 ALA A O 1
ATOM 3255 N N . ALA A 1 418 ? 10.024 25.164 50.406 1.00 18.43 398 ALA A N 1
ATOM 3256 C CA . ALA A 1 418 ? 10.251 24.056 51.347 1.00 23.19 398 ALA A CA 1
ATOM 3257 C C . ALA A 1 418 ? 11.375 23.155 50.826 1.00 18.26 398 ALA A C 1
ATOM 3258 O O . ALA A 1 418 ? 11.181 21.994 50.454 1.00 20.69 398 ALA A O 1
ATOM 3260 N N . THR A 1 419 ? 12.587 23.723 50.828 1.00 18.08 399 THR A N 1
ATOM 3261 C CA . THR A 1 419 ? 13.762 23.113 50.221 1.00 22.00 399 THR A CA 1
ATOM 3262 C C . THR A 1 419 ? 14.314 21.947 51.034 1.00 20.25 399 THR A C 1
ATOM 3263 O O . THR A 1 419 ? 15.264 21.299 50.584 1.00 20.66 399 THR A O 1
ATOM 3267 N N . TYR A 1 420 ? 13.764 21.679 52.218 1.00 19.64 400 TYR A N 1
ATOM 3268 C CA . TYR A 1 420 ? 14.150 20.503 52.990 1.00 19.91 400 TYR A CA 1
ATOM 3269 C C . TYR A 1 420 ? 13.484 19.228 52.469 1.00 26.54 400 TYR A C 1
ATOM 3270 O O . TYR A 1 420 ? 13.916 18.124 52.816 1.00 27.29 400 TYR A O 1
ATOM 3279 N N . GLU A 1 421 ? 12.449 19.352 51.643 1.00 20.97 401 GLU A N 1
ATOM 3280 C CA . GLU A 1 421 ? 11.765 18.178 51.110 1.00 24.61 401 GLU A CA 1
ATOM 3281 C C . GLU A 1 421 ? 12.590 17.495 50.018 1.00 23.88 401 GLU A C 1
ATOM 3282 O O . GLU A 1 421 ? 13.230 18.153 49.193 1.00 26.26 401 GLU A O 1
ATOM 3288 N N . ASP A 1 422 ? 12.540 16.159 50.000 1.00 30.72 402 ASP A N 1
ATOM 3289 C CA . ASP A 1 422 ? 13.181 15.382 48.935 1.00 36.10 402 ASP A CA 1
ATOM 3290 C C . ASP A 1 422 ? 12.751 15.852 47.550 1.00 28.00 402 ASP A C 1
ATOM 3291 O O . ASP A 1 422 ? 13.579 15.994 46.644 1.00 30.57 402 ASP A O 1
ATOM 3296 N N . GLY A 1 423 ? 11.445 16.060 47.360 1.00 23.65 403 GLY A N 1
ATOM 3297 C CA . GLY A 1 423 ? 10.918 16.507 46.079 1.00 19.54 403 GLY A CA 1
ATOM 3298 C C . GLY A 1 423 ? 11.411 17.874 45.630 1.00 27.63 403 GLY A C 1
ATOM 3299 O O . GLY A 1 423 ? 11.387 18.167 44.428 1.00 23.97 403 GLY A O 1
ATOM 3300 N N . ALA A 1 424 ? 11.857 18.723 46.565 1.00 20.97 404 ALA A N 1
ATOM 3301 C CA . ALA A 1 424 ? 12.359 20.038 46.182 1.00 19.02 404 ALA A CA 1
ATOM 3302 C C . ALA A 1 424 ? 13.682 19.936 45.439 1.00 20.04 404 ALA A C 1
ATOM 3303 O O . ALA A 1 424 ? 14.009 20.816 44.637 1.00 18.84 404 ALA A O 1
ATOM 3305 N N . GLU A 1 425 ? 14.448 18.874 45.682 1.00 22.57 405 GLU A N 1
ATOM 3306 C CA . GLU A 1 425 ? 15.767 18.789 45.068 1.00 24.39 405 GLU A CA 1
ATOM 3307 C C . GLU A 1 425 ? 15.655 18.616 43.559 1.00 20.57 405 GLU A C 1
ATOM 3308 O O . GLU A 1 425 ? 16.274 19.366 42.791 1.00 22.05 405 GLU A O 1
ATOM 3314 N N . GLU A 1 426 ? 14.853 17.651 43.109 1.00 20.42 406 GLU A N 1
ATOM 3315 C CA . GLU A 1 426 ? 14.721 17.430 41.670 1.00 21.83 406 GLU A CA 1
ATOM 3316 C C . GLU A 1 426 ? 14.050 18.619 41.000 1.00 20.90 406 GLU A C 1
ATOM 3317 O O . GLU A 1 426 ? 14.441 19.025 39.894 1.00 19.17 406 GLU A O 1
ATOM 3319 N N . TYR A 1 427 ? 13.026 19.179 41.655 1.00 19.31 407 TYR A N 1
ATOM 3320 C CA . TYR A 1 427 ? 12.358 20.367 41.128 1.00 17.64 407 TYR A CA 1
ATOM 3321 C C . TYR A 1 427 ? 13.362 21.481 40.843 1.00 21.08 407 TYR A C 1
ATOM 3322 O O . TYR A 1 427 ? 13.429 22.006 39.722 1.00 19.88 407 TYR A O 1
ATOM 3331 N N . PHE A 1 428 ? 14.174 21.840 41.837 1.00 19.83 408 PHE A N 1
ATOM 3332 C CA . PHE A 1 428 ? 15.010 23.024 41.669 1.00 19.59 408 PHE A CA 1
ATOM 3333 C C . PHE A 1 428 ? 16.270 22.737 40.857 1.00 18.47 408 PHE A C 1
ATOM 3334 O O . PHE A 1 428 ? 16.773 23.633 40.172 1.00 17.80 408 PHE A O 1
ATOM 3342 N N . ARG A 1 429 ? 16.790 21.507 40.902 1.00 19.65 409 ARG A N 1
ATOM 3343 C CA . ARG A 1 429 ? 17.853 21.150 39.967 1.00 21.63 409 ARG A CA 1
ATOM 3344 C C . ARG A 1 429 ? 17.453 21.486 38.534 1.00 15.99 409 ARG A C 1
ATOM 3345 O O . ARG A 1 429 ? 18.246 22.053 37.776 1.00 18.63 409 ARG A O 1
ATOM 3353 N N . ARG A 1 430 ? 16.217 21.156 38.149 1.00 17.22 410 ARG A N 1
ATOM 3354 C CA . ARG A 1 430 ? 15.777 21.434 36.784 1.00 18.90 410 ARG A CA 1
ATOM 3355 C C . ARG A 1 430 ? 15.615 22.930 36.543 1.00 17.76 410 ARG A C 1
ATOM 3356 O O . ARG A 1 430 ? 15.961 23.433 35.468 1.00 19.30 410 ARG A O 1
ATOM 3364 N N . VAL A 1 431 ? 15.055 23.654 37.519 1.00 17.84 411 VAL A N 1
ATOM 3365 C CA . VAL A 1 431 ? 14.903 25.101 37.367 1.00 16.12 411 VAL A CA 1
ATOM 3366 C C . VAL A 1 431 ? 16.268 25.751 37.227 1.00 17.84 411 VAL A C 1
ATOM 3367 O O . VAL A 1 431 ? 16.503 26.576 36.331 1.00 19.95 411 VAL A O 1
ATOM 3371 N N . ILE A 1 432 ? 17.190 25.387 38.120 1.00 17.34 412 ILE A N 1
ATOM 3372 C CA . ILE A 1 432 ? 18.510 26.006 38.111 1.00 18.08 412 ILE A CA 1
ATOM 3373 C C . ILE A 1 432 ? 19.255 25.666 36.824 1.00 21.68 412 ILE A C 1
ATOM 3374 O O . ILE A 1 432 ? 19.902 26.527 36.212 1.00 19.59 412 ILE A O 1
ATOM 3379 N N . GLU A 1 433 ? 19.165 24.413 36.385 1.00 18.56 413 GLU A N 1
ATOM 3380 C CA . GLU A 1 433 ? 19.853 24.012 35.161 1.00 22.01 413 GLU A CA 1
ATOM 3381 C C . GLU A 1 433 ? 19.340 24.793 33.958 1.00 24.56 413 GLU A C 1
ATOM 3382 O O . GLU A 1 433 ? 20.123 25.215 33.099 1.00 20.47 413 GLU A O 1
ATOM 3388 N N . GLU A 1 434 ? 18.024 25.002 33.882 1.00 20.38 414 GLU A N 1
ATOM 3389 C CA . GLU A 1 434 ? 17.460 25.721 32.745 1.00 20.93 414 GLU A CA 1
ATOM 3390 C C . GLU A 1 434 ? 17.831 27.203 32.789 1.00 27.99 414 GLU A C 1
ATOM 3391 O O . GLU A 1 434 ? 18.124 27.814 31.750 1.00 18.20 414 GLU A O 1
ATOM 3397 N N . THR A 1 435 ? 17.839 27.794 33.987 1.00 18.43 415 THR A N 1
ATOM 3398 C CA . THR A 1 435 ? 18.196 29.204 34.116 1.00 21.52 415 THR A CA 1
ATOM 3399 C C . THR A 1 435 ? 19.615 29.458 33.629 1.00 22.59 415 THR A C 1
ATOM 3400 O O . THR A 1 435 ? 19.869 30.418 32.892 1.00 20.50 415 THR A O 1
ATOM 3404 N N A ARG A 1 436 ? 20.554 28.602 34.034 0.54 22.14 416 ARG A N 1
ATOM 3405 N N B ARG A 1 436 ? 20.560 28.608 34.033 0.46 22.15 416 ARG A N 1
ATOM 3406 C CA A ARG A 1 436 ? 21.944 28.766 33.623 0.54 23.40 416 ARG A CA 1
ATOM 3407 C CA B ARG A 1 436 ? 21.944 28.796 33.609 0.46 23.41 416 ARG A CA 1
ATOM 3408 C C A ARG A 1 436 ? 22.100 28.571 32.122 0.54 25.21 416 ARG A C 1
ATOM 3409 C C B ARG A 1 436 ? 22.091 28.586 32.109 0.46 25.20 416 ARG A C 1
ATOM 3410 O O A ARG A 1 436 ? 22.899 29.266 31.478 0.54 23.28 416 ARG A O 1
ATOM 3411 O O B ARG A 1 436 ? 22.872 29.287 31.451 0.46 23.30 416 ARG A O 1
ATOM 3426 N N . ARG A 1 437 ? 21.343 27.630 31.548 1.00 21.91 417 ARG A N 1
ATOM 3427 C CA . ARG A 1 437 ? 21.392 27.407 30.106 1.00 25.79 417 ARG A CA 1
ATOM 3428 C C . ARG A 1 437 ? 20.891 28.627 29.349 1.00 24.17 417 ARG A C 1
ATOM 3429 O O . ARG A 1 437 ? 21.447 28.996 28.309 1.00 26.72 417 ARG A O 1
ATOM 3437 N N . LEU A 1 438 ? 19.841 29.265 29.868 1.00 20.02 418 LEU A N 1
ATOM 3438 C CA . LEU A 1 438 ? 19.277 30.449 29.227 1.00 19.96 418 LEU A CA 1
ATOM 3439 C C . LEU A 1 438 ? 20.183 31.663 29.361 1.00 20.93 418 LEU A C 1
ATOM 3440 O O . LEU A 1 438 ? 20.226 32.500 28.449 1.00 21.50 418 LEU A O 1
ATOM 3445 N N . ASP A 1 439 ? 20.896 31.798 30.480 1.00 22.55 419 ASP A N 1
ATOM 3446 C CA . ASP A 1 439 ? 21.754 32.963 30.695 1.00 19.99 419 ASP A CA 1
ATOM 3447 C C . ASP A 1 439 ? 23.004 32.575 31.474 1.00 21.65 419 ASP A C 1
ATOM 3448 O O . ASP A 1 439 ? 23.050 32.690 32.706 1.00 21.70 419 ASP A O 1
ATOM 3453 N N . PRO A 1 440 ? 24.065 32.148 30.781 1.00 25.72 420 PRO A N 1
ATOM 3454 C CA . PRO A 1 440 ? 25.317 31.846 31.488 1.00 22.86 420 PRO A CA 1
ATOM 3455 C C . PRO A 1 440 ? 26.083 33.072 31.951 1.00 25.69 420 PRO A C 1
ATOM 3456 O O . PRO A 1 440 ? 27.169 32.903 32.508 1.00 24.42 420 PRO A O 1
ATOM 3460 N N . THR A 1 441 ? 25.573 34.294 31.761 1.00 21.59 421 THR A N 1
ATOM 3461 C CA . THR A 1 441 ? 26.352 35.495 32.049 1.00 22.70 421 THR A CA 1
ATOM 3462 C C . THR A 1 441 ? 26.083 36.085 33.433 1.00 24.52 421 THR A C 1
ATOM 3463 O O . THR A 1 441 ? 26.738 37.063 33.799 1.00 21.57 421 THR A O 1
ATOM 3467 N N . ARG A 1 442 ? 25.147 35.527 34.205 1.00 17.52 422 ARG A N 1
ATOM 3468 C CA . ARG A 1 442 ? 24.841 36.053 35.531 1.00 20.26 422 ARG A CA 1
ATOM 3469 C C . ARG A 1 442 ? 24.750 34.920 36.543 1.00 22.37 422 ARG A C 1
ATOM 3470 O O . ARG A 1 442 ? 24.218 33.848 36.232 1.00 21.39 422 ARG A O 1
ATOM 3478 N N . PRO A 1 443 ? 25.221 35.139 37.768 1.00 16.90 423 PRO A N 1
ATOM 3479 C CA . PRO A 1 443 ? 25.079 34.116 38.803 1.00 17.85 423 PRO A CA 1
ATOM 3480 C C . PRO A 1 443 ? 23.621 33.881 39.164 1.00 20.34 423 PRO A C 1
ATOM 3481 O O . PRO A 1 443 ? 22.725 34.670 38.844 1.00 20.77 423 PRO A O 1
ATOM 3485 N N . ILE A 1 444 ? 23.403 32.762 39.851 1.00 16.34 424 ILE A N 1
ATOM 3486 C CA . ILE A 1 444 ? 22.084 32.301 40.257 1.00 16.15 424 ILE A CA 1
ATOM 3487 C C . ILE A 1 444 ? 22.069 32.086 41.764 1.00 17.70 424 ILE A C 1
ATOM 3488 O O . ILE A 1 444 ? 23.047 31.589 42.332 1.00 20.68 424 ILE A O 1
ATOM 3493 N N . THR A 1 445 ? 20.956 32.451 42.414 1.00 18.71 425 THR A N 1
ATOM 3494 C CA . THR A 1 445 ? 20.762 32.185 43.835 1.00 18.66 425 THR A CA 1
ATOM 3495 C C . THR A 1 445 ? 19.359 31.627 44.061 1.00 18.20 425 THR A C 1
ATOM 3496 O O . THR A 1 445 ? 18.541 31.516 43.139 1.00 18.60 425 THR A O 1
ATOM 3500 N N . ILE A 1 446 ? 19.106 31.240 45.307 1.00 16.91 426 ILE A N 1
ATOM 3501 C CA . ILE A 1 446 ? 17.770 30.940 45.808 1.00 16.47 426 ILE A CA 1
ATOM 3502 C C . ILE A 1 446 ? 17.719 31.460 47.236 1.00 18.79 426 ILE A C 1
ATOM 3503 O O . ILE A 1 446 ? 18.702 31.348 47.977 1.00 21.03 426 ILE A O 1
ATOM 3508 N N . VAL A 1 447 ? 16.599 32.068 47.621 1.00 18.58 427 VAL A N 1
ATOM 3509 C CA . VAL A 1 447 ? 16.516 32.739 48.916 1.00 16.76 427 VAL A CA 1
ATOM 3510 C C . VAL A 1 447 ? 15.874 31.779 49.911 1.00 15.39 427 VAL A C 1
ATOM 3511 O O . VAL A 1 447 ? 14.757 31.292 49.694 1.00 19.61 427 VAL A O 1
ATOM 3515 N N . GLU A 1 448 ? 16.599 31.490 50.989 1.00 16.17 428 GLU A N 1
ATOM 3516 C CA . GLU A 1 448 ? 16.296 30.385 51.889 1.00 17.16 428 GLU A CA 1
ATOM 3517 C C . GLU A 1 448 ? 15.866 30.898 53.254 1.00 20.42 428 GLU A C 1
ATOM 3518 O O . GLU A 1 448 ? 16.453 31.847 53.773 1.00 19.07 428 GLU A O 1
ATOM 3524 N N . ASN A 1 449 ? 14.877 30.234 53.858 1.00 16.02 429 ASN A N 1
ATOM 3525 C CA . ASN A 1 449 ? 14.704 30.322 55.303 1.00 19.76 429 ASN A CA 1
ATOM 3526 C C . ASN A 1 449 ? 14.814 28.959 55.975 1.00 22.37 429 ASN A C 1
ATOM 3527 O O . ASN A 1 449 ? 14.786 28.893 57.207 1.00 20.72 429 ASN A O 1
ATOM 3532 N N . THR A 1 450 ? 14.951 27.883 55.196 1.00 20.87 430 THR A N 1
ATOM 3533 C CA . THR A 1 450 ? 15.311 26.560 55.703 1.00 23.31 430 THR A CA 1
ATOM 3534 C C . THR A 1 450 ? 16.612 26.630 56.503 1.00 24.19 430 THR A C 1
ATOM 3535 O O . THR A 1 450 ? 17.445 27.518 56.300 1.00 27.04 430 THR A O 1
ATOM 3539 N N A LYS A 1 451 ? 16.776 25.683 57.424 0.58 24.68 431 LYS A N 1
ATOM 3540 N N B LYS A 1 451 ? 16.779 25.686 57.429 0.42 24.71 431 LYS A N 1
ATOM 3541 C CA A LYS A 1 451 ? 18.037 25.524 58.136 0.58 25.05 431 LYS A CA 1
ATOM 3542 C CA B LYS A 1 451 ? 18.042 25.548 58.141 0.42 25.07 431 LYS A CA 1
ATOM 3543 C C A LYS A 1 451 ? 19.144 25.098 57.174 0.58 25.19 431 LYS A C 1
ATOM 3544 C C B LYS A 1 451 ? 19.144 25.096 57.185 0.42 25.19 431 LYS A C 1
ATOM 3545 O O A LYS A 1 451 ? 18.909 24.364 56.210 0.58 24.05 431 LYS A O 1
ATOM 3546 O O B LYS A 1 451 ? 18.903 24.346 56.236 0.42 24.07 431 LYS A O 1
ATOM 3557 N N . ALA A 1 452 ? 20.365 25.580 57.439 1.00 22.08 432 ALA A N 1
ATOM 3558 C CA . ALA A 1 452 ? 21.492 25.319 56.539 1.00 22.33 432 ALA A CA 1
ATOM 3559 C C . ALA A 1 452 ? 21.687 23.828 56.272 1.00 23.37 432 ALA A C 1
ATOM 3560 O O . ALA A 1 452 ? 21.878 23.405 55.124 1.00 23.48 432 ALA A O 1
ATOM 3562 N N . SER A 1 453 ? 21.637 23.014 57.328 1.00 24.14 433 SER A N 1
ATOM 3563 C CA . SER A 1 453 ? 21.891 21.590 57.177 1.00 25.86 433 SER A CA 1
ATOM 3564 C C . SER A 1 453 ? 20.713 20.845 56.571 1.00 29.38 433 SER A C 1
ATOM 3565 O O . SER A 1 453 ? 20.860 19.663 56.238 1.00 27.71 433 SER A O 1
ATOM 3568 N N . GLU A 1 454 ? 19.555 21.493 56.409 1.00 20.86 434 GLU A N 1
ATOM 3569 C CA . GLU A 1 454 ? 18.389 20.796 55.885 1.00 25.74 434 GLU A CA 1
ATOM 3570 C C . GLU A 1 454 ? 18.097 21.085 54.420 1.00 23.89 434 GLU A C 1
ATOM 3571 O O . GLU A 1 454 ? 17.450 20.253 53.773 1.00 23.37 434 GLU A O 1
ATOM 3577 N N . THR A 1 455 ? 18.535 22.220 53.871 1.00 19.88 435 THR A N 1
ATOM 3578 C CA . THR A 1 455 ? 18.175 22.513 52.489 1.00 18.94 435 THR A CA 1
ATOM 3579 C C . THR A 1 455 ? 18.882 21.544 51.544 1.00 19.14 435 THR A C 1
ATOM 3580 O O . THR A 1 455 ? 20.083 21.296 51.666 1.00 17.87 435 THR A O 1
ATOM 3584 N N . LYS A 1 456 ? 18.130 20.994 50.602 1.00 19.47 436 LYS A N 1
ATOM 3585 C CA . LYS A 1 456 ? 18.694 20.134 49.578 1.00 20.88 436 LYS A CA 1
ATOM 3586 C C . LYS A 1 456 ? 18.957 20.880 48.278 1.00 22.69 436 LYS A C 1
ATOM 3587 O O . LYS A 1 456 ? 19.229 20.242 47.258 1.00 20.59 436 LYS A O 1
ATOM 3593 N N . VAL A 1 457 ? 18.889 22.219 48.287 1.00 20.03 437 VAL A N 1
ATOM 3594 C CA . VAL A 1 457 ? 18.882 23.000 47.057 1.00 19.64 437 VAL A CA 1
ATOM 3595 C C . VAL A 1 457 ? 20.024 24.013 46.994 1.00 19.99 437 VAL A C 1
ATOM 3596 O O . VAL A 1 457 ? 20.559 24.273 45.912 1.00 20.60 437 VAL A O 1
ATOM 3600 N N . SER A 1 458 ? 20.409 24.612 48.132 1.00 17.65 438 SER A N 1
ATOM 3601 C CA . SER A 1 458 ? 21.410 25.684 48.107 1.00 18.50 438 SER A CA 1
ATOM 3602 C C . SER A 1 458 ? 22.766 25.214 47.591 1.00 22.58 438 SER A C 1
ATOM 3603 O O . SER A 1 458 ? 23.546 26.038 47.095 1.00 20.74 438 SER A O 1
ATOM 3606 N N . LYS A 1 459 ? 23.074 23.918 47.703 1.00 19.43 439 LYS A N 1
ATOM 3607 C CA . LYS A 1 459 ? 24.345 23.424 47.175 1.00 20.81 439 LYS A CA 1
ATOM 3608 C C . LYS A 1 459 ? 24.466 23.606 45.662 1.00 21.10 439 LYS A C 1
ATOM 3609 O O . LYS A 1 459 ? 25.584 23.532 45.136 1.00 18.94 439 LYS A O 1
ATOM 3615 N N . TYR A 1 460 ? 23.356 23.870 44.958 1.00 19.32 440 TYR A N 1
ATOM 3616 C CA . TYR A 1 460 ? 23.345 24.002 43.504 1.00 20.34 440 TYR A CA 1
ATOM 3617 C C . TYR A 1 460 ? 23.434 25.441 42.993 1.00 22.22 440 TYR A C 1
ATOM 3618 O O . TYR A 1 460 ? 23.506 25.630 41.777 1.00 22.93 440 TYR A O 1
ATOM 3627 N N . VAL A 1 461 ? 23.433 26.461 43.862 1.00 18.80 441 VAL A N 1
ATOM 3628 C CA . VAL A 1 461 ? 23.467 27.843 43.374 1.00 18.51 441 VAL A CA 1
ATOM 3629 C C . VAL A 1 461 ? 24.857 28.463 43.516 1.00 19.62 441 VAL A C 1
ATOM 3630 O O . VAL A 1 461 ? 25.774 27.838 44.062 1.00 21.55 441 VAL A O 1
ATOM 3634 N N . ASP A 1 462 ? 25.023 29.701 43.023 1.00 16.55 442 ASP A N 1
ATOM 3635 C CA . ASP A 1 462 ? 26.315 30.386 43.055 1.00 16.52 442 ASP A CA 1
ATOM 3636 C C . ASP A 1 462 ? 26.528 31.196 44.328 1.00 22.43 442 ASP A C 1
ATOM 3637 O O . ASP A 1 462 ? 27.665 31.317 44.802 1.00 19.57 442 ASP A O 1
ATOM 3642 N N . VAL A 1 463 ? 25.464 31.773 44.865 1.00 22.12 443 VAL A N 1
ATOM 3643 C CA . VAL A 1 463 ? 25.523 32.639 46.038 1.00 18.34 443 VAL A CA 1
ATOM 3644 C C . VAL A 1 463 ? 24.394 32.221 46.962 1.00 22.22 443 VAL A C 1
ATOM 3645 O O . VAL A 1 463 ? 23.284 31.941 46.497 1.00 21.33 443 VAL A O 1
ATOM 3649 N N . ILE A 1 464 ? 24.678 32.162 48.269 1.00 16.94 444 ILE A N 1
ATOM 3650 C CA . ILE A 1 464 ? 23.677 31.799 49.268 1.00 22.33 444 ILE A CA 1
ATOM 3651 C C . ILE A 1 464 ? 22.973 33.057 49.750 1.00 18.52 444 ILE A C 1
ATOM 3652 O O . ILE A 1 464 ? 23.623 34.028 50.147 1.00 19.69 444 ILE A O 1
ATOM 3657 N N . CYS A 1 465 ? 21.644 33.026 49.749 1.00 19.10 445 CYS A N 1
ATOM 3658 C CA . CYS A 1 465 ? 20.828 34.099 50.315 1.00 18.25 445 CYS A CA 1
ATOM 3659 C C . CYS A 1 465 ? 19.994 33.503 51.446 1.00 16.54 445 CYS A C 1
ATOM 3660 O O . CYS A 1 465 ? 19.181 32.603 51.216 1.00 18.70 445 CYS A O 1
ATOM 3663 N N A VAL A 1 466 ? 20.197 34.013 52.655 0.25 17.20 446 VAL A N 1
ATOM 3664 N N B VAL A 1 466 ? 20.190 33.992 52.667 0.75 17.31 446 VAL A N 1
ATOM 3665 C CA A VAL A 1 466 ? 19.522 33.522 53.848 0.25 17.41 446 VAL A CA 1
ATOM 3666 C CA B VAL A 1 466 ? 19.495 33.458 53.833 0.75 17.39 446 VAL A CA 1
ATOM 3667 C C A VAL A 1 466 ? 18.653 34.632 54.422 0.25 17.57 446 VAL A C 1
ATOM 3668 C C B VAL A 1 466 ? 18.700 34.570 54.507 0.75 17.57 446 VAL A C 1
ATOM 3669 O O A VAL A 1 466 ? 19.065 35.798 54.487 0.25 15.89 446 VAL A O 1
ATOM 3670 O O B VAL A 1 466 ? 19.214 35.680 54.720 0.75 15.29 446 VAL A O 1
ATOM 3677 N N . ASN A 1 467 ? 17.442 34.263 54.826 1.00 16.48 447 ASN A N 1
ATOM 3678 C CA . ASN A 1 467 ? 16.548 35.136 55.573 1.00 17.29 447 ASN A CA 1
ATOM 3679 C C . ASN A 1 467 ? 16.584 34.713 57.034 1.00 15.76 447 ASN A C 1
ATOM 3680 O O . ASN A 1 467 ? 16.340 33.544 57.339 1.00 17.93 447 ASN A O 1
ATOM 3685 N N . ARG A 1 468 ? 16.859 35.656 57.944 1.00 17.76 448 ARG A N 1
ATOM 3686 C CA . ARG A 1 468 ? 16.911 35.310 59.363 1.00 17.25 448 ARG A CA 1
ATOM 3687 C C . ARG A 1 468 ? 16.223 36.387 60.197 1.00 21.23 448 ARG A C 1
ATOM 3688 O O . ARG A 1 468 ? 16.409 37.587 59.959 1.00 16.03 448 ARG A O 1
ATOM 3696 N N . TYR A 1 469 ? 15.446 35.942 61.186 1.00 19.26 449 TYR A N 1
ATOM 3697 C CA . TYR A 1 469 ? 14.558 36.787 61.985 1.00 19.49 449 TYR A CA 1
ATOM 3698 C C . TYR A 1 469 ? 14.704 36.473 63.471 1.00 17.10 449 TYR A C 1
ATOM 3699 O O . TYR A 1 469 ? 13.731 36.501 64.227 1.00 16.91 449 TYR A O 1
ATOM 3708 N N . TYR A 1 470 ? 15.925 36.157 63.903 1.00 18.15 450 TYR A N 1
ATOM 3709 C CA . TYR A 1 470 ? 16.164 35.871 65.307 1.00 18.74 450 TYR A CA 1
ATOM 3710 C C . TYR A 1 470 ? 15.735 37.065 66.153 1.00 18.59 450 TYR A C 1
ATOM 3711 O O . TYR A 1 470 ? 16.027 38.213 65.818 1.00 18.11 450 TYR A O 1
ATOM 3720 N N . SER A 1 471 ? 15.055 36.779 67.264 1.00 16.77 451 SER A N 1
ATOM 3721 C CA . SER A 1 471 ? 14.476 37.727 68.228 1.00 14.93 451 SER A CA 1
ATOM 3722 C C . SER A 1 471 ? 13.165 38.338 67.731 1.00 18.30 451 SER A C 1
ATOM 3723 O O . SER A 1 471 ? 12.515 39.071 68.508 1.00 20.71 451 SER A O 1
ATOM 3726 N N . TRP A 1 472 ? 12.726 38.050 66.499 1.00 17.38 452 TRP A N 1
ATOM 3727 C CA . TRP A 1 472 ? 11.410 38.472 66.022 1.00 18.96 452 TRP A CA 1
ATOM 3728 C C . TRP A 1 472 ? 10.455 37.285 65.945 1.00 19.45 452 TRP A C 1
ATOM 3729 O O . TRP A 1 472 ? 9.512 37.198 66.739 1.00 19.01 452 TRP A O 1
ATOM 3740 N N . TYR A 1 473 ? 10.645 36.366 64.993 1.00 18.65 453 TYR A N 1
ATOM 3741 C CA . TYR A 1 473 ? 9.729 35.229 64.898 1.00 18.58 453 TYR A CA 1
ATOM 3742 C C . TYR A 1 473 ? 10.068 34.134 65.901 1.00 21.66 453 TYR A C 1
ATOM 3743 O O . TYR A 1 473 ? 9.188 33.344 66.267 1.00 22.39 453 TYR A O 1
ATOM 3752 N N . THR A 1 474 ? 11.327 34.059 66.330 1.00 22.77 454 THR A N 1
ATOM 3753 C CA . THR A 1 474 ? 11.762 33.162 67.394 1.00 20.16 454 THR A CA 1
ATOM 3754 C C . THR A 1 474 ? 12.333 33.994 68.534 1.00 22.21 454 THR A C 1
ATOM 3755 O O . THR A 1 474 ? 12.865 35.085 68.309 1.00 22.12 454 THR A O 1
ATOM 3759 N N . ASP A 1 475 ? 12.201 33.492 69.766 1.00 20.30 455 ASP A N 1
ATOM 3760 C CA . ASP A 1 475 ? 12.646 34.221 70.961 1.00 21.24 455 ASP A CA 1
ATOM 3761 C C . ASP A 1 475 ? 12.189 35.678 70.912 1.00 19.94 455 ASP A C 1
ATOM 3762 O O . ASP A 1 475 ? 12.962 36.613 71.133 1.00 19.55 455 ASP A O 1
ATOM 3767 N N . SER A 1 476 ? 10.911 35.854 70.603 1.00 17.84 456 SER A N 1
ATOM 3768 C CA . SER A 1 476 ? 10.350 37.173 70.320 1.00 20.06 456 SER A CA 1
ATOM 3769 C C . SER A 1 476 ? 10.606 38.140 71.464 1.00 22.51 456 SER A C 1
ATOM 3770 O O . SER A 1 476 ? 10.220 37.878 72.606 1.00 23.82 456 SER A O 1
ATOM 3773 N N . GLY A 1 477 ? 11.269 39.256 71.157 1.00 18.13 457 GLY A N 1
ATOM 3774 C CA . GLY A 1 477 ? 11.534 40.292 72.131 1.00 16.72 457 GLY A CA 1
ATOM 3775 C C . GLY A 1 477 ? 12.908 40.233 72.756 1.00 21.69 457 GLY A C 1
ATOM 3776 O O . GLY A 1 477 ? 13.349 41.234 73.332 1.00 20.27 457 GLY A O 1
ATOM 3777 N N . ASP A 1 478 ? 13.604 39.098 72.651 1.00 21.40 458 ASP A N 1
ATOM 3778 C CA . ASP A 1 478 ? 14.903 38.927 73.303 1.00 22.32 458 ASP A CA 1
ATOM 3779 C C . ASP A 1 478 ? 16.022 39.244 72.315 1.00 22.06 458 ASP A C 1
ATOM 3780 O O . ASP A 1 478 ? 16.528 38.360 71.620 1.00 19.41 458 ASP A O 1
ATOM 3785 N N . LEU A 1 479 ? 16.449 40.515 72.300 1.00 19.67 459 LEU A N 1
ATOM 3786 C CA . LEU A 1 479 ? 17.535 40.936 71.417 1.00 18.92 459 LEU A CA 1
ATOM 3787 C C . LEU A 1 479 ? 18.876 40.308 71.785 1.00 21.32 459 LEU A C 1
ATOM 3788 O O . LEU A 1 479 ? 19.791 40.290 70.953 1.00 23.90 459 LEU A O 1
ATOM 3793 N N . SER A 1 480 ? 19.014 39.800 73.005 1.00 20.38 460 SER A N 1
ATOM 3794 C CA . SER A 1 480 ? 20.288 39.267 73.479 1.00 27.18 460 SER A CA 1
ATOM 3795 C C . SER A 1 480 ? 20.708 37.982 72.761 1.00 24.92 460 SER A C 1
ATOM 3796 O O . SER A 1 480 ? 21.894 37.647 72.779 1.00 25.56 460 SER A O 1
ATOM 3799 N N . VAL A 1 481 ? 19.788 37.269 72.107 1.00 21.56 461 VAL A N 1
ATOM 3800 C CA . VAL A 1 481 ? 20.170 36.027 71.424 1.00 22.33 461 VAL A CA 1
ATOM 3801 C C . VAL A 1 481 ? 20.799 36.237 70.053 1.00 26.08 461 VAL A C 1
ATOM 3802 O O . VAL A 1 481 ? 21.348 35.282 69.485 1.00 23.56 461 VAL A O 1
ATOM 3806 N N . ILE A 1 482 ? 20.753 37.454 69.510 1.00 20.89 462 ILE A N 1
ATOM 3807 C CA . ILE A 1 482 ? 21.047 37.658 68.086 1.00 22.86 462 ILE A CA 1
ATOM 3808 C C . ILE A 1 482 ? 22.477 37.244 67.750 1.00 22.61 462 ILE A C 1
ATOM 3809 O O . ILE A 1 482 ? 22.714 36.459 66.820 1.00 22.99 462 ILE A O 1
ATOM 3814 N N . GLU A 1 483 ? 23.456 37.787 68.479 1.00 23.12 463 GLU A N 1
ATOM 3815 C CA . GLU A 1 483 ? 24.855 37.542 68.137 1.00 26.08 463 GLU A CA 1
ATOM 3816 C C . GLU A 1 483 ? 25.209 36.059 68.226 1.00 31.55 463 GLU A C 1
ATOM 3817 O O . GLU A 1 483 ? 25.877 35.518 67.335 1.00 31.71 463 GLU A O 1
ATOM 3823 N N . TYR A 1 484 ? 24.770 35.396 69.299 1.00 23.83 464 TYR A N 1
ATOM 3824 C CA . TYR A 1 484 ? 24.971 33.958 69.467 1.00 26.33 464 TYR A CA 1
ATOM 3825 C C . TYR A 1 484 ? 24.396 33.178 68.291 1.00 28.73 464 TYR A C 1
ATOM 3826 O O . TYR A 1 484 ? 25.090 32.375 67.659 1.00 27.39 464 TYR A O 1
ATOM 3835 N N . GLN A 1 485 ? 23.125 33.416 67.972 1.00 20.53 465 GLN A N 1
ATOM 3836 C CA . GLN A 1 485 ? 22.451 32.576 66.988 1.00 21.76 465 GLN A CA 1
ATOM 3837 C C . GLN A 1 485 ? 22.890 32.898 65.563 1.00 22.18 465 GLN A C 1
ATOM 3838 O O . GLN A 1 485 ? 23.105 31.988 64.751 1.00 23.03 465 GLN A O 1
ATOM 3844 N N . LEU A 1 486 ? 23.039 34.180 65.240 1.00 19.06 466 LEU A N 1
ATOM 3845 C CA . LEU A 1 486 ? 23.295 34.542 63.853 1.00 21.68 466 LEU A CA 1
ATOM 3846 C C . LEU A 1 486 ? 24.704 34.158 63.437 1.00 24.07 466 LEU A C 1
ATOM 3847 O O . LEU A 1 486 ? 24.908 33.653 62.326 1.00 21.55 466 LEU A O 1
ATOM 3852 N N . GLU A 1 487 ? 25.691 34.375 64.314 1.00 21.08 467 GLU A N 1
ATOM 3853 C CA . GLU A 1 487 ? 27.059 34.021 63.943 1.00 21.44 467 GLU A CA 1
ATOM 3854 C C . GLU A 1 487 ? 27.210 32.516 63.764 1.00 20.53 467 GLU A C 1
ATOM 3855 O O . GLU A 1 487 ? 27.822 32.064 62.790 1.00 23.82 467 GLU A O 1
ATOM 3861 N N . ARG A 1 488 ? 26.661 31.726 64.689 1.00 22.68 468 ARG A N 1
ATOM 3862 C CA . ARG A 1 488 ? 26.710 30.274 64.547 1.00 23.16 468 ARG A CA 1
ATOM 3863 C C . ARG A 1 488 ? 26.043 29.817 63.255 1.00 22.95 468 ARG A C 1
ATOM 3864 O O . ARG A 1 488 ? 26.555 28.930 62.560 1.00 23.45 468 ARG A O 1
ATOM 3872 N N . ASP A 1 489 ? 24.884 30.390 62.933 1.00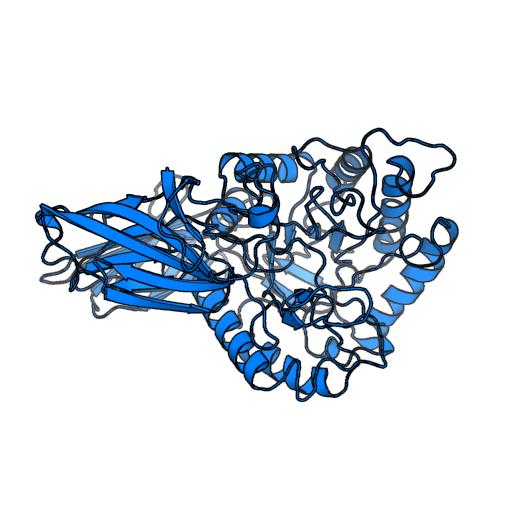 22.80 469 ASP A N 1
ATOM 3873 C CA . ASP A 1 489 ? 24.157 29.972 61.739 1.00 19.55 469 ASP A CA 1
ATOM 3874 C C . ASP A 1 489 ? 24.950 30.281 60.479 1.00 20.86 469 ASP A C 1
ATOM 3875 O O . ASP A 1 489 ? 25.179 29.396 59.645 1.00 18.44 469 ASP A O 1
ATOM 3880 N N . LEU A 1 490 ? 25.404 31.532 60.336 1.00 20.23 470 LEU A N 1
ATOM 3881 C CA . LEU A 1 490 ? 26.082 31.928 59.108 1.00 20.10 470 LEU A CA 1
ATOM 3882 C C . LEU A 1 490 ? 27.401 31.190 58.921 1.00 23.04 470 LEU A C 1
ATOM 3883 O O . LEU A 1 490 ? 27.777 30.895 57.781 1.00 22.63 470 LEU A O 1
ATOM 3888 N N . ARG A 1 491 ? 28.119 30.889 60.012 1.00 21.55 471 ARG A N 1
ATOM 3889 C CA . ARG A 1 491 ? 29.327 30.074 59.884 1.00 24.10 471 ARG A CA 1
ATOM 3890 C C . ARG A 1 491 ? 28.998 28.670 59.399 1.00 20.88 471 ARG A C 1
ATOM 3891 O O . ARG A 1 491 ? 29.792 28.058 58.672 1.00 23.28 471 ARG A O 1
ATOM 3899 N N . GLU A 1 492 ? 27.837 28.138 59.781 1.00 20.39 472 GLU A N 1
ATOM 3900 C CA . GLU A 1 492 ? 27.468 26.819 59.283 1.00 24.03 472 GLU A CA 1
ATOM 3901 C C . GLU A 1 492 ? 27.100 26.863 57.802 1.00 25.07 472 GLU A C 1
ATOM 3902 O O . GLU A 1 492 ? 27.399 25.920 57.062 1.00 23.19 472 GLU A O 1
ATOM 3908 N N . TRP A 1 493 ? 26.435 27.931 57.343 1.00 19.94 473 TRP A N 1
ATOM 3909 C CA . TRP A 1 493 ? 26.201 28.042 55.905 1.00 22.17 473 TRP A CA 1
ATOM 3910 C C . TRP A 1 493 ? 27.515 28.032 55.137 1.00 24.23 473 TRP A C 1
ATOM 3911 O O . TRP A 1 493 ? 27.631 27.379 54.087 1.00 21.91 473 TRP A O 1
ATOM 3922 N N . TYR A 1 494 ? 28.515 28.770 55.626 1.00 19.39 474 TYR A N 1
ATOM 3923 C CA . TYR A 1 494 ? 29.755 28.851 54.866 1.00 22.05 474 TYR A CA 1
ATOM 3924 C C . TYR A 1 494 ? 30.533 27.546 54.940 1.00 26.08 474 TYR A C 1
ATOM 3925 O O . TYR A 1 494 ? 31.143 27.126 53.949 1.00 26.42 474 TYR A O 1
ATOM 3934 N N . GLU A 1 495 ? 30.526 26.906 56.108 1.00 24.07 475 GLU A N 1
ATOM 3935 C CA . GLU A 1 495 ? 31.243 25.647 56.285 1.00 30.08 475 GLU A CA 1
ATOM 3936 C C . GLU A 1 495 ? 30.666 24.550 55.397 1.00 28.13 475 GLU A C 1
ATOM 3937 O O . GLU A 1 495 ? 31.410 23.709 54.878 1.00 28.90 475 GLU A O 1
ATOM 3943 N N . LEU A 1 496 ? 29.344 24.545 55.202 1.00 24.98 476 LEU A N 1
ATOM 3944 C CA . LEU A 1 496 ? 28.729 23.511 54.378 1.00 23.98 476 LEU A CA 1
ATOM 3945 C C . LEU A 1 496 ? 28.883 23.784 52.886 1.00 27.36 476 LEU A C 1
ATOM 3946 O O . LEU A 1 496 ? 29.035 22.842 52.103 1.00 28.47 476 LEU A O 1
ATOM 3951 N N . TYR A 1 497 ? 28.810 25.047 52.456 1.00 21.23 477 TYR A N 1
ATOM 3952 C CA . TYR A 1 497 ? 28.682 25.338 51.031 1.00 25.41 477 TYR A CA 1
ATOM 3953 C C . TYR A 1 497 ? 29.815 26.162 50.432 1.00 28.56 477 TYR A C 1
ATOM 3954 O O . TYR A 1 497 ? 29.970 26.148 49.205 1.00 26.17 477 TYR A O 1
ATOM 3963 N N . ARG A 1 498 ? 30.607 26.862 51.244 1.00 22.59 478 ARG A N 1
ATOM 3964 C CA . ARG A 1 498 ? 31.812 27.562 50.773 1.00 22.84 478 ARG A CA 1
ATOM 3965 C C . ARG A 1 498 ? 31.508 28.530 49.631 1.00 29.86 478 ARG A C 1
ATOM 3966 O O . ARG A 1 498 ? 32.266 28.633 48.667 1.00 24.71 478 ARG A O 1
ATOM 3969 N N . LYS A 1 499 ? 30.398 29.248 49.742 1.00 25.75 479 LYS A N 1
ATOM 3970 C CA . LYS A 1 499 ? 29.949 30.214 48.753 1.00 27.64 479 LYS A CA 1
ATOM 3971 C C . LYS A 1 499 ? 29.789 31.571 49.425 1.00 23.42 479 LYS A C 1
ATOM 3972 O O . LYS A 1 499 ? 29.639 31.641 50.650 1.00 19.99 479 LYS A O 1
ATOM 3978 N N . PRO A 1 500 ? 29.814 32.673 48.665 1.00 22.98 480 PRO A N 1
ATOM 3979 C CA . PRO A 1 500 ? 29.467 33.966 49.272 1.00 18.67 480 PRO A CA 1
ATOM 3980 C C . PRO A 1 500 ? 28.040 33.917 49.795 1.00 18.53 480 PRO A C 1
ATOM 3981 O O . PRO A 1 500 ? 27.175 33.225 49.242 1.00 18.80 480 PRO A O 1
ATOM 3985 N N . ILE A 1 501 ? 27.797 34.667 50.865 1.00 18.75 481 ILE A N 1
ATOM 3986 C CA . ILE A 1 501 ? 26.505 34.686 51.543 1.00 17.60 481 ILE A CA 1
ATOM 3987 C C . ILE A 1 501 ? 25.994 36.120 51.615 1.00 20.07 481 ILE A C 1
ATOM 3988 O O . ILE A 1 501 ? 26.719 37.032 52.034 1.00 19.73 481 ILE A O 1
ATOM 3993 N N . ILE A 1 502 ? 24.747 36.313 51.210 1.00 17.75 482 ILE A N 1
ATOM 3994 C CA . ILE A 1 502 ? 24.018 37.557 51.431 1.00 19.01 482 ILE A CA 1
ATOM 3995 C C . ILE A 1 502 ? 22.981 37.298 52.513 1.00 16.76 482 ILE A C 1
ATOM 3996 O O . ILE A 1 502 ? 22.190 36.352 52.400 1.00 20.20 482 ILE A O 1
ATOM 4001 N N . LEU A 1 503 ? 22.977 38.124 53.565 1.00 15.16 483 LEU A N 1
ATOM 4002 C CA . LEU A 1 503 ? 21.851 38.096 54.496 1.00 17.27 483 LEU A CA 1
ATOM 4003 C C . LEU A 1 503 ? 20.719 38.811 53.773 1.00 18.11 483 LEU A C 1
ATOM 4004 O O . LEU A 1 503 ? 20.618 40.040 53.802 1.00 17.55 483 LEU A O 1
ATOM 4009 N N . SER A 1 504 ? 19.857 38.027 53.111 1.00 15.69 484 SER A N 1
ATOM 4010 C CA . SER A 1 504 ? 18.902 38.577 52.152 1.00 15.89 484 SER A CA 1
ATOM 4011 C C . SER A 1 504 ? 17.632 39.136 52.786 1.00 16.43 484 SER A C 1
ATOM 4012 O O . SER A 1 504 ? 16.894 39.864 52.105 1.00 17.56 484 SER A O 1
ATOM 4015 N N . GLU A 1 505 ? 17.354 38.824 54.051 1.00 15.19 485 GLU A N 1
ATOM 4016 C CA . GLU A 1 505 ? 16.245 39.441 54.767 1.00 13.72 485 GLU A CA 1
ATOM 4017 C C . GLU A 1 505 ? 16.543 39.417 56.254 1.00 19.40 485 GLU A C 1
ATOM 4018 O O . GLU A 1 505 ? 17.067 38.430 56.776 1.00 19.77 485 GLU A O 1
ATOM 4024 N N . PHE A 1 506 ? 16.157 40.491 56.925 1.00 14.35 486 PHE A N 1
ATOM 4025 C CA . PHE A 1 506 ? 16.102 40.564 58.377 1.00 17.60 486 PHE A CA 1
ATOM 4026 C C . PHE A 1 506 ? 15.427 41.881 58.710 1.00 16.02 486 PHE A C 1
ATOM 4027 O O . PHE A 1 506 ? 15.557 42.854 57.964 1.00 17.09 486 PHE A O 1
ATOM 4035 N N . GLY A 1 507 ? 14.686 41.892 59.804 1.00 20.40 487 GLY A N 1
ATOM 4036 C CA . GLY A 1 507 ? 13.961 43.089 60.177 1.00 18.15 487 GLY A CA 1
ATOM 4037 C C . GLY A 1 507 ? 12.863 42.771 61.165 1.00 16.71 487 GLY A C 1
ATOM 4038 O O . GLY A 1 507 ? 12.673 41.625 61.581 1.00 19.70 487 GLY A O 1
ATOM 4039 N N . ALA A 1 508 ? 12.138 43.832 61.530 1.00 16.48 488 ALA A N 1
ATOM 4040 C CA . ALA A 1 508 ? 11.118 43.795 62.568 1.00 18.74 488 ALA A CA 1
ATOM 4041 C C . ALA A 1 508 ? 9.992 44.742 62.175 1.00 17.19 488 ALA A C 1
ATOM 4042 O O . ALA A 1 508 ? 10.255 45.793 61.586 1.00 19.85 488 ALA A O 1
ATOM 4044 N N . ASP A 1 509 ? 8.744 44.371 62.472 1.00 15.69 489 ASP A N 1
ATOM 4045 C CA . ASP A 1 509 ? 7.638 45.302 62.255 1.00 18.40 489 ASP A CA 1
ATOM 4046 C C . ASP A 1 509 ? 7.788 46.494 63.190 1.00 18.56 489 ASP A C 1
ATOM 4047 O O . ASP A 1 509 ? 8.145 46.331 64.358 1.00 18.70 489 ASP A O 1
ATOM 4052 N N . ALA A 1 510 ? 7.548 47.703 62.669 1.00 18.46 490 ALA A N 1
ATOM 4053 C CA . ALA A 1 510 ? 7.573 48.912 63.491 1.00 14.14 490 ALA A CA 1
ATOM 4054 C C . ALA A 1 510 ? 6.428 49.821 63.067 1.00 17.60 490 ALA A C 1
ATOM 4055 O O . ALA A 1 510 ? 6.347 50.216 61.901 1.00 18.19 490 ALA A O 1
ATOM 4057 N N . ILE A 1 511 ? 5.530 50.129 63.995 1.00 17.68 491 ILE A N 1
ATOM 4058 C CA . ILE A 1 511 ? 4.502 51.125 63.725 1.00 20.29 491 ILE A CA 1
ATOM 4059 C C . ILE A 1 511 ? 5.141 52.499 63.867 1.00 18.14 491 ILE A C 1
ATOM 4060 O O . ILE A 1 511 ? 5.768 52.791 64.888 1.00 17.48 491 ILE A O 1
ATOM 4065 N N . SER A 1 512 ? 4.994 53.338 62.844 1.00 19.95 492 SER A N 1
ATOM 4066 C CA . SER A 1 512 ? 5.529 54.692 62.917 1.00 20.76 492 SER A CA 1
ATOM 4067 C C . SER A 1 512 ? 4.944 55.428 64.124 1.00 18.33 492 SER A C 1
ATOM 4068 O O . SER A 1 512 ? 3.729 55.470 64.308 1.00 18.51 492 SER A O 1
ATOM 4071 N N . GLY A 1 513 ? 5.806 55.984 6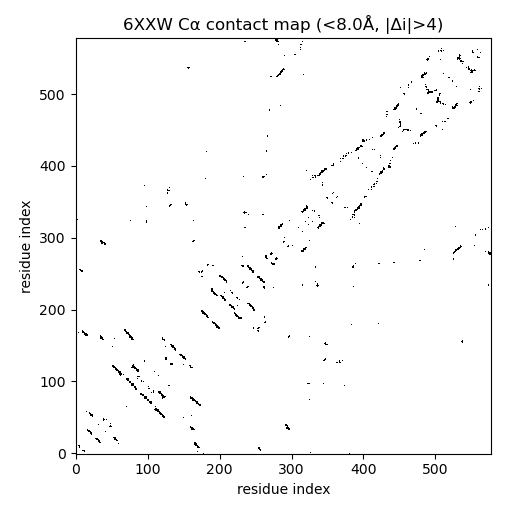4.973 1.00 17.50 493 GLY A N 1
ATOM 4072 C CA . GLY A 1 513 ? 5.328 56.634 66.175 1.00 15.99 493 GLY A CA 1
ATOM 4073 C C . GLY A 1 513 ? 5.235 55.769 67.408 1.00 20.28 493 GLY A C 1
ATOM 4074 O O . GLY A 1 513 ? 5.035 56.312 68.500 1.00 21.43 493 GLY A O 1
ATOM 4075 N N . PHE A 1 514 ? 5.333 54.448 67.275 1.00 16.71 494 PHE A N 1
ATOM 4076 C CA . PHE A 1 514 ? 5.468 53.582 68.445 1.00 17.40 494 PHE A CA 1
ATOM 4077 C C . PHE A 1 514 ? 6.916 53.618 68.912 1.00 18.25 494 PHE A C 1
ATOM 4078 O O . PHE A 1 514 ? 7.811 53.185 68.181 1.00 14.39 494 PHE A O 1
ATOM 4086 N N . HIS A 1 515 ? 7.147 54.120 70.133 1.00 16.05 495 HIS A N 1
ATOM 4087 C CA . HIS A 1 515 ? 8.483 54.241 70.707 1.00 14.30 495 HIS A CA 1
ATOM 4088 C C . HIS A 1 515 ? 8.518 53.569 72.067 1.00 16.43 495 HIS A C 1
ATOM 4089 O O . HIS A 1 515 ? 7.544 53.661 72.821 1.00 17.24 495 HIS A O 1
ATOM 4096 N N . SER A 1 516 ? 9.654 52.951 72.411 1.00 15.46 496 SER A N 1
ATOM 4097 C CA . SER A 1 516 ? 9.822 52.556 73.808 1.00 17.96 496 SER A CA 1
ATOM 4098 C C . SER A 1 516 ? 11.294 52.410 74.161 1.00 19.75 496 SER A C 1
ATOM 4099 O O . SER A 1 516 ? 12.136 52.108 73.306 1.00 18.08 496 SER A O 1
ATOM 4102 N N . ASP A 1 517 ? 11.585 52.634 75.445 1.00 16.70 497 ASP A N 1
ATOM 4103 C CA . ASP A 1 517 ? 12.820 52.183 76.054 1.00 17.23 497 ASP A CA 1
ATOM 4104 C C . ASP A 1 517 ? 12.478 51.549 77.397 1.00 17.07 497 ASP A C 1
ATOM 4105 O O . ASP A 1 517 ? 11.694 52.128 78.173 1.00 16.69 497 ASP A O 1
ATOM 4110 N N . PRO A 1 518 ? 13.015 50.363 77.703 1.00 17.98 498 PRO A N 1
ATOM 4111 C CA . PRO A 1 518 ? 13.764 49.503 76.772 1.00 16.41 498 PRO A CA 1
ATOM 4112 C C . PRO A 1 518 ? 12.944 49.146 75.516 1.00 17.46 498 PRO A C 1
ATOM 4113 O O . PRO A 1 518 ? 11.721 49.278 75.537 1.00 17.06 498 PRO A O 1
ATOM 4117 N N . PRO A 1 519 ? 13.605 48.754 74.431 1.00 19.04 499 PRO A N 1
ATOM 4118 C CA . PRO A 1 519 ? 12.870 48.511 73.181 1.00 19.98 499 PRO A CA 1
ATOM 4119 C C . PRO A 1 519 ? 11.920 47.323 73.299 1.00 18.55 499 PRO A C 1
ATOM 4120 O O . PRO A 1 519 ? 12.240 46.297 73.913 1.00 16.09 499 PRO A O 1
ATOM 4124 N N . LEU A 1 520 ? 10.735 47.483 72.702 1.00 15.74 500 LEU A N 1
ATOM 4125 C CA . LEU A 1 520 ? 9.702 46.454 72.643 1.00 16.44 500 LEU A CA 1
ATOM 4126 C C . LEU A 1 520 ? 9.347 46.145 71.193 1.00 16.99 500 LEU A C 1
ATOM 4127 O O . LEU A 1 520 ? 9.391 47.031 70.333 1.00 16.77 500 LEU A O 1
ATOM 4132 N N . MET A 1 521 ? 8.956 44.892 70.922 1.00 14.92 501 MET A N 1
ATOM 4133 C CA . MET A 1 521 ? 8.499 44.549 69.573 1.00 14.16 501 MET A CA 1
ATOM 4134 C C . MET A 1 521 ? 7.427 45.533 69.108 1.00 18.77 501 MET A C 1
ATOM 4135 O O . MET A 1 521 ? 6.552 45.932 69.883 1.00 18.37 501 MET A O 1
ATOM 4140 N N . PHE A 1 522 ? 7.529 45.943 67.839 1.00 14.80 502 PHE A N 1
ATOM 4141 C CA . PHE A 1 522 ? 6.652 46.845 67.084 1.00 12.87 502 PHE A CA 1
ATOM 4142 C C . PHE A 1 522 ? 7.033 48.314 67.284 1.00 17.08 502 PHE A C 1
ATOM 4143 O O . PHE A 1 522 ? 6.388 49.184 66.696 1.00 16.39 502 PHE A O 1
ATOM 4151 N N . THR A 1 523 ? 8.076 48.617 68.047 1.00 18.37 503 THR A N 1
ATOM 4152 C CA . THR A 1 523 ? 8.527 49.996 68.176 1.00 16.13 503 THR A CA 1
ATOM 4153 C C . THR A 1 523 ? 9.641 50.277 67.168 1.00 16.28 503 THR A C 1
ATOM 4154 O O . THR A 1 523 ? 10.310 49.367 66.678 1.00 17.00 503 THR A O 1
ATOM 4158 N N . GLU A 1 524 ? 9.828 51.564 66.860 1.00 15.97 504 GLU A N 1
ATOM 4159 C CA . GLU A 1 524 ? 10.933 51.951 65.989 1.00 14.92 504 GLU A CA 1
ATOM 4160 C C . GLU A 1 524 ? 12.277 51.608 66.614 1.00 17.80 504 GLU A C 1
ATOM 4161 O O . GLU A 1 524 ? 13.223 51.252 65.896 1.00 15.02 504 GLU A O 1
ATOM 4167 N N . GLU A 1 525 ? 12.379 51.694 67.950 1.00 14.98 505 GLU A N 1
ATOM 4168 C CA . GLU A 1 525 ? 13.629 51.365 68.626 1.00 21.70 505 GLU A CA 1
ATOM 4169 C C . GLU A 1 525 ? 13.992 49.899 68.431 1.00 17.81 505 GLU A C 1
ATOM 4170 O O . GLU A 1 525 ? 15.156 49.569 68.178 1.00 17.35 505 GLU A O 1
ATOM 4176 N N . TYR A 1 526 ? 13.012 49.001 68.575 1.00 14.77 506 TYR A N 1
ATOM 4177 C CA . TYR A 1 526 ? 13.313 47.583 68.456 1.00 18.33 506 TYR A CA 1
ATOM 4178 C C . TYR A 1 526 ? 13.789 47.259 67.052 1.00 17.58 506 TYR A C 1
ATOM 4179 O O . TYR A 1 526 ? 14.755 46.507 66.875 1.00 17.98 506 TYR A O 1
ATOM 4188 N N . GLN A 1 527 ? 13.133 47.840 66.040 1.00 14.06 507 GLN A N 1
ATOM 4189 C CA . GLN A 1 527 ? 13.550 47.612 64.663 1.00 15.41 507 GLN A CA 1
ATOM 4190 C C . GLN A 1 527 ? 14.999 48.050 64.452 1.00 21.32 507 GLN A C 1
ATOM 4191 O O . GLN A 1 527 ? 15.803 47.310 63.869 1.00 17.05 507 GLN A O 1
ATOM 4197 N N . GLN A 1 528 ? 15.358 49.242 64.945 1.00 14.31 508 GLN A N 1
ATOM 4198 C CA . GLN A 1 528 ? 16.725 49.735 64.773 1.00 16.89 508 GLN A CA 1
ATOM 4199 C C . GLN A 1 528 ? 17.734 48.885 65.541 1.00 18.37 508 GLN A C 1
ATOM 4200 O O . GLN A 1 528 ? 18.812 48.581 65.022 1.00 19.78 508 GLN A O 1
ATOM 4206 N N . GLU A 1 529 ? 17.419 48.504 66.784 1.00 15.08 509 GLU A N 1
ATOM 4207 C CA . GLU A 1 529 ? 18.385 47.735 67.567 1.00 19.72 509 GLU A CA 1
ATOM 4208 C C . GLU A 1 529 ? 18.602 46.352 66.963 1.00 21.88 509 GLU A C 1
ATOM 4209 O O . GLU A 1 529 ? 19.737 45.871 66.879 1.00 19.30 509 GLU A O 1
ATOM 4215 N N . MET A 1 530 ? 17.522 45.699 66.540 1.00 16.92 510 MET A N 1
ATOM 4216 C CA . MET A 1 530 ? 17.659 44.400 65.895 1.00 20.11 510 MET A CA 1
ATOM 4217 C C . MET A 1 530 ? 18.553 44.504 64.663 1.00 16.50 510 MET A C 1
ATOM 4218 O O . MET A 1 530 ? 19.509 43.738 64.502 1.00 16.70 510 MET A O 1
ATOM 4223 N N . ILE A 1 531 ? 18.279 45.478 63.798 1.00 16.72 511 ILE A N 1
ATOM 4224 C CA . ILE A 1 531 ? 19.044 45.598 62.561 1.00 20.22 511 ILE A CA 1
ATOM 4225 C C . ILE A 1 531 ? 20.501 45.916 62.874 1.00 22.30 511 ILE A C 1
ATOM 4226 O O . ILE A 1 531 ? 21.423 45.341 62.279 1.00 16.97 511 ILE A O 1
ATOM 4231 N N . LYS A 1 532 ? 20.730 46.790 63.861 1.00 16.80 512 LYS A N 1
ATOM 4232 C CA . LYS A 1 532 ? 22.089 47.161 64.251 1.00 20.92 512 LYS A CA 1
ATOM 4233 C C . LYS A 1 532 ? 22.884 45.956 64.741 1.00 20.56 512 LYS A C 1
ATOM 4234 O O . LYS A 1 532 ? 24.068 45.806 64.415 1.00 21.70 512 LYS A O 1
ATOM 4240 N N . ARG A 1 533 ? 22.254 45.085 65.527 1.00 20.03 513 ARG A N 1
ATOM 4241 C CA A ARG A 1 533 ? 22.969 43.935 66.071 0.53 21.18 513 ARG A CA 1
ATOM 4242 C CA B ARG A 1 533 ? 22.978 43.941 66.068 0.47 21.18 513 ARG A CA 1
ATOM 4243 C C . ARG A 1 533 ? 23.242 42.893 64.994 1.00 18.81 513 ARG A C 1
ATOM 4244 O O . ARG A 1 533 ? 24.294 42.243 65.003 1.00 21.51 513 ARG A O 1
ATOM 4259 N N . PHE A 1 534 ? 22.304 42.715 64.065 1.00 18.95 514 PHE A N 1
ATOM 4260 C CA . PHE A 1 534 ? 22.539 41.803 62.946 1.00 17.95 514 PHE A CA 1
ATOM 4261 C C . PHE A 1 534 ? 23.770 42.232 62.141 1.00 21.33 514 PHE A C 1
ATOM 4262 O O . PHE A 1 534 ? 24.662 41.421 61.870 1.00 20.59 514 PHE A O 1
ATOM 4270 N N . VAL A 1 535 ? 23.850 43.513 61.758 1.00 17.72 515 VAL A N 1
ATOM 4271 C CA . VAL A 1 535 ? 24.953 43.906 60.877 1.00 19.72 515 VAL A CA 1
ATOM 4272 C C . VAL A 1 535 ? 26.293 43.952 61.606 1.00 21.85 515 VAL A C 1
ATOM 4273 O O . VAL A 1 535 ? 27.343 43.778 60.967 1.00 20.33 515 VAL A O 1
ATOM 4277 N N . GLY A 1 536 ? 26.292 44.137 62.931 1.00 21.88 516 GLY A N 1
ATOM 4278 C CA . GLY A 1 536 ? 27.527 43.987 63.684 1.00 22.82 516 GLY A CA 1
ATOM 4279 C C . GLY A 1 536 ? 28.106 42.591 63.571 1.00 21.58 516 GLY A C 1
ATOM 4280 O O . GLY A 1 536 ? 29.329 42.419 63.554 1.00 26.44 516 GLY A O 1
ATOM 4281 N N . VAL A 1 537 ? 27.240 41.577 63.493 1.00 21.52 517 VAL A N 1
ATOM 4282 C CA . VAL A 1 537 ? 27.701 40.212 63.263 1.00 20.97 517 VAL A CA 1
ATOM 4283 C C . VAL A 1 537 ? 28.292 40.078 61.862 1.00 23.03 517 VAL A C 1
ATOM 4284 O O . VAL A 1 537 ? 29.384 39.527 61.682 1.00 21.27 517 VAL A O 1
ATOM 4288 N N . LEU A 1 538 ? 27.582 40.588 60.849 1.00 19.72 518 LEU A N 1
ATOM 4289 C CA . LEU A 1 538 ? 28.041 40.442 59.467 1.00 19.92 518 LEU A CA 1
ATOM 4290 C C . LEU A 1 538 ? 29.425 41.041 59.269 1.00 21.88 518 LEU A C 1
ATOM 4291 O O . LEU A 1 538 ? 30.231 40.523 58.483 1.00 22.50 518 LEU A O 1
ATOM 4296 N N . ASP A 1 539 ? 29.724 42.137 59.974 1.00 19.30 519 ASP A N 1
ATOM 4297 C CA . ASP A 1 539 ? 31.006 42.798 59.776 1.00 22.21 519 ASP A CA 1
ATOM 4298 C C . ASP A 1 539 ? 32.172 41.920 60.209 1.00 26.00 519 ASP A C 1
ATOM 4299 O O . ASP A 1 539 ? 33.303 42.154 59.775 1.00 25.45 519 ASP A O 1
ATOM 4304 N N . ARG A 1 540 ? 31.923 40.918 61.042 1.00 21.58 520 ARG A N 1
ATOM 4305 C CA . ARG A 1 540 ? 32.984 40.049 61.529 1.00 27.15 520 ARG A CA 1
ATOM 4306 C C . ARG A 1 540 ? 33.187 38.818 60.658 1.00 26.39 520 ARG A C 1
ATOM 4307 O O . ARG A 1 540 ? 34.070 38.003 60.955 1.00 25.31 520 ARG A O 1
ATOM 4315 N N . LEU A 1 541 ? 32.412 38.681 59.584 1.00 20.42 521 LEU A N 1
ATOM 4316 C CA . LEU A 1 541 ? 32.410 37.483 58.748 1.00 25.68 521 LEU A CA 1
ATOM 4317 C C . LEU A 1 541 ? 32.840 37.861 57.331 1.00 28.29 521 LEU A C 1
ATOM 4318 O O . LEU A 1 541 ? 32.081 38.506 56.593 1.00 20.42 521 LEU A O 1
ATOM 4323 N N . ASP A 1 542 ? 34.048 37.438 56.938 1.00 19.80 522 ASP A N 1
ATOM 4324 C CA . ASP A 1 542 ? 34.577 37.865 55.644 1.00 25.69 522 ASP A CA 1
ATOM 4325 C C . ASP A 1 542 ? 33.889 37.197 54.454 1.00 25.27 522 ASP A C 1
ATOM 4326 O O . ASP A 1 542 ? 34.111 37.625 53.315 1.00 29.93 522 ASP A O 1
ATOM 4331 N N . PHE A 1 543 ? 33.059 36.185 54.676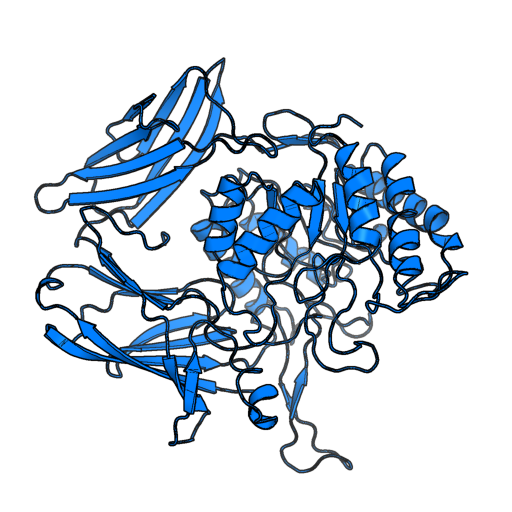 1.00 20.09 523 PHE A N 1
ATOM 4332 C CA . PHE A 1 543 ? 32.348 35.527 53.585 1.00 20.94 523 PHE A CA 1
ATOM 4333 C C . PHE A 1 543 ? 30.954 36.107 53.353 1.00 23.70 523 PHE A C 1
ATOM 4334 O O . PHE A 1 543 ? 30.273 35.696 52.412 1.00 21.04 523 PHE A O 1
ATOM 4342 N N . VAL A 1 544 ? 30.523 37.067 54.164 1.00 16.49 524 VAL A N 1
ATOM 4343 C CA . VAL A 1 544 ? 29.243 37.731 53.959 1.00 19.64 524 VAL A CA 1
ATOM 4344 C C . VAL A 1 544 ? 29.489 38.925 53.046 1.00 19.54 524 VAL A C 1
ATOM 4345 O O . VAL A 1 544 ? 30.280 39.822 53.370 1.00 22.85 524 VAL A O 1
ATOM 4349 N N . VAL A 1 545 ? 28.844 38.914 51.884 1.00 17.71 525 VAL A N 1
ATOM 4350 C CA . VAL A 1 545 ? 29.062 39.925 50.856 1.00 18.50 525 VAL A CA 1
ATOM 4351 C C . VAL A 1 545 ? 27.865 40.852 50.701 1.00 16.65 525 VAL A C 1
ATOM 4352 O O . VAL A 1 545 ? 27.822 41.637 49.754 1.00 16.16 525 VAL A O 1
ATOM 4356 N N . GLY A 1 546 ? 26.882 40.773 51.592 1.00 18.00 526 GLY A N 1
ATOM 4357 C CA . GLY A 1 546 ? 25.717 41.622 51.441 1.00 19.49 526 GLY A CA 1
ATOM 4358 C C . GLY A 1 546 ? 24.732 41.638 52.593 1.00 20.40 526 GLY A C 1
ATOM 4359 O O . GLY A 1 546 ? 24.599 40.652 53.340 1.00 16.37 526 GLY A O 1
ATOM 4360 N N . GLU A 1 547 ? 24.034 42.769 52.738 1.00 16.16 527 GLU A N 1
ATOM 4361 C CA . GLU A 1 547 ? 22.965 42.931 53.723 1.00 17.71 527 GLU A CA 1
ATOM 4362 C C . GLU A 1 547 ? 21.764 43.567 53.032 1.00 18.12 527 GLU A C 1
ATOM 4363 O O . GLU A 1 547 ? 21.869 44.663 52.477 1.00 17.63 527 GLU A O 1
ATOM 4369 N N . HIS A 1 548 ? 20.638 42.857 53.022 1.00 16.85 528 HIS A N 1
ATOM 4370 C CA . HIS A 1 548 ? 19.384 43.392 52.517 1.00 15.53 528 HIS A CA 1
ATOM 4371 C C . HIS A 1 548 ? 18.368 43.353 53.652 1.00 17.69 528 HIS A C 1
ATOM 4372 O O . HIS A 1 548 ? 18.009 42.272 54.142 1.00 15.64 528 HIS A O 1
ATOM 4379 N N . ILE A 1 549 ? 17.915 44.520 54.068 1.00 16.25 529 ILE A N 1
ATOM 4380 C CA . ILE A 1 549 ? 16.909 44.620 55.116 1.00 19.02 529 ILE A CA 1
ATOM 4381 C C . ILE A 1 549 ? 15.533 44.382 54.503 1.00 17.82 529 ILE A C 1
ATOM 4382 O O . ILE A 1 549 ? 15.241 44.835 53.393 1.00 15.25 529 ILE A O 1
ATOM 4387 N N . TRP A 1 550 ? 14.688 43.642 55.213 1.00 16.65 530 TRP A N 1
ATOM 4388 C CA . TRP A 1 550 ? 13.273 43.514 54.883 1.00 13.90 530 TRP A CA 1
ATOM 4389 C C . TRP A 1 550 ? 12.497 44.491 55.759 1.00 12.38 530 TRP A C 1
ATOM 4390 O O . TRP A 1 550 ? 12.518 44.347 56.983 1.00 18.07 530 TRP A O 1
ATOM 4401 N N . ASN A 1 551 ? 11.789 45.460 55.159 1.00 15.22 531 ASN A N 1
ATOM 4402 C CA . ASN A 1 551 ? 11.587 45.667 53.713 1.00 15.49 531 ASN A CA 1
ATOM 4403 C C . ASN A 1 551 ? 11.920 47.129 53.443 1.00 17.09 531 ASN A C 1
ATOM 4404 O O . ASN A 1 551 ? 12.075 47.897 54.393 1.00 15.75 531 ASN A O 1
ATOM 4409 N N . PHE A 1 552 ? 12.018 47.513 52.167 1.00 15.54 532 PHE A N 1
ATOM 4410 C CA . PHE A 1 552 ? 12.128 48.930 51.815 1.00 16.17 532 PHE A CA 1
ATOM 4411 C C . PHE A 1 552 ? 10.993 49.742 52.442 1.00 16.94 532 PHE A C 1
ATOM 4412 O O . PHE A 1 552 ? 11.235 50.766 53.090 1.00 18.29 532 PHE A O 1
ATOM 4420 N N . ALA A 1 553 ? 9.746 49.293 52.280 1.00 16.55 533 ALA A N 1
ATOM 4421 C CA . ALA A 1 553 ? 8.609 50.073 52.769 1.00 17.37 533 ALA A CA 1
ATOM 4422 C C . ALA A 1 553 ? 7.470 49.166 53.224 1.00 17.80 533 ALA A C 1
ATOM 4423 O O . ALA A 1 553 ? 7.305 48.054 52.710 1.00 19.93 533 ALA A O 1
ATOM 4425 N N . ASP A 1 554 ? 6.649 49.683 54.151 1.00 14.05 534 ASP A N 1
ATOM 4426 C CA . ASP A 1 554 ? 5.419 48.998 54.565 1.00 14.53 534 ASP A CA 1
ATOM 4427 C C . ASP A 1 554 ? 4.559 48.661 53.353 1.00 17.70 534 ASP A C 1
ATOM 4428 O O . ASP A 1 554 ? 4.382 49.488 52.453 1.00 18.87 534 ASP A O 1
ATOM 4433 N N . PHE A 1 555 ? 4.003 47.447 53.336 1.00 13.81 535 PHE A N 1
ATOM 4434 C CA . PHE A 1 555 ? 3.212 46.989 52.194 1.00 20.98 535 PHE A CA 1
ATOM 4435 C C . PHE A 1 555 ? 2.023 46.174 52.679 1.00 17.05 535 PHE A C 1
ATOM 4436 O O . PHE A 1 555 ? 2.020 45.657 53.795 1.00 19.51 535 PHE A O 1
ATOM 4444 N N . MET A 1 556 ? 1.010 46.045 51.819 1.00 18.98 536 MET A N 1
ATOM 4445 C CA . MET A 1 556 ? -0.213 45.350 52.208 1.00 19.29 536 MET A CA 1
ATOM 4446 C C . MET A 1 556 ? -0.072 43.829 52.106 1.00 18.18 536 MET A C 1
ATOM 4447 O O . MET A 1 556 ? 0.600 43.302 51.214 1.00 18.27 536 MET A O 1
ATOM 4452 N N . THR A 1 557 ? -0.757 43.128 53.016 1.00 16.56 537 THR A N 1
ATOM 4453 C CA . THR A 1 557 ? -0.869 41.673 53.050 1.00 15.83 537 THR A CA 1
ATOM 4454 C C . THR A 1 557 ? -2.334 41.310 53.242 1.00 21.43 537 THR A C 1
ATOM 4455 O O . THR A 1 557 ? -3.167 42.174 53.539 1.00 18.07 537 THR A O 1
ATOM 4459 N N . LYS A 1 558 ? -2.653 40.016 53.099 1.00 17.71 538 LYS A N 1
ATOM 4460 C CA . LYS A 1 558 ? -3.983 39.576 53.504 1.00 20.22 538 LYS A CA 1
ATOM 4461 C C . LYS A 1 558 ? -4.159 39.792 55.006 1.00 24.68 538 LYS A C 1
ATOM 4462 O O . LYS A 1 558 ? -3.194 39.977 55.750 1.00 20.75 538 LYS A O 1
ATOM 4468 N N . GLN A 1 559 ? -5.411 39.782 55.449 1.00 21.78 539 GLN A N 1
ATOM 4469 C CA . GLN A 1 559 ? -5.702 40.099 56.837 1.00 22.51 539 GLN A CA 1
ATOM 4470 C C . GLN A 1 559 ? -5.462 38.889 57.728 1.00 20.35 539 GLN A C 1
ATOM 4471 O O . GLN A 1 559 ? -5.811 37.757 57.377 1.00 20.94 539 GLN A O 1
ATOM 4477 N N . SER A 1 560 ? -4.867 39.143 58.888 1.00 15.86 540 SER A N 1
ATOM 4478 C CA . SER A 1 560 ? -4.566 38.110 59.870 1.00 21.19 540 SER A CA 1
ATOM 4479 C C . SER A 1 560 ? -4.216 38.806 61.173 1.00 19.97 540 SER A C 1
ATOM 4480 O O . SER A 1 560 ? -3.856 39.988 61.173 1.00 15.71 540 SER A O 1
ATOM 4483 N N . ILE A 1 561 ? -4.325 38.073 62.291 1.00 20.75 541 ILE A N 1
ATOM 4484 C CA . ILE A 1 561 ? -3.996 38.692 63.573 1.00 18.40 541 ILE A CA 1
ATOM 4485 C C . ILE A 1 561 ? -2.510 38.976 63.718 1.00 21.45 541 ILE A C 1
ATOM 4486 O O . ILE A 1 561 ? -2.104 39.611 64.698 1.00 19.75 541 ILE A O 1
ATOM 4491 N N . THR A 1 562 ? -1.684 38.536 62.762 1.00 21.30 542 THR A N 1
ATOM 4492 C CA . THR A 1 562 ? -0.255 38.831 62.775 1.00 19.93 542 THR A CA 1
ATOM 4493 C C . THR A 1 562 ? 0.137 39.998 61.864 1.00 23.70 542 THR A C 1
ATOM 4494 O O . THR A 1 562 ? 1.331 40.302 61.741 1.00 22.51 542 THR A O 1
ATOM 4498 N N . ARG A 1 563 ? -0.819 40.674 61.234 1.00 19.17 543 ARG A N 1
ATOM 4499 C CA . ARG A 1 563 ? -0.497 41.724 60.268 1.00 19.19 543 ARG A CA 1
ATOM 4500 C C . ARG A 1 563 ? -1.274 42.994 60.605 1.00 17.74 543 ARG A C 1
ATOM 4501 O O . ARG A 1 563 ? -2.504 43.028 60.474 1.00 19.15 543 ARG A O 1
ATOM 4509 N N . VAL A 1 564 ? -0.552 44.037 61.008 1.00 16.22 544 VAL A N 1
ATOM 4510 C CA . VAL A 1 564 ? -1.176 45.270 61.541 1.00 17.18 544 VAL A CA 1
ATOM 4511 C C . VAL A 1 564 ? -1.445 46.170 60.339 1.00 18.20 544 VAL A C 1
ATOM 4512 O O . VAL A 1 564 ? -0.723 47.130 60.060 1.00 17.48 544 VAL A O 1
ATOM 4516 N N . VAL A 1 565 ? -2.535 45.864 59.625 1.00 16.27 545 VAL A N 1
ATOM 4517 C CA . VAL A 1 565 ? -2.848 46.428 58.307 1.00 16.98 545 VAL A CA 1
ATOM 4518 C C . VAL A 1 565 ? -1.632 46.283 57.399 1.00 20.78 545 VAL A C 1
ATOM 4519 O O . VAL A 1 565 ? -1.000 47.275 57.018 1.00 26.72 545 VAL A O 1
ATOM 4523 N N . GLY A 1 566 ? -1.305 45.041 57.041 1.00 21.21 546 GLY A N 1
ATOM 4524 C CA . GLY A 1 566 ? -0.158 44.766 56.195 1.00 21.28 546 GLY A CA 1
ATOM 4525 C C . GLY A 1 566 ? 1.104 44.488 56.987 1.00 23.86 546 GLY A C 1
ATOM 4526 O O . GLY A 1 566 ? 1.105 44.323 58.215 1.00 17.05 546 GLY A O 1
ATOM 4527 N N . ASN A 1 567 ? 2.208 44.420 56.241 1.00 18.63 547 ASN A N 1
ATOM 4528 C CA . ASN A 1 567 ? 3.526 44.141 56.793 1.00 17.19 547 ASN A CA 1
ATOM 4529 C C . ASN A 1 567 ? 4.189 45.470 57.150 1.00 19.33 547 ASN A C 1
ATOM 4530 O O . ASN A 1 567 ? 4.339 46.348 56.296 1.00 18.78 547 ASN A O 1
ATOM 4535 N N . LYS A 1 568 ? 4.598 45.611 58.406 1.00 15.78 548 LYS A N 1
ATOM 4536 C CA . LYS A 1 568 ? 5.110 46.875 58.905 1.00 14.78 548 LYS A CA 1
ATOM 4537 C C . LYS A 1 568 ? 6.621 46.860 59.085 1.00 16.88 548 LYS A C 1
ATOM 4538 O O . LYS A 1 568 ? 7.154 47.683 59.827 1.00 14.55 548 LYS A O 1
ATOM 4544 N N . LYS A 1 569 ? 7.327 45.961 58.396 1.00 14.14 549 LYS A N 1
ATOM 4545 C CA . LYS A 1 569 ? 8.778 45.903 58.484 1.00 12.01 549 LYS A CA 1
ATOM 4546 C C . LYS A 1 569 ? 9.477 46.915 57.575 1.00 15.84 549 LYS A C 1
ATOM 4547 O O . LYS A 1 569 ? 10.708 46.883 57.476 1.00 16.82 549 LYS A O 1
ATOM 4553 N N . GLY A 1 570 ? 8.740 47.808 56.921 1.00 18.27 550 GLY A N 1
ATOM 4554 C CA . GLY A 1 570 ? 9.391 48.801 56.084 1.00 15.03 550 GLY A CA 1
ATOM 4555 C C . GLY A 1 570 ? 10.369 49.660 56.876 1.00 18.20 550 GLY A C 1
ATOM 4556 O O . GLY A 1 570 ? 10.145 49.984 58.046 1.00 17.48 550 GLY A O 1
ATOM 4557 N N . VAL A 1 571 ? 11.491 49.999 56.237 1.00 17.65 551 VAL A N 1
ATOM 4558 C CA A VAL A 1 571 ? 12.340 51.046 56.798 0.22 17.70 551 VAL A CA 1
ATOM 4559 C CA B VAL A 1 571 ? 12.385 51.040 56.741 0.78 17.75 551 VAL A CA 1
ATOM 4560 C C . VAL A 1 571 ? 11.788 52.420 56.451 1.00 15.78 551 VAL A C 1
ATOM 4561 O O . VAL A 1 571 ? 12.052 53.389 57.175 1.00 15.70 551 VAL A O 1
ATOM 4568 N N . PHE A 1 572 ? 10.991 52.521 55.392 1.00 13.52 552 PHE A N 1
ATOM 4569 C CA . PHE A 1 572 ? 10.183 53.689 55.072 1.00 17.94 552 PHE A CA 1
ATOM 4570 C C . PHE A 1 572 ? 8.713 53.349 55.282 1.00 13.97 552 PHE A C 1
ATOM 4571 O O . PHE A 1 572 ? 8.304 52.191 55.161 1.00 15.31 552 PHE A O 1
ATOM 4579 N N . THR A 1 573 ? 7.912 54.365 55.601 1.00 17.61 553 THR A N 1
ATOM 4580 C CA . THR A 1 573 ? 6.473 54.151 55.622 1.00 18.07 553 THR A CA 1
ATOM 4581 C C . THR A 1 573 ? 5.974 53.902 54.197 1.00 18.56 553 THR A C 1
ATOM 4582 O O . THR A 1 573 ? 6.698 54.094 53.215 1.00 16.52 553 THR A O 1
ATOM 4586 N N . ARG A 1 574 ? 4.708 53.487 54.077 1.00 12.80 554 ARG A N 1
ATOM 4587 C CA . ARG A 1 574 ? 4.170 53.228 52.744 1.00 13.79 554 ARG A CA 1
ATOM 4588 C C . ARG A 1 574 ? 4.135 54.492 51.888 1.00 17.43 554 ARG A C 1
ATOM 4589 O O . ARG A 1 574 ? 4.204 54.406 50.654 1.00 19.40 554 ARG A O 1
ATOM 4597 N N . ASN A 1 575 ? 4.021 55.667 52.512 1.00 16.26 555 ASN A N 1
ATOM 4598 C CA . ASN A 1 575 ? 4.090 56.926 51.787 1.00 16.18 555 ASN A CA 1
ATOM 4599 C C . ASN A 1 575 ? 5.521 57.443 51.663 1.00 17.55 555 ASN A C 1
ATOM 4600 O O . ASN A 1 575 ? 5.719 58.638 51.428 1.00 18.68 555 ASN A O 1
ATOM 4605 N N . ARG A 1 576 ? 6.514 56.565 51.832 1.00 17.49 556 ARG A N 1
ATOM 4606 C CA . ARG A 1 576 ? 7.904 56.822 51.443 1.00 13.69 556 ARG A CA 1
ATOM 4607 C C . ARG A 1 576 ? 8.575 57.881 52.328 1.00 20.66 556 ARG A C 1
ATOM 4608 O O . ARG A 1 576 ? 9.346 58.717 51.842 1.00 19.65 556 ARG A O 1
ATOM 4616 N N . GLN A 1 577 ? 8.313 57.828 53.636 1.00 14.11 557 GLN A N 1
ATOM 4617 C CA . GLN A 1 577 ? 9.034 58.659 54.599 1.00 13.99 557 GLN A CA 1
ATOM 4618 C C . GLN A 1 577 ? 9.784 57.780 55.599 1.00 17.76 557 GLN A C 1
ATOM 4619 O O . GLN A 1 577 ? 9.334 56.678 55.920 1.00 16.51 557 GLN A O 1
ATOM 4625 N N . PRO A 1 578 ? 10.921 58.240 56.118 1.00 18.08 558 PRO A N 1
ATOM 4626 C CA . PRO A 1 578 ? 11.815 57.326 56.844 1.00 17.44 558 PRO A CA 1
ATOM 4627 C C . PRO A 1 578 ? 11.375 57.068 58.277 1.00 16.57 558 PRO A C 1
ATOM 4628 O O . PRO A 1 578 ? 10.895 57.964 58.975 1.00 21.24 558 PRO A O 1
ATOM 4632 N N . LYS A 1 579 ? 11.577 55.828 58.731 1.00 15.08 559 LYS A N 1
ATOM 4633 C CA . LYS A 1 579 ? 11.516 55.536 60.153 1.00 10.39 559 LYS A CA 1
ATOM 4634 C C . LYS A 1 579 ? 12.896 55.754 60.770 1.00 18.47 559 LYS A C 1
ATOM 4635 O O . LYS A 1 579 ? 13.869 56.040 60.074 1.00 18.29 559 LYS A O 1
ATOM 4641 N N . MET A 1 580 ? 12.984 55.602 62.099 1.00 15.43 560 MET A N 1
ATOM 4642 C CA . MET A 1 580 ? 14.250 55.818 62.793 1.00 19.52 560 MET A CA 1
ATOM 4643 C C . MET A 1 580 ? 15.396 55.029 62.159 1.00 17.31 560 MET A C 1
ATOM 4644 O O . MET A 1 580 ? 16.475 55.577 61.903 1.00 19.53 560 MET A O 1
ATOM 4649 N N . VAL A 1 581 ? 15.176 53.739 61.879 1.00 15.02 561 VAL A 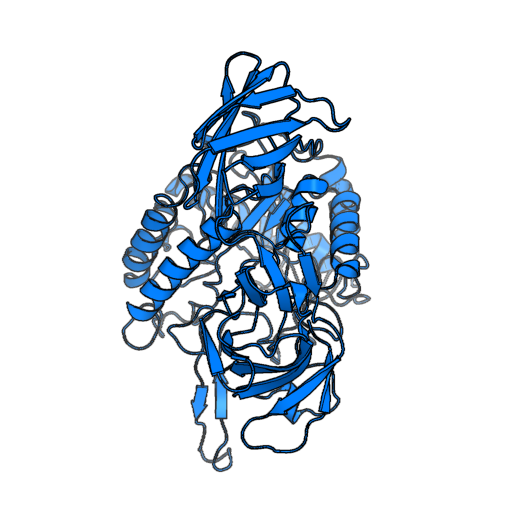N 1
ATOM 4650 C CA . VAL A 1 581 ? 16.275 52.907 61.386 1.00 14.90 561 VAL A CA 1
ATOM 4651 C C . VAL A 1 581 ? 16.768 53.340 60.007 1.00 17.57 561 VAL A C 1
ATOM 4652 O O . VAL A 1 581 ? 17.914 53.041 59.656 1.00 19.96 561 VAL A O 1
ATOM 4656 N N . ALA A 1 582 ? 15.945 54.042 59.214 1.00 17.86 562 ALA A N 1
ATOM 4657 C CA . ALA A 1 582 ? 16.437 54.595 57.949 1.00 18.39 562 ALA A CA 1
ATOM 4658 C C . ALA A 1 582 ? 17.645 55.494 58.174 1.00 18.04 562 ALA A C 1
ATOM 4659 O O . ALA A 1 582 ? 18.596 55.487 57.384 1.00 15.81 562 ALA A O 1
ATOM 4661 N N . HIS A 1 583 ? 17.628 56.282 59.252 1.00 19.45 563 HIS A N 1
ATOM 4662 C CA . HIS A 1 583 ? 18.765 57.151 59.523 1.00 19.57 563 HIS A CA 1
ATOM 4663 C C . HIS A 1 583 ? 19.976 56.369 60.017 1.00 17.43 563 HIS A C 1
ATOM 4664 O O . HIS A 1 583 ? 21.112 56.726 59.684 1.00 21.00 563 HIS A O 1
ATOM 4671 N N . PHE A 1 584 ? 19.768 55.300 60.791 1.00 17.89 564 PHE A N 1
ATOM 4672 C CA . PHE A 1 584 ? 20.887 54.428 61.143 1.00 18.55 564 PHE A CA 1
ATOM 4673 C C . PHE A 1 584 ? 21.540 53.851 59.888 1.00 18.60 564 PHE A C 1
ATOM 4674 O O . PHE A 1 584 ? 22.769 53.854 59.752 1.00 18.69 564 PHE A O 1
ATOM 4682 N N . LEU A 1 585 ? 20.729 53.363 58.950 1.00 16.75 565 LEU A N 1
ATOM 4683 C CA . LEU A 1 585 ? 21.290 52.767 57.733 1.00 16.12 565 LEU A CA 1
ATOM 4684 C C . LEU A 1 585 ? 22.000 53.810 56.874 1.00 19.45 565 LEU A C 1
ATOM 4685 O O . LEU A 1 585 ? 23.063 53.533 56.301 1.00 17.90 565 LEU A O 1
ATOM 4690 N N . LYS A 1 586 ? 21.442 55.021 56.780 1.00 18.99 566 LYS A N 1
ATOM 4691 C CA . LYS A 1 586 ? 22.126 56.071 56.030 1.00 21.34 566 LYS A CA 1
ATOM 4692 C C . LYS A 1 586 ? 23.521 56.319 56.583 1.00 22.15 566 LYS A C 1
ATOM 4693 O O . LYS A 1 586 ? 24.481 56.482 55.820 1.00 19.35 566 LYS A O 1
ATOM 4699 N N . GLU A 1 587 ? 23.651 56.358 57.912 1.00 20.71 567 GLU A N 1
ATOM 4700 C CA . GLU A 1 587 ? 24.947 56.645 58.512 1.00 28.09 567 GLU A CA 1
ATOM 4701 C C . GLU A 1 587 ? 25.910 55.477 58.330 1.00 25.65 567 GLU A C 1
ATOM 4702 O O . GLU A 1 587 ? 27.076 55.683 57.972 1.00 25.93 567 GLU A O 1
ATOM 4708 N N . ARG A 1 588 ? 25.443 54.245 58.568 1.00 19.54 568 ARG A N 1
ATOM 4709 C CA . ARG A 1 588 ? 26.280 53.076 58.317 1.00 19.00 568 ARG A CA 1
ATOM 4710 C C . ARG A 1 588 ? 26.717 53.024 56.858 1.00 20.98 568 ARG A C 1
ATOM 4711 O O . ARG A 1 588 ? 27.915 52.969 56.551 1.00 23.33 568 ARG A O 1
ATOM 4719 N N . TRP A 1 589 ? 25.753 53.066 55.936 1.00 18.69 569 TRP A N 1
ATOM 4720 C CA . TRP A 1 589 ? 26.075 52.842 54.533 1.00 20.54 569 TRP A CA 1
ATOM 4721 C C . TRP A 1 589 ? 26.872 53.990 53.922 1.00 26.75 569 TRP A C 1
ATOM 4722 O O . TRP A 1 589 ? 27.545 53.783 52.909 1.00 23.52 569 TRP A O 1
ATOM 4733 N N . SER A 1 590 ? 26.831 55.188 54.515 1.00 25.22 570 SER A N 1
ATOM 4734 C CA . SER A 1 590 ? 27.710 56.252 54.037 1.00 29.47 570 SER A CA 1
ATOM 4735 C C . SER A 1 590 ? 29.173 55.961 54.350 1.00 27.52 570 SER A C 1
ATOM 4736 O O . SER A 1 590 ? 30.063 56.566 53.742 1.00 36.63 570 SER A O 1
ATOM 4739 N N . LYS A 1 591 ? 29.435 55.057 55.290 1.00 24.80 571 LYS A N 1
ATOM 4740 C CA . LYS A 1 591 ? 30.783 54.677 55.683 1.00 34.19 571 LYS A CA 1
ATOM 4741 C C . LYS A 1 591 ? 31.263 53.410 55.002 1.00 30.98 571 LYS A C 1
ATOM 4742 O O . LYS A 1 591 ? 32.462 53.117 55.048 1.00 41.81 571 LYS A O 1
ATOM 4748 N N . LEU A 1 592 ? 30.361 52.638 54.426 1.00 32.48 572 LEU A N 1
ATOM 4749 C CA . LEU A 1 592 ? 30.694 51.374 53.785 1.00 27.32 572 LEU A CA 1
ATOM 4750 C C . LEU A 1 592 ? 30.901 51.598 52.304 1.00 29.44 572 LEU A C 1
ATOM 4751 O O . LEU A 1 592 ? 29.997 52.124 51.637 1.00 28.89 572 LEU A O 1
ATOM 4756 N N . PRO A 1 593 ? 32.046 51.213 51.747 1.00 26.52 573 PRO A N 1
ATOM 4757 C CA . PRO A 1 593 ? 32.235 51.360 50.302 1.00 29.82 573 PRO A CA 1
ATOM 4758 C C . PRO A 1 593 ? 31.411 50.332 49.540 1.00 30.46 573 PRO A C 1
ATOM 4759 O O . PRO A 1 593 ? 31.111 49.247 50.045 1.00 27.97 573 PRO A O 1
ATOM 4763 N N . ASP A 1 594 ? 31.033 50.698 48.309 1.00 25.76 574 ASP A N 1
ATOM 4764 C CA . ASP A 1 594 ? 30.367 49.748 47.420 1.00 26.09 574 ASP A CA 1
ATOM 4765 C C . ASP A 1 594 ? 31.262 48.553 47.119 1.00 22.94 574 ASP A C 1
ATOM 4766 O O . ASP A 1 594 ? 30.778 47.424 46.970 1.00 24.26 574 ASP A O 1
ATOM 4771 N N . PHE A 1 595 ? 32.565 48.787 46.989 1.00 24.21 575 PHE A N 1
ATOM 4772 C CA . PHE A 1 595 ? 33.527 47.728 46.720 1.00 23.83 575 PHE A CA 1
ATOM 4773 C C . PHE A 1 595 ? 34.445 47.608 47.924 1.00 29.34 575 PHE A C 1
ATOM 4774 O O . PHE A 1 595 ? 35.118 48.572 48.301 1.00 32.48 575 PHE A O 1
ATOM 4782 N N . TRP A 1 596 ? 34.460 46.428 48.525 1.00 31.80 576 TRP A N 1
ATOM 4783 C CA . TRP A 1 596 ? 35.002 46.242 49.865 1.00 33.22 576 TRP A CA 1
ATOM 4784 C C . TRP A 1 596 ? 35.573 44.835 49.921 1.00 31.34 576 TRP A C 1
ATOM 4785 O O . TRP A 1 596 ? 34.817 43.864 49.842 1.00 32.97 576 TRP A O 1
ATOM 4796 N N . GLU A 1 597 ? 36.895 44.715 50.017 1.00 33.69 577 GLU A N 1
ATOM 4797 C CA . GLU A 1 597 ? 37.520 43.399 50.135 1.00 37.89 577 GLU A CA 1
ATOM 4798 C C . GLU A 1 597 ? 37.574 43.041 51.613 1.00 36.64 577 GLU A C 1
ATOM 4799 O O . GLU A 1 597 ? 38.468 43.485 52.337 1.00 39.01 577 GLU A O 1
ATOM 4805 N N . LYS A 1 598 ? 36.613 42.237 52.061 1.00 35.90 578 LYS A N 1
ATOM 4806 C CA . LYS A 1 598 ? 36.489 41.870 53.472 1.00 32.13 578 LYS A CA 1
ATOM 4807 C C . LYS A 1 598 ? 37.491 40.788 53.880 1.00 36.99 578 LYS A C 1
ATOM 4808 O O . LYS A 1 598 ? 38.157 40.199 53.030 1.00 46.62 578 LYS A O 1
#

Secondary structure (DSSP, 8-state):
-PPP--BTTB-EEE--EEEEEEETT----EEEEESEESTTTSS-HHHHT--SEEEEEEEEEB-GGGTTSEEEEEEEEEESEEEEEETTEEEEEEE-TTS-EEEE-GGG--BTSEEEEEEEEE----TTSSS-EEEEE--STTS-TT-EEEEE-SSS----EEEEEEEEEEE-SS---EEEEEEEEETTEEEEEEEEESS---EEEEEE-TTS-EEEEEESSEEEEEEES---EETTEE--EEEEEEEE-SS-EEEEEEEE----EEEETTEEEETTEEB-EEEEE--S-BTTTBT---HHHHHHHHHHHHHHT--EEE-TTS---HHHHHHHHHHT-EEEEE-S-B----SSTTS-SSSTTSSSHHHHHHHHHHHHHHHHHHTT-TTEEEEEEEES--TTSHHHHHHHHHHHHHHHHH-TTS-EEEEE-S-TTT-SSGGGSSEEEEE--BTTTBSTT-GGGHHHHHHHHHHHHHHHH-S-EEEEE----B-TT---SS--TBSHHHHHHHHHHHHHHHTT-TTEEEEEEE-SB-B-----TT-SSSB---SB-TTS-B-HHHHHHHHHHHHS-SB---

Radius of gyration: 24.23 Å; Cα contacts (8 Å, |Δi|>4): 1462; chains: 1; bounding box: 67×48×77 Å

InterPro domains:
  IPR006101 Glycoside hydrolase, family 2 [PR00132] (274-288)
  IPR006101 Glycoside hydrolase, family 2 [PR00132] (305-323)
  IPR006101 Glycoside hydrolase, family 2 [PR00132] (382-397)
  IPR006101 Glycoside hydrolase, family 2 [PR00132] (479-494)
  IPR006102 Glycoside hydrolase family 2, immunoglobulin-like beta-sandwich [PF00703] (174-263)
  IPR006103 Glycoside hydrolase family 2, catalytic domain [PF02836] (265-571)
  IPR006104 Glycosyl hydrolases family 2, sugar binding domain [PF02837] (43-172)
  IPR008979 Galactose-binding-like domain superfamily [SSF49785] (1-173)
  IPR013783 Immunoglobulin-like fold [G3DSA:2.60.40.10] (174-264)
  IPR017853 Glycoside hydrolase superfamily [SSF51445] (265-572)
  IPR023232 Glycoside hydrolase, family 2, active site [PS00608] (382-396)
  IPR036156 Beta-Galactosidase/glucuronidase domain superfamily [SSF49303] (174-264)

B-factor: mean 25.45, std 9.3, range [9.29, 74.65]

Nearest PDB structures (foldseek):
  6xxw-assembly1_A  TM=1.002E+00  e=0.000E+00  Dictyoglomus thermophilum H-6-12
  6u7j-assembly1_B  TM=9.561E-01  e=5.668E-86  uncultured Clostridium sp.
  5c70-assembly1_A-2  TM=9.744E-01  e=4.632E-80  Aspergillus oryzae
  8geo-assembly1_A  TM=9.257E-01  e=7.471E-79  Lachnospira eligens
  6eca-assembly1_A-2  TM=9.580E-01  e=6.561E-76  Lacticaseibacillus rhamnosus

Organism: Dictyoglomus thermophilum (strain ATCC 35947 / DSM 3960 / H-6-12) (NCBI:txid309799)

Foldseek 3Di:
DEDQDDDPFKDKFWPFDWWWKDFPPDDDTDIDGPPFFRQQQDPDNCSVQPAFKMKTKDKDAAALVLPQWFKKKKQAFWAAWKFKDKQNHTFDIDGGGHGMDMGGCPVRDDHRDMIMMMMMGGNQADQQGFPHWHKAADPDPPDDPPDIDIGFQFFAASGGDRAEIIMMMIGHPWEFPAKFWDWDDDDQKIKIWMATDTPAWWKKKFKAFPVRDTQFIDTTNTDITIGHNDDADAQVGLTWIKMWMWGDDDPHIYIDIDTFGHWAWDFDQLATDINHFGFFFAAAEEECQFPSRGNHDDVVVLVLLLVLCVLLQGQEYEPPADAHGVVNLSVCSVNRHAYAYHHSHERQDDPDPVDHRLDPRHNYPSNLVNLLVRLLSRCRHCVRRPRYAEYESHAAHPQLDPSNQVSVVVSLVSNCVNPVRHFYEYEHADQLVRGNHRLSGQEYEYEDEPCVPPVPFDLVCQLVPLLVRVVSNCVVRSHAYAPNEYFAAADAPADDPVDHGRHLNVRQSSVVSNVVNVVVDQSHRYYHYPHQEFHAGDDDPVAPRGGRRHCAYSVGHGGPNSVVSSVVSVPDDRGDRD

Sequence (578 aa):
MLYPKESETREVKDLSGVWEFRTESDKNNYILMPVPASFNDITQDINLRDYVGRVYYKKSFFIPVYWKERNIFLRVGAAAHFSEVYVNGNLVTKHKGGFLPFEAEISKFVNYGQENIIEIMVDNTLTWDVLPPGEELKVIEDEMHPKGYKVLNYYFDFFNYSGIHRPVVIYTTPKVYIKDFSVITELSNNSALVKYSIESEGNNFQVILRDKDKNIVAENFFGKSGVLEVKNPKLWEPGNPYLYNLEIKLLEKDNFDIYRMDIGIRTVRVEGKQFLINEKPFYFKGFGKHEDSDIRRGKGLDQVINIKDFNLLKWIGANSFRTSHYPYSEEILFLADQYGIAVIEEAPAVGLNLWNRNEKVFTEGRVDGKTLEHHLEIMRELIARDKNHPSVIMWSVANEAATYEDGAEEYFRRVIEETRRRLDPTRPITIVENTKKASETKVSKYVDVICVVNRYYSWYTDSGDLSVIEYQLERDLREWYELYRKPIILSEFGADAISGFHSDPPLMFTEEYQQEMIKRRFVGVLDRLDFVVGEHIWNFADFMTKQSITRVVGNKKGVVFTRNRQPKMVAHFLKERWSKLPDFWEK

Solvent-accessible surface area: 22786 Å² total; per-residue (Å²): 76,21,64,17,63,73,28,114,12,14,96,57,118,76,6,30,33,92,2,70,2,52,34,65,118,68,93,124,67,81,122,0,52,4,20,2,0,1,4,43,46,36,175,75,99,113,12,76,74,46,31,11,99,0,46,0,58,48,51,13,142,3,56,84,189,12,52,80,56,22,0,17,3,5,1,5,0,0,0,4,50,3,58,0,65,0,47,55,58,98,22,31,65,27,70,4,0,7,3,8,8,40,16,62,0,32,89,70,15,59,66,44,109,89,1,44,0,50,0,10,1,15,3,29,2,51,24,33,0,0,0,0,0,33,73,78,113,51,89,83,181,175,60,95,180,46,94,102,39,20,38,16,57,8,58,7,34,11,5,1,0,0,4,5,25,0,16,2,13,0,0,8,114,36,34,1,99,29,4,44,16,83,19,64,69,43,161,121,9,0,34,0,77,9,59,10,48,17,133,0,93,84,6,49,0,16,0,58,17,140,97,167,83,105,51,13,90,37,140,22,59,72,21,83,1,101,2,154,69,32,82,44,0,23,4,54,70,46,24,23,0,36,1,16,1,6,0,80,59,117,96,27,95,0,12,5,63,13,45,2,6,0,21,30,17,92,41,92,57,64,47,0,8,0,11,92,77,27,3,1,0,8,0,0,0,11,10,18,12,7,70,111,86,1,12,9,23,25,76,116,38,10,78,84,6,4,71,17,0,103,90,0,24,6,5,0,0,1,0,0,10,0,0,2,0,9,18,16,0,48,25,0,2,92,50,2,1,0,0,2,0,0,0,4,0,8,2,0,7,13,148,85,73,86,77,110,0,21,46,156,64,50,4,34,52,126,0,25,102,8,0,8,81,4,0,92,62,0,8,40,26,0,34,15,5,6,0,0,0,0,0,0,0,0,5,26,0,0,0,59,10,116,33,0,40,65,13,0,125,119,0,15,122,21,0,160,159,53,8,103,48,18,10,3,0,0,0,0,48,10,82,0,71,96,8,64,0,0,104,72,5,60,0,0,0,0,2,19,27,39,0,10,121,75,72,69,35,66,19,74,28,0,57,148,46,0,35,149,11,0,114,56,0,56,135,84,33,81,43,1,0,0,0,2,8,0,0,0,2,0,30,67,52,112,107,25,134,106,39,115,55,64,9,15,45,0,0,47,45,0,0,90,63,0,3,35,1,0,58,130,2,69,10,0,9,0,0,1,0,13,2,2,6,11,5,39,4,64,142,55,186,91,38,67,113,2,2,38,1,0,0,0,23,40,98,9,92,50,3,55,0,0,93,42,0,76,105,29,3,88,145,24,65,36,43,65,132,56